Protein AF-A0A0F7HJD3-F1 (afdb_monomer)

Structure (mmCIF, N/CA/C/O backbone):
data_AF-A0A0F7HJD3-F1
#
_entry.id   AF-A0A0F7HJD3-F1
#
loop_
_atom_site.group_PDB
_atom_site.id
_atom_site.type_symbol
_atom_site.label_atom_id
_atom_site.label_alt_id
_atom_site.label_comp_id
_atom_site.label_asym_id
_atom_site.label_entity_id
_atom_site.label_seq_id
_atom_site.pdbx_PDB_ins_code
_atom_site.Cartn_x
_atom_site.Cartn_y
_atom_site.Cartn_z
_atom_site.occupancy
_atom_site.B_iso_or_equiv
_atom_site.auth_seq_id
_atom_site.auth_comp_id
_atom_site.auth_asym_id
_atom_site.auth_atom_id
_atom_site.pdbx_PDB_model_num
ATOM 1 N N . MET A 1 1 ? 8.114 -24.446 11.673 1.00 55.72 1 MET A N 1
ATOM 2 C CA . MET A 1 1 ? 7.842 -23.192 12.411 1.00 55.72 1 MET A CA 1
ATOM 3 C C . MET A 1 1 ? 6.406 -23.259 12.902 1.00 55.72 1 MET A C 1
ATOM 5 O O . MET A 1 1 ? 5.553 -23.574 12.081 1.00 55.72 1 MET A O 1
ATOM 9 N N . THR A 1 2 ? 6.142 -23.082 14.199 1.00 74.38 2 THR A N 1
ATOM 10 C CA . THR A 1 2 ? 4.766 -23.165 14.730 1.00 74.38 2 THR A CA 1
ATOM 11 C C . THR A 1 2 ? 3.954 -21.927 14.323 1.00 74.38 2 THR A C 1
ATOM 13 O O . THR A 1 2 ? 4.538 -20.890 13.997 1.00 74.38 2 THR A O 1
ATOM 16 N N . ASP A 1 3 ? 2.619 -21.989 14.353 1.00 72.81 3 ASP A N 1
ATOM 17 C CA . ASP A 1 3 ? 1.767 -20.823 14.041 1.00 72.81 3 ASP A CA 1
ATOM 18 C C .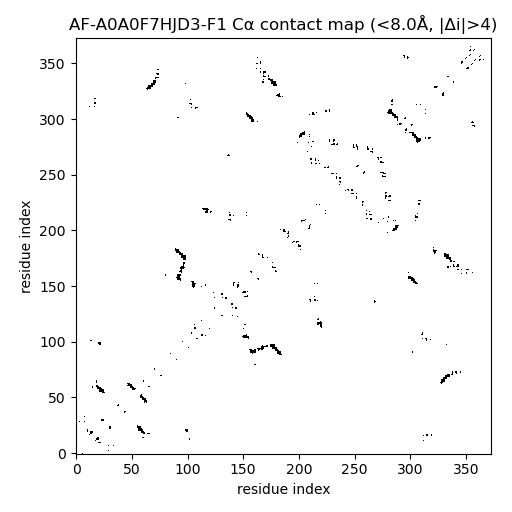 ASP A 1 3 ? 2.032 -19.638 14.984 1.00 72.81 3 ASP A C 1
ATOM 20 O O . ASP A 1 3 ? 2.024 -18.478 14.567 1.00 72.81 3 ASP A O 1
ATOM 24 N N . VAL A 1 4 ? 2.390 -19.932 16.236 1.00 74.88 4 VAL A N 1
ATOM 25 C CA . VAL A 1 4 ? 2.773 -18.931 17.242 1.00 74.88 4 VAL A CA 1
ATOM 26 C C . VAL A 1 4 ? 4.063 -18.202 16.849 1.00 74.88 4 VAL A C 1
ATOM 28 O O . VAL A 1 4 ? 4.174 -16.993 17.058 1.00 74.88 4 VAL A O 1
ATOM 31 N N . ASP A 1 5 ? 5.028 -18.896 16.240 1.00 78.81 5 ASP A N 1
ATOM 32 C CA . ASP A 1 5 ? 6.280 -18.280 15.784 1.00 78.81 5 ASP A CA 1
ATOM 33 C C . ASP A 1 5 ? 6.035 -17.312 14.616 1.00 78.81 5 ASP A C 1
ATOM 35 O O . ASP A 1 5 ? 6.579 -16.203 14.602 1.00 78.81 5 ASP A O 1
ATOM 39 N N . LYS A 1 6 ? 5.170 -17.695 13.664 1.00 79.38 6 LYS A N 1
ATOM 40 C CA . LYS A 1 6 ? 4.747 -16.836 12.541 1.00 79.38 6 LYS A CA 1
ATOM 41 C C . LYS A 1 6 ? 4.035 -15.575 13.038 1.00 79.38 6 LYS A C 1
ATOM 43 O O . LYS A 1 6 ? 4.353 -14.461 12.602 1.00 79.38 6 LYS A O 1
ATOM 48 N N . GLU A 1 7 ? 3.107 -15.730 13.980 1.00 83.25 7 GLU A N 1
ATOM 49 C CA . GLU A 1 7 ? 2.375 -14.612 14.580 1.00 83.25 7 GLU A CA 1
ATOM 50 C C . GLU A 1 7 ? 3.326 -13.667 15.330 1.00 83.25 7 GLU A C 1
ATOM 52 O O . GLU A 1 7 ? 3.285 -12.446 15.158 1.00 83.25 7 GLU A O 1
ATOM 57 N N . LEU A 1 8 ? 4.270 -14.223 16.090 1.00 84.06 8 LEU A N 1
ATOM 58 C CA . LEU A 1 8 ? 5.265 -13.448 16.817 1.00 84.06 8 LEU A CA 1
ATOM 59 C C . LEU A 1 8 ? 6.184 -12.648 15.877 1.00 84.06 8 LEU A C 1
ATOM 61 O O . LEU A 1 8 ? 6.464 -11.480 16.154 1.00 84.06 8 LEU A O 1
ATOM 65 N N . ILE A 1 9 ? 6.658 -13.242 14.776 1.00 84.88 9 ILE A N 1
ATOM 66 C CA . ILE A 1 9 ? 7.455 -12.533 13.757 1.00 84.88 9 ILE A CA 1
ATOM 67 C C . ILE A 1 9 ? 6.655 -11.360 13.183 1.00 84.88 9 ILE A C 1
ATOM 69 O O . ILE A 1 9 ? 7.173 -10.243 13.093 1.00 84.88 9 ILE A O 1
ATOM 73 N N . THR A 1 10 ? 5.380 -11.589 12.875 1.00 83.94 10 THR A N 1
ATOM 74 C CA . THR A 1 10 ? 4.476 -10.568 12.332 1.00 83.94 10 THR A CA 1
ATOM 75 C C . THR A 1 10 ? 4.302 -9.401 13.303 1.00 83.94 10 THR A C 1
ATOM 77 O O . THR A 1 10 ? 4.502 -8.246 12.923 1.00 83.94 10 THR A O 1
ATOM 80 N N . LEU A 1 11 ? 4.024 -9.680 14.581 1.00 87.06 11 LEU A N 1
ATOM 81 C CA . LEU A 1 11 ? 3.895 -8.652 15.619 1.00 87.06 11 LEU A CA 1
ATOM 82 C C . LEU A 1 11 ? 5.196 -7.861 15.806 1.00 87.06 11 LEU A C 1
ATOM 84 O O . LEU A 1 11 ? 5.170 -6.637 15.921 1.00 87.06 11 LEU A O 1
ATOM 88 N N . LYS A 1 12 ? 6.354 -8.532 15.791 1.00 86.50 12 LYS A N 1
ATOM 89 C CA . LYS A 1 12 ? 7.662 -7.862 15.889 1.00 86.50 12 LYS A CA 1
ATOM 90 C C . LYS A 1 12 ? 7.865 -6.877 14.742 1.00 86.50 12 LYS A C 1
ATOM 92 O O . LYS A 1 12 ? 8.183 -5.715 14.988 1.00 86.50 12 LYS A O 1
ATOM 97 N N . GLN A 1 13 ? 7.658 -7.324 13.503 1.00 85.06 13 GLN A N 1
ATOM 98 C CA . GLN A 1 13 ? 7.778 -6.467 12.322 1.00 85.06 13 GLN A CA 1
ATOM 99 C C . GLN A 1 13 ? 6.809 -5.287 12.403 1.00 85.06 13 GLN A C 1
ATOM 101 O O . GLN A 1 13 ? 7.201 -4.142 12.180 1.00 85.06 13 GLN A O 1
ATOM 106 N N . LYS A 1 14 ? 5.561 -5.542 12.791 1.00 86.50 14 LYS A N 1
ATOM 107 C CA . LYS A 1 14 ? 4.540 -4.504 12.891 1.00 86.50 14 LYS A CA 1
ATOM 108 C C . LYS A 1 14 ? 4.895 -3.444 13.941 1.00 86.50 14 LYS A C 1
ATOM 110 O O . LYS A 1 14 ? 4.874 -2.258 13.625 1.00 86.50 14 LYS A O 1
ATOM 115 N N . LEU A 1 15 ? 5.367 -3.833 15.129 1.00 87.94 15 LEU A N 1
ATOM 116 C CA . LEU A 1 15 ? 5.821 -2.864 16.135 1.00 87.94 15 LEU A CA 1
ATOM 117 C C . LEU A 1 15 ? 7.024 -2.035 15.652 1.00 87.94 15 LEU A C 1
ATOM 119 O O . LEU A 1 15 ? 7.133 -0.859 15.989 1.00 87.94 15 LEU A O 1
ATOM 123 N N . ILE A 1 16 ? 7.920 -2.624 14.857 1.00 86.94 16 ILE A N 1
ATOM 124 C CA . ILE A 1 16 ? 9.095 -1.927 14.316 1.00 86.94 16 ILE A CA 1
ATOM 125 C C . ILE A 1 16 ? 8.700 -0.911 13.232 1.00 86.94 16 ILE A C 1
ATOM 127 O O . ILE A 1 16 ? 9.215 0.209 13.238 1.00 86.94 16 ILE A O 1
ATOM 131 N N . TYR A 1 17 ? 7.813 -1.282 12.304 1.00 86.19 17 TYR A N 1
ATOM 132 C CA . TYR A 1 17 ? 7.549 -0.496 11.089 1.00 86.19 17 TYR A CA 1
ATOM 133 C C . TYR A 1 17 ? 6.235 0.293 11.116 1.00 86.19 17 TYR A C 1
ATOM 135 O O . TYR A 1 17 ? 6.183 1.404 10.582 1.00 86.19 17 TYR A O 1
ATOM 143 N N . GLU A 1 18 ? 5.195 -0.244 11.750 1.00 84.25 18 GLU A N 1
ATOM 144 C CA . GLU A 1 18 ? 3.903 0.429 11.939 1.00 84.25 18 GLU A CA 1
ATOM 145 C C . GLU A 1 18 ? 3.804 1.129 13.299 1.00 84.25 18 GLU A C 1
ATOM 147 O O . GLU A 1 18 ? 2.950 1.990 13.487 1.00 84.25 18 GLU A O 1
ATOM 152 N N . GLU A 1 19 ? 4.723 0.829 14.224 1.00 88.81 19 GLU A N 1
ATOM 153 C CA . GLU A 1 19 ? 4.849 1.477 15.540 1.00 88.81 19 GLU A CA 1
ATOM 154 C C . GLU A 1 19 ? 3.698 1.155 16.509 1.00 88.81 19 GLU A C 1
ATOM 156 O O . GLU A 1 19 ? 3.608 1.756 17.586 1.00 88.81 19 GLU A O 1
ATOM 161 N N . TYR A 1 20 ? 2.870 0.161 16.163 1.00 92.81 20 TYR A N 1
ATOM 162 C CA . TYR A 1 20 ? 1.850 -0.429 17.024 1.00 92.81 20 TYR A CA 1
ATOM 163 C C . TYR A 1 20 ? 1.601 -1.908 16.715 1.00 92.81 20 TYR A C 1
ATOM 165 O O . TYR A 1 20 ? 1.874 -2.386 15.616 1.00 92.81 20 TYR A O 1
ATOM 173 N N . VAL A 1 21 ? 1.044 -2.628 17.685 1.00 92.62 21 VAL A N 1
ATOM 174 C CA . VAL A 1 21 ? 0.525 -3.990 17.526 1.00 92.62 21 VAL A CA 1
ATOM 175 C C . VAL A 1 21 ? -0.775 -4.173 18.289 1.00 92.62 21 VAL A C 1
ATOM 177 O O . VAL A 1 21 ? -0.999 -3.515 19.304 1.00 92.62 21 VAL A O 1
ATOM 180 N N . LEU A 1 22 ? -1.595 -5.111 17.821 1.00 91.56 22 LEU A N 1
ATOM 181 C CA . LEU A 1 22 ? -2.808 -5.558 18.490 1.00 91.56 22 LEU A CA 1
ATOM 182 C C . LEU A 1 22 ? -2.659 -7.044 18.831 1.00 91.56 22 LEU A C 1
ATOM 184 O O . LEU A 1 22 ? -2.400 -7.855 17.945 1.00 91.56 22 LEU A O 1
ATOM 188 N N . ILE A 1 23 ? -2.828 -7.404 20.101 1.00 91.38 23 ILE A N 1
ATOM 189 C CA . ILE A 1 23 ? -2.707 -8.789 20.578 1.00 91.38 23 ILE A CA 1
ATOM 190 C C . ILE A 1 23 ? -4.009 -9.192 21.263 1.00 91.38 23 ILE A C 1
ATOM 192 O O . ILE A 1 23 ? -4.501 -8.469 22.131 1.00 91.38 23 ILE A O 1
ATOM 196 N N . ASN A 1 24 ? -4.558 -10.353 20.906 1.00 87.94 24 ASN A N 1
ATOM 197 C CA . ASN A 1 24 ? -5.734 -10.906 21.575 1.00 87.94 24 ASN A CA 1
ATOM 198 C C . ASN A 1 24 ? -5.351 -11.468 22.961 1.00 87.94 24 ASN A C 1
ATOM 200 O O . ASN A 1 24 ? -4.428 -12.275 23.090 1.00 87.94 24 ASN A O 1
ATOM 204 N N . LYS A 1 25 ? -6.076 -11.061 24.008 1.00 87.19 25 LYS A N 1
ATOM 205 C CA . LYS A 1 25 ? -5.864 -11.460 25.410 1.00 87.19 25 LYS A CA 1
ATOM 206 C C . LYS A 1 25 ? -6.050 -12.956 25.644 1.00 87.19 25 LYS A C 1
ATOM 208 O O . LYS A 1 25 ? -5.439 -13.492 26.572 1.00 87.19 25 LYS A O 1
ATOM 213 N N . ARG A 1 26 ? -6.851 -13.635 24.815 1.00 86.31 26 ARG A N 1
ATOM 214 C CA . ARG A 1 26 ? -7.026 -15.094 24.870 1.00 86.31 26 ARG A CA 1
ATOM 215 C C . ARG A 1 26 ? -5.694 -15.816 24.664 1.00 86.31 26 ARG A C 1
ATOM 217 O O . ARG A 1 26 ? -5.438 -16.819 25.325 1.00 86.31 26 ARG A O 1
ATOM 224 N N . ASN A 1 27 ? -4.785 -15.251 23.863 1.00 86.62 27 ASN A N 1
ATOM 225 C CA . ASN A 1 27 ? -3.435 -15.778 23.686 1.00 86.62 27 ASN A CA 1
ATOM 226 C C . ASN A 1 27 ? -2.480 -15.274 24.792 1.00 86.62 27 ASN A C 1
ATOM 228 O O . ASN A 1 27 ? -1.546 -14.498 24.563 1.00 86.62 27 ASN A O 1
ATOM 232 N N . LYS A 1 28 ? -2.723 -15.719 26.035 1.00 86.06 28 LYS A N 1
ATOM 233 C CA . LYS A 1 28 ? -1.934 -15.327 27.223 1.00 86.06 28 LYS A CA 1
ATOM 234 C C . LYS A 1 28 ? -0.442 -15.630 27.063 1.00 86.06 28 LYS A C 1
ATOM 236 O O . LYS A 1 28 ? 0.393 -14.857 27.539 1.00 86.06 28 LYS A O 1
ATOM 241 N N . TYR A 1 29 ? -0.111 -16.741 26.401 1.00 86.50 29 TYR A N 1
ATOM 242 C CA . TYR A 1 29 ? 1.269 -17.135 26.132 1.00 86.50 29 TYR A CA 1
ATOM 243 C C . TYR A 1 29 ? 1.967 -16.111 25.234 1.00 86.50 29 TYR A C 1
ATOM 245 O O . TYR A 1 29 ? 3.004 -15.568 25.623 1.00 86.50 29 TYR A O 1
ATOM 253 N N . LEU A 1 30 ? 1.362 -15.782 24.087 1.00 87.69 30 LEU A N 1
ATOM 254 C CA . LEU A 1 30 ? 1.911 -14.816 23.140 1.00 87.69 30 LEU A CA 1
ATOM 255 C C . LEU A 1 30 ? 2.083 -13.439 23.776 1.00 87.69 30 LEU A C 1
ATOM 257 O O . LEU A 1 30 ? 3.149 -12.840 23.657 1.00 87.69 30 LEU A O 1
ATOM 261 N N . LEU A 1 31 ? 1.082 -12.959 24.519 1.00 88.25 31 LEU A N 1
ATOM 262 C CA . LEU A 1 31 ? 1.161 -11.667 25.201 1.00 88.25 31 LEU A CA 1
ATOM 263 C C . LEU A 1 31 ? 2.305 -11.631 26.229 1.00 88.25 31 LEU A C 1
ATOM 265 O O . LEU A 1 31 ? 3.076 -10.668 26.278 1.00 88.25 31 LEU A O 1
ATOM 269 N N . LYS A 1 32 ? 2.453 -12.688 27.043 1.00 89.69 32 LYS A N 1
ATOM 270 C CA . LYS A 1 32 ? 3.546 -12.809 28.022 1.00 89.69 32 LYS A CA 1
ATOM 271 C C . LYS A 1 32 ? 4.906 -12.842 27.326 1.00 89.69 32 LYS A C 1
ATOM 273 O O . LYS A 1 32 ? 5.830 -12.146 27.755 1.00 89.69 32 LYS A O 1
ATOM 278 N N . TYR A 1 33 ? 5.023 -13.624 26.256 1.00 89.69 33 TYR A N 1
ATOM 279 C CA . TYR A 1 33 ? 6.251 -13.738 25.481 1.00 89.69 33 TYR A CA 1
ATOM 280 C C . TYR A 1 33 ? 6.619 -12.400 24.834 1.00 89.69 33 TYR A C 1
ATOM 282 O O . TYR A 1 33 ? 7.750 -11.938 24.976 1.00 89.69 33 TYR A O 1
ATOM 290 N N . PHE A 1 34 ? 5.666 -11.736 24.178 1.00 89.44 34 PHE A N 1
ATOM 291 C CA . PHE A 1 34 ? 5.897 -10.474 23.483 1.00 89.44 34 PHE A CA 1
ATOM 292 C C . PHE A 1 34 ? 6.320 -9.359 24.447 1.00 89.44 34 PHE A C 1
ATOM 294 O O . PHE A 1 34 ? 7.286 -8.648 24.179 1.00 89.44 34 PHE A O 1
ATOM 301 N N . ARG A 1 35 ? 5.700 -9.271 25.633 1.00 90.69 35 ARG A N 1
ATOM 302 C CA . ARG A 1 35 ? 6.138 -8.344 26.694 1.00 90.69 35 ARG A CA 1
ATOM 303 C C . ARG A 1 35 ? 7.559 -8.634 27.179 1.00 90.69 35 ARG A C 1
ATOM 305 O O . ARG A 1 35 ? 8.340 -7.701 27.364 1.00 90.69 35 ARG A O 1
ATOM 312 N N . LYS A 1 36 ? 7.919 -9.909 27.378 1.00 89.69 36 LYS A N 1
ATOM 313 C CA . LYS A 1 36 ? 9.292 -10.301 27.748 1.00 89.69 36 LYS A CA 1
ATOM 314 C C . LYS A 1 36 ? 10.285 -9.933 26.642 1.00 89.69 36 LYS A C 1
ATOM 316 O O . LYS A 1 36 ? 11.354 -9.403 26.929 1.00 89.69 36 LYS A O 1
ATOM 321 N N . PHE A 1 37 ? 9.911 -10.163 25.387 1.00 87.31 37 PHE A N 1
ATOM 322 C CA . PHE A 1 37 ? 10.719 -9.818 24.224 1.00 87.31 37 PHE A CA 1
ATOM 323 C C . PHE A 1 37 ? 10.973 -8.308 24.126 1.00 87.31 37 PHE A C 1
ATOM 325 O O . PHE A 1 37 ? 12.125 -7.909 23.985 1.00 87.31 37 PHE A O 1
ATOM 332 N N . ILE A 1 38 ? 9.936 -7.475 24.278 1.00 88.75 38 ILE A N 1
ATOM 333 C CA . ILE A 1 38 ? 10.074 -6.010 24.299 1.00 88.75 38 ILE A CA 1
ATOM 334 C C . ILE A 1 38 ? 11.078 -5.573 25.372 1.00 88.75 38 ILE A C 1
ATOM 336 O O . ILE A 1 38 ? 11.957 -4.765 25.089 1.00 88.75 38 ILE A O 1
ATOM 340 N N . LYS A 1 39 ? 10.968 -6.115 26.594 1.00 87.00 39 LYS A N 1
ATOM 341 C CA . LYS A 1 39 ? 11.851 -5.751 27.716 1.00 87.00 39 LYS A CA 1
ATOM 342 C C . LYS A 1 39 ? 13.314 -6.118 27.464 1.00 87.00 39 LYS A C 1
ATOM 344 O O . LYS A 1 39 ? 14.207 -5.360 27.832 1.00 87.00 39 LYS A O 1
ATOM 349 N N . ASN A 1 40 ? 13.555 -7.271 26.846 1.00 86.69 40 ASN A N 1
ATOM 350 C CA . ASN A 1 40 ? 14.903 -7.810 26.678 1.00 86.69 40 ASN A CA 1
ATOM 351 C C . ASN A 1 40 ? 15.614 -7.291 25.421 1.00 86.69 40 ASN A C 1
ATOM 353 O O . ASN A 1 40 ? 16.834 -7.397 25.325 1.00 86.69 40 ASN A O 1
ATOM 357 N N . ASN A 1 41 ? 14.879 -6.754 24.447 1.00 84.38 41 ASN A N 1
ATOM 358 C CA . ASN A 1 41 ? 15.439 -6.412 23.149 1.00 84.38 41 ASN A CA 1
ATOM 359 C C . ASN A 1 41 ? 15.814 -4.922 23.060 1.00 84.38 41 ASN A C 1
ATOM 361 O O . ASN A 1 41 ? 14.983 -4.029 23.240 1.00 84.38 41 ASN A O 1
ATOM 365 N N . GLN A 1 42 ? 17.088 -4.654 22.755 1.00 80.50 42 GLN A N 1
ATOM 366 C CA . GLN A 1 42 ? 17.640 -3.298 22.709 1.00 80.50 42 GLN A CA 1
ATOM 367 C C . GLN A 1 42 ? 16.928 -2.389 21.697 1.00 80.50 42 GLN A C 1
ATOM 369 O O . GLN A 1 42 ? 16.798 -1.194 21.960 1.00 80.50 42 GLN A O 1
ATOM 374 N N . CYS A 1 43 ? 16.393 -2.938 20.599 1.00 79.06 43 CYS A N 1
ATOM 375 C CA . CYS A 1 43 ? 15.695 -2.164 19.569 1.00 79.06 43 CYS A CA 1
ATOM 376 C C . CYS A 1 43 ? 14.486 -1.376 20.107 1.00 79.06 43 CYS A C 1
ATOM 378 O O . CYS A 1 43 ? 14.133 -0.343 19.537 1.00 79.06 43 CYS A O 1
ATOM 380 N N . PHE A 1 44 ? 13.864 -1.822 21.207 1.00 83.44 44 PHE A N 1
ATOM 381 C CA . PHE A 1 44 ? 12.703 -1.147 21.799 1.00 83.44 44 PHE A CA 1
ATOM 382 C C . PHE A 1 44 ? 13.049 -0.236 22.977 1.00 83.44 44 PHE A C 1
ATOM 384 O O . PHE A 1 44 ? 12.176 0.511 23.412 1.00 83.44 44 PHE A O 1
ATOM 391 N N . LYS A 1 45 ? 14.300 -0.219 23.466 1.00 78.25 45 LYS A N 1
ATOM 392 C CA . LYS A 1 45 ? 14.699 0.628 24.610 1.00 78.25 45 LYS A CA 1
ATOM 393 C C . LYS A 1 45 ? 14.439 2.116 24.362 1.00 78.25 45 LYS A C 1
ATOM 395 O O . LYS A 1 45 ? 14.042 2.833 25.273 1.00 78.25 45 LYS A O 1
ATOM 400 N N . ASN A 1 46 ? 14.600 2.561 23.116 1.00 78.38 46 ASN A N 1
ATOM 401 C CA . ASN A 1 46 ? 14.385 3.955 22.722 1.00 78.38 46 ASN A CA 1
ATOM 402 C C . ASN A 1 46 ? 12.916 4.270 22.387 1.00 78.38 46 ASN A C 1
ATOM 404 O O . ASN A 1 46 ? 12.565 5.427 22.151 1.00 78.38 46 ASN A O 1
ATOM 408 N N . MET A 1 47 ? 12.036 3.264 22.337 1.00 86.00 47 MET A N 1
ATOM 409 C CA . MET A 1 47 ? 10.612 3.480 22.104 1.00 86.00 47 MET A CA 1
ATOM 410 C C . MET A 1 47 ? 9.909 3.749 23.434 1.00 86.00 47 MET A C 1
ATOM 412 O O . MET A 1 47 ? 9.899 2.905 24.327 1.00 86.00 47 MET A O 1
ATOM 416 N N . LYS A 1 48 ? 9.238 4.902 23.558 1.00 90.81 48 LYS A N 1
ATOM 417 C CA . LYS A 1 48 ? 8.290 5.115 24.661 1.00 90.81 48 LYS A CA 1
ATOM 418 C C . LYS A 1 48 ? 7.019 4.327 24.355 1.00 90.81 48 LYS A C 1
ATOM 420 O O . LYS A 1 48 ? 6.092 4.858 23.748 1.00 90.81 48 LYS A O 1
ATOM 425 N N . LEU A 1 49 ? 7.013 3.050 24.726 1.00 92.88 49 LEU A N 1
ATOM 426 C CA . LEU A 1 49 ? 5.867 2.171 24.535 1.00 92.88 49 LEU A CA 1
ATOM 427 C C . LEU A 1 49 ? 4.784 2.432 25.589 1.00 92.88 49 LEU A C 1
ATOM 429 O O . LEU A 1 49 ? 5.060 2.850 26.715 1.00 92.88 49 LEU A O 1
ATOM 433 N N . SER A 1 50 ? 3.528 2.249 25.209 1.00 93.38 50 SER A N 1
ATOM 434 C CA . SER A 1 50 ? 2.355 2.334 26.080 1.00 93.38 50 SER A CA 1
ATOM 435 C C . SER A 1 50 ? 1.351 1.267 25.673 1.00 93.38 50 SER A C 1
ATOM 437 O O . SER A 1 50 ? 1.376 0.798 24.534 1.00 93.38 50 SER A O 1
ATOM 439 N N . GLU A 1 51 ? 0.507 0.862 26.617 1.00 94.56 51 GLU A N 1
ATOM 440 C CA . GLU A 1 51 ? -0.487 -0.186 26.407 1.00 94.56 51 GLU A CA 1
ATOM 441 C C . GLU A 1 51 ? -1.897 0.362 26.640 1.00 94.56 51 GLU A C 1
ATOM 443 O O . GLU A 1 51 ? -2.138 1.058 27.626 1.00 94.56 51 GLU A O 1
ATOM 448 N N . ILE A 1 52 ? -2.832 0.021 25.754 1.00 94.94 52 ILE A N 1
ATOM 449 C CA . ILE A 1 52 ? -4.270 0.244 25.936 1.00 94.94 52 ILE A CA 1
ATOM 450 C C . ILE A 1 52 ? -4.944 -1.124 26.001 1.00 94.94 52 ILE A C 1
ATOM 452 O O . ILE A 1 52 ? -4.770 -1.959 25.114 1.00 94.94 52 ILE A O 1
ATOM 456 N N . ASN A 1 53 ? -5.725 -1.351 27.054 1.00 93.69 53 ASN A N 1
ATOM 457 C CA . ASN A 1 53 ? -6.594 -2.517 27.164 1.00 93.69 53 ASN A CA 1
ATOM 458 C C . ASN A 1 53 ? -7.967 -2.152 26.598 1.00 93.69 53 ASN A C 1
ATOM 460 O O . ASN A 1 53 ? -8.616 -1.258 27.133 1.00 93.69 53 ASN A O 1
ATOM 464 N N . TYR A 1 54 ? -8.417 -2.851 25.557 1.00 91.12 54 TYR A N 1
ATOM 465 C CA . TYR A 1 54 ? -9.710 -2.584 24.929 1.00 91.12 54 TYR A CA 1
ATOM 466 C C . TYR A 1 54 ? -10.420 -3.885 24.560 1.00 91.12 54 TYR A C 1
ATOM 468 O O . TYR A 1 54 ? -9.930 -4.648 23.726 1.00 91.12 54 TYR A O 1
ATOM 476 N N . GLY A 1 55 ? -11.549 -4.166 25.218 1.00 87.56 55 GLY A N 1
ATOM 477 C CA . GLY A 1 55 ? -12.254 -5.444 25.082 1.00 87.56 55 GLY A CA 1
ATOM 478 C C . GLY A 1 55 ? -11.311 -6.636 25.286 1.00 87.56 55 GLY A C 1
ATOM 479 O O . GLY A 1 55 ? -10.541 -6.673 26.251 1.00 87.56 55 GLY A O 1
ATOM 480 N N . GLU A 1 56 ? -11.310 -7.561 24.326 1.00 88.19 56 GLU A N 1
ATOM 481 C CA . GLU A 1 56 ? -10.443 -8.748 24.296 1.00 88.19 56 GLU A CA 1
ATOM 482 C C . GLU A 1 56 ? -9.025 -8.475 23.768 1.00 88.19 56 GLU A C 1
ATOM 484 O O . GLU A 1 56 ? -8.248 -9.406 23.579 1.00 88.19 56 GLU A O 1
ATOM 489 N N . HIS A 1 57 ? -8.643 -7.217 23.541 1.00 90.81 57 HIS A N 1
ATOM 490 C CA . HIS A 1 57 ? -7.372 -6.873 22.912 1.00 90.81 57 HIS A CA 1
ATOM 491 C C . HIS A 1 57 ? -6.473 -6.003 23.801 1.00 90.81 57 HIS A C 1
ATOM 493 O O . HIS A 1 57 ? -6.931 -5.214 24.635 1.00 90.81 57 HIS A O 1
ATOM 499 N N . VAL A 1 58 ? -5.163 -6.148 23.603 1.00 93.69 58 VAL A N 1
ATOM 500 C CA . VAL A 1 58 ? -4.123 -5.251 24.115 1.00 93.69 58 VAL A CA 1
ATOM 501 C C . VAL A 1 58 ? -3.454 -4.575 22.927 1.00 93.69 58 VAL A C 1
ATOM 503 O O . VAL A 1 58 ? -2.915 -5.248 22.048 1.00 93.69 58 VAL A O 1
ATOM 506 N N . ILE A 1 59 ? -3.483 -3.247 22.911 1.00 94.75 59 ILE A N 1
ATOM 507 C CA . ILE A 1 59 ? -2.801 -2.426 21.911 1.00 94.75 59 ILE A CA 1
ATOM 508 C C . ILE A 1 59 ? -1.497 -1.944 22.527 1.00 94.75 59 ILE A C 1
ATOM 510 O O . ILE A 1 59 ? -1.529 -1.232 23.527 1.00 94.75 59 ILE A O 1
ATOM 514 N N . ILE A 1 60 ? -0.361 -2.304 21.937 1.00 94.56 60 ILE A N 1
ATOM 515 C CA . ILE A 1 60 ? 0.961 -1.827 22.365 1.00 94.56 60 ILE A CA 1
ATOM 516 C C . ILE A 1 60 ? 1.485 -0.890 21.290 1.00 94.56 60 ILE A C 1
ATOM 518 O O . ILE A 1 60 ? 1.534 -1.271 20.123 1.00 94.56 60 ILE A O 1
ATOM 522 N N . TYR A 1 61 ? 1.884 0.323 21.663 1.00 95.06 61 TYR A N 1
ATOM 523 C CA . TYR A 1 61 ? 2.261 1.342 20.689 1.00 95.06 61 TYR A CA 1
ATOM 524 C C . TYR A 1 61 ? 3.298 2.342 21.183 1.00 95.06 61 TYR A C 1
ATOM 526 O O . TYR A 1 61 ? 3.467 2.547 22.383 1.00 95.06 61 TYR A O 1
ATOM 534 N N . ASN A 1 62 ? 3.968 3.020 20.249 1.00 94.56 62 ASN A N 1
ATOM 535 C CA . ASN A 1 62 ? 4.887 4.112 20.557 1.00 94.56 62 ASN A CA 1
ATOM 536 C C . ASN A 1 62 ? 4.140 5.445 20.767 1.00 94.56 62 ASN A C 1
ATOM 538 O O . ASN A 1 62 ? 3.832 6.151 19.804 1.00 94.56 62 ASN A O 1
ATOM 542 N N . LYS A 1 63 ? 3.912 5.843 22.028 1.00 94.31 63 LYS A N 1
ATOM 543 C CA . LYS A 1 63 ? 3.123 7.043 22.384 1.00 94.31 63 LYS A CA 1
ATOM 544 C C . LYS A 1 63 ? 3.723 8.382 21.946 1.00 94.31 63 LYS A C 1
ATOM 546 O O . LYS A 1 63 ? 3.021 9.396 21.963 1.00 94.31 63 LYS A O 1
ATOM 551 N N . ILE A 1 64 ? 5.015 8.423 21.601 1.00 93.69 64 ILE A N 1
ATOM 552 C CA . ILE A 1 64 ? 5.621 9.631 21.019 1.00 93.69 64 ILE A CA 1
ATOM 553 C C . ILE A 1 64 ? 5.173 9.786 19.571 1.00 93.69 64 ILE A C 1
ATOM 555 O O . ILE A 1 64 ? 4.934 10.904 19.133 1.00 93.69 64 ILE A O 1
ATOM 559 N N . LYS A 1 65 ? 5.090 8.681 18.830 1.00 93.75 65 LYS A N 1
ATOM 560 C CA . LYS A 1 65 ? 4.953 8.712 17.375 1.00 93.75 65 LYS A CA 1
ATOM 561 C C . LYS A 1 65 ? 3.523 8.573 16.887 1.00 93.75 65 LYS A C 1
ATOM 563 O O . LYS A 1 65 ? 3.238 9.021 15.778 1.00 93.75 65 LYS A O 1
ATOM 568 N N . ILE A 1 66 ? 2.648 7.957 17.678 1.00 95.44 66 ILE A N 1
ATOM 569 C CA . ILE A 1 66 ? 1.280 7.682 17.251 1.00 95.44 66 ILE A CA 1
ATOM 570 C C . ILE A 1 66 ? 0.245 8.049 18.316 1.00 95.44 66 ILE A C 1
ATOM 572 O O . ILE A 1 66 ? 0.522 8.024 19.519 1.00 95.44 66 ILE A O 1
ATOM 576 N N . THR A 1 67 ? -0.960 8.330 17.835 1.00 96.38 67 THR A N 1
ATOM 577 C CA . THR A 1 67 ? -2.187 8.502 18.612 1.00 96.38 67 THR A CA 1
ATOM 578 C C . THR A 1 67 ? -3.174 7.429 18.161 1.00 96.38 67 THR A C 1
ATOM 580 O O . THR A 1 67 ? -3.428 7.296 16.964 1.00 96.38 67 THR A O 1
ATOM 583 N N . ILE A 1 68 ? -3.696 6.650 19.111 1.00 96.50 68 ILE A N 1
ATOM 584 C CA . ILE A 1 68 ? -4.720 5.630 18.860 1.00 96.50 68 ILE A CA 1
ATOM 585 C C . ILE A 1 68 ? -6.090 6.232 19.151 1.00 96.50 68 ILE A C 1
ATOM 587 O O . ILE A 1 68 ? -6.302 6.791 20.226 1.00 96.50 68 ILE A O 1
ATOM 591 N N . GLU A 1 69 ? -7.023 6.060 18.224 1.00 96.19 69 GLU A N 1
ATOM 592 C CA . GLU A 1 69 ? -8.419 6.443 18.388 1.00 96.19 69 GLU A CA 1
ATOM 593 C C . GLU A 1 69 ? -9.305 5.261 18.043 1.00 96.19 69 GLU A C 1
ATOM 595 O O . GLU A 1 69 ? -9.163 4.667 16.978 1.00 96.19 69 GLU A O 1
ATOM 600 N N . ILE A 1 70 ? -10.212 4.919 18.951 1.00 96.81 70 ILE A N 1
ATOM 601 C CA . ILE A 1 70 ? -11.124 3.795 18.776 1.00 96.81 70 ILE A CA 1
ATOM 602 C C . ILE A 1 70 ? -12.532 4.363 18.671 1.00 96.81 70 ILE A C 1
ATOM 604 O O . ILE A 1 70 ? -12.973 5.089 19.565 1.00 96.81 70 ILE A O 1
ATOM 608 N N . TYR A 1 71 ? -13.212 4.053 17.572 1.00 97.00 71 TYR A N 1
ATOM 609 C CA . TYR A 1 71 ? -14.569 4.510 17.304 1.00 97.00 71 TYR A CA 1
ATOM 610 C C . TYR A 1 71 ? -15.541 3.342 17.385 1.00 97.00 71 TYR A C 1
ATOM 612 O O . TYR A 1 71 ? -15.357 2.314 16.737 1.00 97.00 71 TYR A O 1
ATOM 620 N N . ASN A 1 72 ? -16.591 3.549 18.170 1.00 95.12 72 ASN A N 1
ATOM 621 C CA . ASN A 1 72 ? -17.745 2.668 18.307 1.00 95.12 72 ASN A CA 1
ATOM 622 C C . ASN A 1 72 ? -19.050 3.343 17.848 1.00 95.12 72 ASN A C 1
ATOM 624 O O . ASN A 1 72 ? -20.106 2.737 17.931 1.00 95.12 72 ASN A O 1
ATOM 628 N N . ASP A 1 73 ? -18.972 4.590 17.378 1.00 96.00 73 ASP A N 1
ATOM 629 C CA . ASP A 1 73 ? -20.113 5.399 16.961 1.00 96.00 73 ASP A CA 1
ATOM 630 C C . ASP A 1 73 ? -19.857 5.964 15.559 1.00 96.00 73 ASP A C 1
ATOM 632 O O . ASP A 1 73 ? -18.823 6.598 15.304 1.00 96.00 73 ASP A O 1
ATOM 636 N N . PHE A 1 74 ? -20.797 5.704 14.649 1.00 95.38 74 PHE A N 1
ATOM 637 C CA . PHE A 1 74 ? -20.703 6.087 13.243 1.00 95.38 74 PHE A CA 1
ATOM 638 C C . PHE A 1 74 ? -20.702 7.611 13.061 1.00 95.38 74 PHE A C 1
ATOM 640 O O . PHE A 1 74 ? -19.832 8.153 12.380 1.00 95.38 74 PHE A O 1
ATOM 647 N N . MET A 1 75 ? -21.617 8.325 13.721 1.00 95.69 75 MET A N 1
ATOM 648 C CA . MET A 1 75 ? -21.791 9.773 13.552 1.00 95.69 75 MET A CA 1
ATOM 649 C C . MET A 1 75 ? -20.595 10.565 14.081 1.00 95.69 75 MET A C 1
ATOM 651 O O . MET A 1 75 ? -20.140 11.527 13.454 1.00 95.69 75 MET A O 1
ATOM 655 N N . LYS A 1 76 ? -20.024 10.134 15.207 1.00 96.31 76 LYS A N 1
ATOM 656 C CA . LYS A 1 76 ? -18.806 10.708 15.778 1.00 96.31 76 LYS A CA 1
ATOM 657 C C . LYS A 1 76 ? -17.615 10.514 14.846 1.00 96.31 76 LYS A C 1
ATOM 659 O O . LYS A 1 76 ? -16.833 11.452 14.674 1.00 96.31 76 LYS A O 1
ATOM 664 N N . LEU A 1 77 ? -17.477 9.329 14.245 1.00 96.75 77 LEU A N 1
ATOM 665 C CA . LEU A 1 77 ? -16.436 9.061 13.253 1.00 96.75 77 LEU A CA 1
ATOM 666 C C . LEU A 1 77 ? -16.620 9.950 12.017 1.00 96.75 77 LEU A C 1
ATOM 668 O O . LEU A 1 77 ? -15.678 10.639 11.623 1.00 96.75 77 LEU A O 1
ATOM 672 N N . LEU A 1 78 ? -17.832 10.015 11.459 1.00 95.25 78 LEU A N 1
ATOM 673 C CA . LEU A 1 78 ? -18.145 10.874 10.315 1.00 95.25 78 LEU A CA 1
ATOM 674 C C . LEU A 1 78 ? -17.809 12.340 10.584 1.00 95.25 78 LEU A C 1
ATOM 676 O O . LEU A 1 78 ? -17.115 12.970 9.787 1.00 95.25 78 LEU A O 1
ATOM 680 N N . GLY A 1 79 ? -18.228 12.879 11.731 1.00 95.31 79 GLY A N 1
ATOM 681 C CA . GLY A 1 79 ? -17.937 14.262 12.102 1.00 95.31 79 GLY A CA 1
ATOM 682 C C . GLY A 1 79 ? -16.435 14.571 12.151 1.00 95.31 79 GLY A C 1
ATOM 683 O O . GLY A 1 79 ? -16.022 15.691 11.849 1.00 95.31 79 GLY A O 1
ATOM 684 N N . GLN A 1 80 ? -15.598 13.589 12.496 1.00 93.50 80 GLN A N 1
ATOM 685 C CA . GLN A 1 80 ? -14.139 13.725 12.459 1.00 93.50 80 GLN A CA 1
ATOM 686 C C . GLN A 1 80 ? -13.589 13.631 11.033 1.00 93.50 80 GLN A C 1
ATOM 688 O O . GLN A 1 80 ? -12.747 14.448 10.657 1.00 93.50 80 GLN A O 1
ATOM 693 N N . LEU A 1 81 ? -14.078 12.687 10.225 1.00 94.31 81 LEU A N 1
ATOM 694 C CA . LEU A 1 81 ? -13.642 12.507 8.837 1.00 94.31 81 LEU A CA 1
ATOM 695 C C . LEU A 1 81 ? -13.992 13.717 7.959 1.00 94.31 81 LEU A C 1
ATOM 697 O O . LEU A 1 81 ? -13.129 14.190 7.221 1.00 94.31 81 LEU A O 1
ATOM 701 N N . PHE A 1 82 ? -15.184 14.301 8.120 1.00 93.19 82 PHE A N 1
ATOM 702 C CA . PHE A 1 82 ? -15.562 15.536 7.425 1.00 93.19 82 PHE A CA 1
ATOM 703 C C . PHE A 1 82 ? -14.629 16.699 7.772 1.00 93.19 82 PHE A C 1
ATOM 705 O O . PHE A 1 82 ? -14.106 17.364 6.878 1.00 93.19 82 PHE A O 1
ATOM 712 N N . LYS A 1 83 ? -14.343 16.914 9.064 1.00 92.06 83 LYS A N 1
ATOM 713 C CA . LYS A 1 83 ? -13.399 17.958 9.503 1.00 92.06 83 LYS A CA 1
ATOM 714 C C . LYS A 1 83 ? -12.006 17.769 8.904 1.00 92.06 83 LYS A C 1
ATOM 716 O O . LYS A 1 83 ? -11.338 18.755 8.603 1.00 92.06 83 LYS A O 1
ATOM 721 N N . LEU A 1 84 ? -11.558 16.522 8.755 1.00 91.19 84 LEU A N 1
ATOM 722 C CA . LEU A 1 84 ? -10.274 16.206 8.134 1.00 91.19 84 LEU A CA 1
ATOM 723 C C . LEU A 1 84 ? -10.271 16.529 6.641 1.00 91.19 84 LEU A C 1
ATOM 725 O O . LEU A 1 84 ? -9.374 17.233 6.183 1.00 91.19 84 LEU A O 1
ATOM 729 N N . GLN A 1 85 ? -11.280 16.069 5.902 1.00 87.12 85 GLN A N 1
ATOM 730 C CA . GLN A 1 85 ? -11.347 16.260 4.455 1.00 87.12 85 GLN A CA 1
ATOM 731 C C . GLN A 1 85 ? -11.558 17.727 4.060 1.00 87.12 85 GLN A C 1
ATOM 733 O O . GLN A 1 85 ? -10.964 18.194 3.094 1.00 87.12 85 GLN A O 1
ATOM 738 N N . MET A 1 86 ? -12.314 18.497 4.851 1.00 86.75 86 MET A N 1
ATOM 739 C CA . MET A 1 86 ? -12.449 19.946 4.642 1.00 86.75 86 MET A CA 1
ATOM 740 C C . MET A 1 86 ? -11.124 20.702 4.811 1.00 86.75 86 MET A C 1
ATOM 742 O O . MET A 1 86 ? -10.936 21.757 4.213 1.00 86.75 86 MET A O 1
ATOM 746 N N . ARG A 1 87 ? -10.206 20.190 5.640 1.00 87.81 87 ARG A N 1
ATOM 747 C CA . ARG A 1 87 ? -8.888 20.802 5.879 1.00 87.81 87 ARG A CA 1
ATOM 748 C C . ARG A 1 87 ? -7.821 20.321 4.901 1.00 87.81 87 ARG A C 1
ATOM 750 O O . ARG A 1 87 ? -6.825 21.013 4.714 1.00 87.81 87 ARG A O 1
ATOM 757 N N . ASN A 1 88 ? -7.988 19.131 4.330 1.00 85.06 88 ASN A N 1
ATOM 758 C CA . ASN A 1 88 ? -7.026 18.520 3.426 1.00 85.06 88 ASN A CA 1
ATOM 759 C C . ASN A 1 88 ? -7.755 17.754 2.313 1.00 85.06 88 ASN A C 1
ATOM 761 O O . ASN A 1 88 ? -8.341 16.700 2.546 1.00 85.06 88 ASN A O 1
ATOM 765 N N . ASN A 1 89 ? -7.662 18.274 1.090 1.00 81.12 89 ASN A N 1
ATOM 766 C CA . ASN A 1 89 ? -8.286 17.704 -0.103 1.00 81.12 89 ASN A CA 1
ATOM 767 C C . ASN A 1 89 ? -7.443 16.618 -0.801 1.00 81.12 89 ASN A C 1
ATOM 769 O O . ASN A 1 89 ? -7.908 16.024 -1.766 1.00 81.12 89 ASN A O 1
ATOM 773 N N . ASN A 1 90 ? -6.231 16.335 -0.319 1.00 88.00 90 ASN A N 1
ATOM 774 C CA . ASN A 1 90 ? -5.307 15.346 -0.886 1.00 88.00 90 ASN A CA 1
ATOM 775 C C . ASN A 1 90 ? -5.186 14.095 0.000 1.00 88.00 90 ASN A C 1
ATOM 777 O O . ASN A 1 90 ? -4.124 13.465 0.081 1.00 88.00 90 ASN A O 1
ATOM 781 N N . LEU A 1 91 ? -6.279 13.741 0.678 1.00 93.06 91 LEU A N 1
ATOM 782 C CA . LEU A 1 91 ? -6.378 12.534 1.487 1.00 93.06 91 LEU A CA 1
ATOM 783 C C . LEU A 1 91 ? -6.859 11.352 0.653 1.00 93.06 91 LEU A C 1
ATOM 785 O O . LEU A 1 91 ? -7.707 11.482 -0.226 1.00 93.06 91 LEU A O 1
ATOM 789 N N . THR A 1 92 ? -6.317 10.183 0.967 1.00 94.44 92 THR A N 1
ATOM 790 C CA . THR A 1 92 ? -6.769 8.903 0.414 1.00 94.44 92 THR A CA 1
ATOM 791 C C . THR A 1 92 ? -6.894 7.904 1.541 1.00 94.44 92 THR A C 1
ATOM 793 O O . THR A 1 92 ? -6.221 8.009 2.570 1.00 94.44 92 THR A O 1
ATOM 796 N N . TYR A 1 93 ? -7.779 6.942 1.356 1.00 95.69 93 TYR A N 1
ATOM 797 C CA . TYR A 1 93 ? -8.259 6.090 2.419 1.00 95.69 93 TYR A CA 1
ATOM 798 C C . TYR A 1 93 ? -8.137 4.624 2.025 1.00 95.69 93 TYR A C 1
ATOM 800 O O . TYR A 1 93 ? -8.209 4.256 0.851 1.00 95.69 93 TYR A O 1
ATOM 808 N N . ARG A 1 94 ? -7.968 3.773 3.035 1.00 95.88 94 ARG A N 1
ATOM 809 C CA . ARG A 1 94 ? -8.040 2.320 2.895 1.00 95.88 94 ARG A CA 1
ATOM 810 C C . ARG A 1 94 ? -8.645 1.705 4.148 1.00 95.88 94 ARG A C 1
ATOM 812 O O . ARG A 1 94 ? -8.231 2.035 5.254 1.00 95.88 94 ARG A O 1
ATOM 819 N N . GLY A 1 95 ? -9.575 0.776 3.966 1.00 96.56 95 GLY A N 1
ATOM 820 C CA . GLY A 1 95 ? -10.106 -0.038 5.053 1.00 96.56 95 GLY A CA 1
ATOM 821 C C . GLY A 1 95 ? -9.377 -1.359 5.184 1.00 96.56 95 GLY A C 1
ATOM 822 O O . GLY A 1 95 ? -9.154 -2.056 4.193 1.00 96.56 95 GLY A O 1
ATOM 823 N N . HIS A 1 96 ? -9.013 -1.718 6.407 1.00 96.19 96 HIS A N 1
ATOM 824 C CA . HIS A 1 96 ? -8.602 -3.067 6.768 1.00 96.19 96 HIS A CA 1
ATOM 825 C C . HIS A 1 96 ? -9.640 -3.643 7.722 1.00 96.19 96 HIS A C 1
ATOM 827 O O . HIS A 1 96 ? -9.792 -3.170 8.844 1.00 96.19 96 HIS A O 1
ATOM 833 N N . ALA A 1 97 ? -10.327 -4.701 7.298 1.00 95.25 97 ALA A N 1
ATOM 834 C CA . ALA A 1 97 ? -11.290 -5.401 8.142 1.00 95.25 97 ALA A CA 1
ATOM 835 C C . ALA A 1 97 ? -10.661 -5.999 9.411 1.00 95.25 97 ALA A C 1
ATOM 837 O O . ALA A 1 97 ? -11.336 -6.198 10.413 1.00 95.25 97 ALA A O 1
ATOM 838 N N . ASN A 1 98 ? -9.362 -6.283 9.388 1.00 93.56 98 ASN A N 1
ATOM 839 C CA . ASN A 1 98 ? -8.604 -6.696 10.557 1.00 93.56 98 ASN A CA 1
ATOM 840 C C . ASN A 1 98 ? -7.428 -5.739 10.734 1.00 93.56 98 ASN A C 1
ATOM 842 O O . ASN A 1 98 ? -6.556 -5.668 9.871 1.00 93.56 98 ASN A O 1
ATOM 846 N N . ALA A 1 99 ? -7.375 -5.049 11.869 1.00 92.50 99 ALA A N 1
ATOM 847 C CA . ALA A 1 99 ? -6.307 -4.116 12.194 1.00 92.50 99 ALA A CA 1
ATOM 848 C C . ALA A 1 99 ? -4.918 -4.776 12.226 1.00 92.50 99 ALA A C 1
ATOM 850 O O . ALA A 1 99 ? -3.925 -4.067 12.179 1.00 92.50 99 ALA A O 1
ATOM 851 N N . ASN A 1 100 ? -4.803 -6.108 12.314 1.00 89.69 100 ASN A N 1
ATOM 852 C CA . ASN A 1 100 ? -3.535 -6.841 12.209 1.00 89.69 100 ASN A CA 1
ATOM 853 C C . ASN A 1 100 ? -3.079 -7.152 10.784 1.00 89.69 100 ASN A C 1
ATOM 855 O O . ASN A 1 100 ? -1.982 -7.688 10.611 1.00 89.69 100 ASN A O 1
ATOM 859 N N . TYR A 1 101 ? -3.858 -6.794 9.768 1.00 90.69 101 TYR A N 1
ATOM 860 C CA . TYR A 1 101 ? -3.375 -6.853 8.400 1.00 90.69 101 TYR A CA 1
ATOM 861 C C . TYR A 1 101 ? -2.188 -5.912 8.202 1.00 90.69 101 TYR A C 1
ATOM 863 O O . TYR A 1 101 ? -2.170 -4.773 8.656 1.00 90.69 101 TYR A O 1
ATOM 871 N N . GLN A 1 102 ? -1.165 -6.421 7.520 1.00 90.94 102 GLN A N 1
ATOM 872 C CA . GLN A 1 102 ? 0.024 -5.644 7.203 1.00 90.94 102 GLN A CA 1
ATOM 873 C C . GLN A 1 102 ? -0.276 -4.704 6.038 1.00 90.94 102 GLN A C 1
ATOM 875 O O . GLN A 1 102 ? -0.925 -5.091 5.057 1.00 90.94 102 GLN A O 1
ATOM 880 N N . LEU A 1 103 ? 0.230 -3.474 6.125 1.00 93.69 103 LEU A N 1
ATOM 881 C CA . LEU A 1 103 ? 0.071 -2.468 5.080 1.00 93.69 103 LEU A CA 1
ATOM 882 C C . LEU A 1 103 ? 1.013 -2.724 3.892 1.00 93.69 103 LEU A C 1
ATOM 884 O O . LEU A 1 103 ? 1.983 -1.998 3.686 1.00 93.69 103 LEU A O 1
ATOM 888 N N . VAL A 1 104 ? 0.729 -3.787 3.139 1.00 94.31 104 VAL A N 1
ATOM 889 C CA . VAL A 1 104 ? 1.412 -4.196 1.902 1.00 94.31 104 VAL A CA 1
ATOM 890 C C . VAL A 1 104 ? 0.414 -4.758 0.885 1.00 94.31 104 VAL A C 1
ATOM 892 O O . VAL A 1 104 ? -0.704 -5.154 1.250 1.00 94.31 104 VAL A O 1
ATOM 895 N N . SER A 1 105 ? 0.843 -4.809 -0.381 1.00 94.50 105 SER A N 1
ATOM 896 C CA . SER A 1 105 ? 0.126 -5.453 -1.488 1.00 94.50 105 SER A CA 1
ATOM 897 C C . SER A 1 105 ? -0.147 -6.932 -1.201 1.00 94.50 105 SER A C 1
ATOM 899 O O . SER A 1 105 ? 0.446 -7.532 -0.301 1.00 94.50 105 SER A O 1
ATOM 901 N N . SER A 1 106 ? -1.081 -7.525 -1.942 1.00 93.19 106 SER A N 1
ATOM 902 C CA . SER A 1 106 ? -1.434 -8.937 -1.786 1.00 93.19 106 SER A CA 1
ATOM 903 C C . SER A 1 106 ? -0.288 -9.867 -2.199 1.00 93.19 106 SER A C 1
ATOM 905 O O . SER A 1 106 ? -0.116 -10.900 -1.556 1.00 93.19 106 SER A O 1
ATOM 907 N N . LEU A 1 107 ? 0.530 -9.460 -3.177 1.00 95.19 107 LEU A N 1
ATOM 908 C CA . LEU A 1 107 ? 1.730 -10.179 -3.613 1.00 95.19 107 LEU A CA 1
ATOM 909 C C . LEU A 1 107 ? 2.746 -10.380 -2.479 1.00 95.19 107 LEU A C 1
ATOM 911 O O . LEU A 1 107 ? 3.206 -11.488 -2.257 1.00 95.19 107 LEU A O 1
ATOM 915 N N . LEU A 1 108 ? 3.044 -9.337 -1.697 1.00 94.12 108 LEU A N 1
ATOM 916 C CA . LEU A 1 108 ? 4.073 -9.380 -0.642 1.00 94.12 108 LEU A CA 1
ATOM 917 C C . LEU A 1 108 ? 3.644 -10.104 0.645 1.00 94.12 108 LEU A C 1
ATOM 919 O O . LEU A 1 108 ? 4.362 -10.080 1.652 1.00 94.12 108 LEU A O 1
ATOM 923 N N . ARG A 1 109 ? 2.436 -10.670 0.687 1.00 90.31 109 ARG A N 1
ATOM 924 C CA . ARG A 1 109 ? 1.944 -11.365 1.886 1.00 90.31 109 ARG A CA 1
ATOM 925 C C . ARG A 1 109 ? 2.484 -12.783 1.987 1.00 90.31 109 ARG A C 1
ATOM 927 O O . ARG A 1 109 ? 2.712 -13.221 3.113 1.00 90.31 109 ARG A O 1
ATOM 934 N N . GLU A 1 110 ? 2.724 -13.416 0.846 1.00 89.88 110 GLU A N 1
ATOM 935 C CA . GLU A 1 110 ? 3.141 -14.809 0.688 1.00 89.88 110 GLU A CA 1
ATOM 936 C C . GLU A 1 110 ? 4.368 -14.839 -0.226 1.00 89.88 110 GLU A C 1
ATOM 938 O O . GLU A 1 110 ? 4.370 -14.224 -1.293 1.00 89.88 110 GLU A O 1
ATOM 943 N N . GLU A 1 111 ? 5.426 -15.504 0.221 1.00 90.00 111 GLU A N 1
ATOM 944 C CA . GLU A 1 111 ? 6.712 -15.525 -0.481 1.00 90.00 111 GLU A CA 1
ATOM 945 C C . GLU A 1 111 ? 6.609 -16.313 -1.791 1.00 90.00 111 GLU A C 1
ATOM 947 O O . GLU A 1 111 ? 7.173 -15.912 -2.807 1.00 90.00 111 GLU A O 1
ATOM 952 N N . GLU A 1 112 ? 5.780 -17.356 -1.800 1.00 93.25 112 GLU A N 1
ATOM 953 C CA . GLU A 1 112 ? 5.517 -18.202 -2.959 1.00 93.25 112 GLU A CA 1
ATOM 954 C C . GLU A 1 112 ? 4.888 -17.413 -4.117 1.00 93.25 112 GLU A C 1
ATOM 956 O O . GLU A 1 112 ? 5.239 -17.632 -5.278 1.00 93.25 112 GLU A O 1
ATOM 961 N N . ASN A 1 113 ? 3.997 -16.460 -3.813 1.00 92.94 113 ASN A N 1
ATOM 962 C CA . ASN A 1 113 ? 3.389 -15.597 -4.830 1.00 92.94 113 ASN A CA 1
ATOM 963 C C . ASN A 1 113 ? 4.413 -14.627 -5.424 1.00 92.94 113 ASN A C 1
ATOM 965 O O . ASN A 1 113 ? 4.369 -14.353 -6.618 1.00 92.94 113 ASN A O 1
ATOM 969 N N . LEU A 1 114 ? 5.333 -14.104 -4.607 1.00 93.62 114 LEU A N 1
ATOM 970 C CA . LEU A 1 114 ? 6.392 -13.211 -5.078 1.00 93.62 114 LEU A CA 1
ATOM 971 C C . LEU A 1 114 ? 7.378 -13.949 -5.997 1.00 93.62 114 LEU A C 1
ATOM 973 O O . LEU A 1 114 ? 7.752 -13.417 -7.042 1.00 93.62 114 LEU A O 1
ATOM 977 N N . GLN A 1 115 ? 7.752 -15.178 -5.629 1.00 95.88 115 GLN A N 1
ATOM 978 C CA . GLN A 1 115 ? 8.669 -16.031 -6.394 1.00 95.88 115 GLN A CA 1
ATOM 979 C C . GLN A 1 115 ? 8.090 -16.533 -7.722 1.00 95.88 115 GLN A C 1
ATOM 981 O O . GLN A 1 115 ? 8.846 -16.882 -8.621 1.00 95.88 115 GLN A O 1
ATOM 986 N N . ASN A 1 116 ? 6.762 -16.577 -7.857 1.00 96.50 116 ASN A N 1
ATOM 987 C CA . ASN A 1 116 ? 6.082 -17.069 -9.060 1.00 96.50 116 ASN A CA 1
ATOM 988 C C . ASN A 1 116 ? 5.198 -16.005 -9.725 1.00 96.50 116 ASN A C 1
ATOM 990 O O . ASN A 1 116 ? 4.269 -16.351 -10.452 1.00 96.50 116 ASN A O 1
ATOM 994 N N . GLU A 1 117 ? 5.439 -14.720 -9.453 1.00 97.25 117 GLU A N 1
ATOM 995 C CA . GLU A 1 117 ? 4.583 -13.629 -9.933 1.00 97.25 117 GLU A CA 1
ATOM 996 C C . GLU A 1 117 ? 4.407 -13.642 -11.459 1.00 97.25 117 GLU A C 1
ATOM 998 O O . GLU A 1 117 ? 3.288 -13.458 -11.923 1.00 97.25 117 GLU A O 1
ATOM 1003 N N . ASP A 1 118 ? 5.475 -13.894 -12.219 1.00 97.81 118 ASP A N 1
ATOM 1004 C CA . ASP A 1 118 ? 5.469 -13.977 -13.686 1.00 97.81 118 ASP A CA 1
ATOM 1005 C C . ASP A 1 118 ? 4.609 -15.127 -14.195 1.00 97.81 118 ASP A C 1
ATOM 1007 O O . ASP A 1 118 ? 3.751 -14.937 -15.057 1.00 97.81 118 ASP A O 1
ATOM 1011 N N . LYS A 1 119 ? 4.776 -16.313 -13.604 1.00 97.75 119 LYS A N 1
ATOM 1012 C CA . LYS A 1 119 ? 3.984 -17.493 -13.952 1.00 97.75 119 LYS A CA 1
ATOM 1013 C C . LYS A 1 119 ? 2.510 -17.241 -13.670 1.00 97.75 119 LYS A C 1
ATOM 1015 O O . LYS A 1 119 ? 1.683 -17.434 -14.549 1.00 97.75 119 LYS A O 1
ATOM 1020 N N . ILE A 1 120 ? 2.188 -16.726 -12.480 1.00 96.00 120 ILE A N 1
ATOM 1021 C CA . ILE A 1 120 ? 0.814 -16.378 -12.093 1.00 96.00 120 ILE A CA 1
ATOM 1022 C C . ILE A 1 120 ? 0.239 -15.325 -13.050 1.00 96.00 120 ILE A C 1
ATOM 1024 O O . ILE A 1 120 ? -0.904 -15.450 -13.487 1.00 96.00 120 ILE A O 1
ATOM 1028 N N . TYR A 1 121 ? 1.023 -14.298 -13.386 1.00 97.38 121 TYR A N 1
ATOM 1029 C CA . TYR A 1 121 ? 0.628 -13.234 -14.302 1.00 97.38 121 TYR A CA 1
ATOM 1030 C C . TYR A 1 121 ? 0.253 -13.796 -15.680 1.00 97.38 121 TYR A C 1
ATOM 1032 O O . TYR A 1 121 ? -0.862 -13.560 -16.151 1.00 97.38 121 TYR A O 1
ATOM 1040 N N . PHE A 1 122 ? 1.128 -14.593 -16.297 1.00 97.19 122 PHE A N 1
ATOM 1041 C CA . PHE A 1 122 ? 0.876 -15.167 -17.619 1.00 97.19 122 PHE A CA 1
ATOM 1042 C C . PHE A 1 122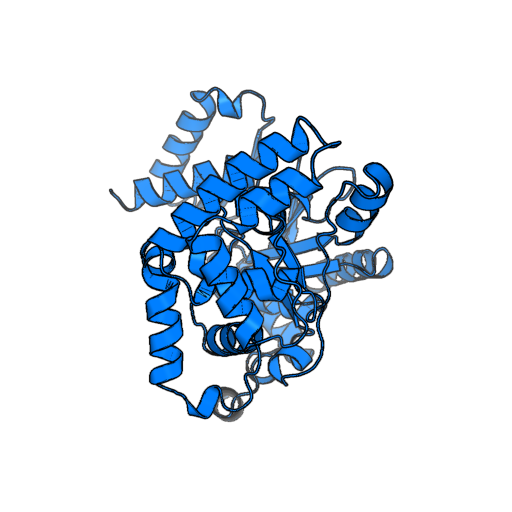 ? -0.177 -16.280 -17.614 1.00 97.19 122 PHE A C 1
ATOM 1044 O O . PHE A 1 122 ? -0.987 -16.337 -18.540 1.00 97.19 122 PHE A O 1
ATOM 1051 N N . ASP A 1 123 ? -0.228 -17.126 -16.584 1.00 97.38 123 ASP A N 1
ATOM 1052 C CA . ASP A 1 123 ? -1.212 -18.208 -16.485 1.00 97.38 123 ASP A CA 1
ATOM 1053 C C . ASP A 1 123 ? -2.640 -17.662 -16.378 1.00 97.38 123 ASP A C 1
ATOM 1055 O O . ASP A 1 123 ? -3.546 -18.192 -17.023 1.00 97.38 123 ASP A O 1
ATOM 1059 N N . ILE A 1 124 ? -2.855 -16.564 -15.639 1.00 96.44 124 ILE A N 1
ATOM 1060 C CA . ILE A 1 124 ? -4.171 -15.909 -15.571 1.00 96.44 124 ILE A CA 1
ATOM 1061 C C . ILE A 1 124 ? -4.566 -15.337 -16.938 1.00 96.44 124 ILE A C 1
ATOM 1063 O O . ILE A 1 124 ? -5.704 -15.524 -17.373 1.00 96.44 124 ILE A O 1
ATOM 1067 N N . ILE A 1 125 ? -3.637 -14.667 -17.628 1.00 95.88 125 ILE A N 1
ATOM 1068 C CA . ILE A 1 125 ? -3.890 -14.094 -18.961 1.00 95.88 125 ILE A CA 1
ATOM 1069 C C . ILE A 1 125 ? -4.224 -15.199 -19.964 1.00 95.88 125 ILE A C 1
ATOM 1071 O O . ILE A 1 125 ? -5.165 -15.068 -20.743 1.00 95.88 125 ILE A O 1
ATOM 1075 N N . LYS A 1 126 ? -3.485 -16.310 -19.916 1.00 96.50 126 LYS A N 1
ATOM 1076 C CA . LYS A 1 126 ? -3.695 -17.475 -20.776 1.00 96.50 126 LYS A CA 1
ATOM 1077 C C . LYS A 1 126 ? -5.017 -18.187 -20.487 1.00 96.50 126 LYS A C 1
ATOM 1079 O O . LYS A 1 126 ? -5.636 -18.694 -21.418 1.00 96.50 126 LYS A O 1
ATOM 1084 N N . ALA A 1 127 ? -5.430 -18.256 -19.223 1.00 96.06 127 ALA A N 1
ATOM 1085 C CA . ALA A 1 127 ? -6.669 -18.915 -18.824 1.00 96.06 127 ALA A CA 1
ATOM 1086 C C . ALA A 1 127 ? -7.924 -18.126 -19.232 1.00 96.06 127 ALA A C 1
ATOM 1088 O O . ALA A 1 127 ? -8.943 -18.744 -19.530 1.00 96.06 127 ALA A O 1
ATOM 1089 N N . PHE A 1 128 ? -7.847 -16.790 -19.259 1.00 93.31 128 PHE A N 1
ATOM 1090 C CA . PHE A 1 128 ? -8.993 -15.906 -19.514 1.00 93.31 128 PHE A CA 1
ATOM 1091 C C . PHE A 1 128 ? -8.665 -14.766 -20.495 1.00 93.31 128 PHE A C 1
ATOM 1093 O O . PHE A 1 128 ? -8.832 -13.591 -20.145 1.00 93.31 128 PHE A O 1
ATOM 1100 N N . PRO A 1 129 ? -8.181 -15.056 -21.717 1.00 93.56 129 PRO A N 1
ATOM 1101 C CA . PRO A 1 129 ? -7.713 -14.031 -22.655 1.00 93.56 129 PRO A CA 1
ATOM 1102 C C . PRO A 1 129 ? -8.794 -12.997 -22.997 1.00 93.56 129 PRO A C 1
ATOM 1104 O O . PRO A 1 129 ? -8.497 -11.817 -23.188 1.00 93.56 129 PRO A O 1
ATOM 1107 N N . GLU A 1 130 ? -10.066 -13.399 -23.006 1.00 92.75 130 GLU A N 1
ATOM 1108 C CA . GLU A 1 130 ? -11.207 -12.525 -23.273 1.00 92.75 130 GLU A CA 1
ATOM 1109 C C . GLU A 1 130 ? -11.384 -11.421 -22.221 1.00 92.75 130 GLU A C 1
ATOM 1111 O O . GLU A 1 130 ? -11.908 -10.354 -22.536 1.00 92.75 130 GLU A O 1
ATOM 1116 N N . LYS A 1 131 ? -10.912 -11.630 -20.983 1.00 89.62 131 LYS A N 1
ATOM 1117 C CA . LYS A 1 131 ? -10.949 -10.608 -19.924 1.00 89.62 131 LYS A CA 1
ATOM 1118 C C . LYS A 1 131 ? -9.915 -9.505 -20.124 1.00 89.62 131 LYS A C 1
ATOM 1120 O O . LYS A 1 131 ? -10.042 -8.448 -19.510 1.00 89.62 131 LYS A O 1
ATOM 1125 N N . PHE A 1 132 ? -8.925 -9.728 -20.985 1.00 91.69 132 PHE A N 1
ATOM 1126 C CA . PHE A 1 132 ? -7.807 -8.817 -21.217 1.00 91.69 132 PHE A CA 1
ATOM 1127 C C . PHE A 1 132 ? -7.821 -8.190 -22.615 1.00 91.69 132 PHE A C 1
ATOM 1129 O O . PHE A 1 132 ? -6.869 -7.512 -22.985 1.00 91.69 132 PHE A O 1
ATOM 1136 N N . SER A 1 133 ? -8.908 -8.337 -23.381 1.00 87.56 133 SER A N 1
ATOM 1137 C CA . SER A 1 133 ? -9.002 -7.832 -24.762 1.00 87.56 133 SER A CA 1
ATOM 1138 C C . SER A 1 133 ? -8.753 -6.323 -24.898 1.00 87.56 133 SER A C 1
ATOM 1140 O O . SER A 1 133 ? -8.304 -5.859 -25.942 1.00 87.56 133 SER A O 1
ATOM 1142 N N . ASN A 1 134 ? -9.053 -5.556 -23.845 1.00 85.81 134 ASN A N 1
ATOM 1143 C CA . ASN A 1 134 ? -8.884 -4.102 -23.803 1.00 85.81 134 ASN A CA 1
ATOM 1144 C C . ASN A 1 134 ? -7.592 -3.659 -23.094 1.00 85.81 134 ASN A C 1
ATOM 1146 O O . ASN A 1 134 ? -7.343 -2.457 -23.000 1.00 85.81 134 ASN A O 1
ATOM 1150 N N . ALA A 1 135 ? -6.791 -4.592 -22.571 1.00 89.81 135 ALA A N 1
ATOM 1151 C CA . ALA A 1 135 ? -5.570 -4.274 -21.843 1.00 89.81 135 ALA A CA 1
ATOM 1152 C C . ALA A 1 135 ? -4.454 -3.888 -22.824 1.00 89.81 135 ALA A C 1
ATOM 1154 O O . ALA A 1 135 ? -4.055 -4.683 -23.674 1.00 89.81 135 ALA A O 1
ATOM 1155 N N . ARG A 1 136 ? -3.951 -2.653 -22.710 1.00 89.12 136 ARG A N 1
ATOM 1156 C CA . ARG A 1 136 ? -2.874 -2.134 -23.573 1.00 89.12 136 ARG A CA 1
ATOM 1157 C C . ARG A 1 136 ? -1.538 -2.082 -22.848 1.00 89.12 136 ARG A C 1
ATOM 1159 O O . ARG A 1 136 ? -0.500 -2.293 -23.461 1.00 89.12 136 ARG A O 1
ATOM 1166 N N . TYR A 1 137 ? -1.584 -1.805 -21.552 1.00 91.44 137 TYR A N 1
ATOM 1167 C CA . TYR A 1 137 ? -0.427 -1.636 -20.684 1.00 91.44 137 TYR A CA 1
ATOM 1168 C C . TYR A 1 137 ? -0.385 -2.732 -19.622 1.00 91.44 137 TYR A C 1
ATOM 1170 O O . TYR A 1 137 ? -1.443 -3.203 -19.200 1.00 91.44 137 TYR A O 1
ATOM 1178 N N . HIS A 1 138 ? 0.796 -3.084 -19.099 1.00 94.56 138 HIS A N 1
ATOM 1179 C CA . HIS A 1 138 ? 0.921 -4.052 -17.994 1.00 94.56 138 HIS A CA 1
ATOM 1180 C C . HIS A 1 138 ? 0.092 -3.628 -16.781 1.00 94.56 138 HIS A C 1
ATOM 1182 O O . HIS A 1 138 ? -0.473 -4.459 -16.067 1.00 94.56 138 HIS A O 1
ATOM 1188 N N . LEU A 1 139 ? -0.050 -2.317 -16.573 1.00 92.44 139 LEU A N 1
ATOM 1189 C CA . LEU A 1 139 ? -0.922 -1.782 -15.538 1.00 92.44 139 LEU A CA 1
ATOM 1190 C C . LEU A 1 139 ? -2.388 -2.231 -15.696 1.00 92.44 139 LEU A C 1
ATOM 1192 O O . LEU A 1 139 ? -3.045 -2.511 -14.692 1.00 92.44 139 LEU A O 1
ATOM 1196 N N . ASP A 1 140 ? -2.906 -2.309 -16.922 1.00 91.19 140 ASP A N 1
ATOM 1197 C CA . ASP A 1 140 ? -4.293 -2.707 -17.195 1.00 91.19 140 ASP A CA 1
ATOM 1198 C C . ASP A 1 140 ? -4.518 -4.183 -16.860 1.00 91.19 140 ASP A C 1
ATOM 1200 O O . ASP A 1 140 ? -5.525 -4.540 -16.237 1.00 91.19 140 ASP A O 1
ATOM 1204 N N . TYR A 1 141 ? -3.539 -5.031 -17.189 1.00 93.56 141 TYR A N 1
ATOM 1205 C CA . TYR A 1 141 ? -3.531 -6.436 -16.789 1.00 93.56 141 TYR A CA 1
ATOM 1206 C C . TYR A 1 141 ? -3.551 -6.565 -15.267 1.00 93.56 141 TYR A C 1
ATOM 1208 O O . TYR A 1 141 ? -4.417 -7.246 -14.721 1.00 93.56 141 TYR A O 1
ATOM 1216 N N . LEU A 1 142 ? -2.674 -5.848 -14.556 1.00 94.19 142 LEU A N 1
ATOM 1217 C CA . LEU A 1 142 ? -2.627 -5.901 -13.093 1.00 94.19 142 LEU A CA 1
ATOM 1218 C C . LEU A 1 142 ? -3.921 -5.403 -12.439 1.00 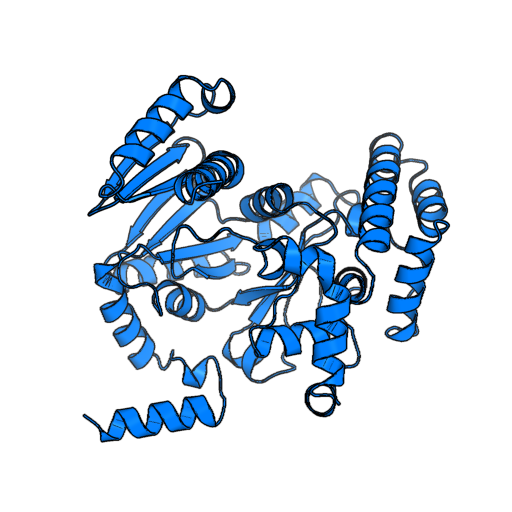94.19 142 LEU A C 1
ATOM 1220 O O . LEU A 1 142 ? -4.403 -6.029 -11.496 1.00 94.19 142 LEU A O 1
ATOM 1224 N N . LYS A 1 143 ? -4.521 -4.318 -12.942 1.00 89.62 143 LYS A N 1
ATOM 1225 C CA . LYS A 1 143 ? -5.829 -3.832 -12.465 1.00 89.62 143 LYS A CA 1
ATOM 1226 C C . LYS A 1 143 ? -6.923 -4.886 -12.651 1.00 89.62 143 LYS A C 1
ATOM 1228 O O . LYS A 1 143 ? -7.740 -5.082 -11.751 1.00 89.62 143 LYS A O 1
ATOM 1233 N N . THR A 1 144 ? -6.925 -5.570 -13.793 1.00 88.88 144 THR A N 1
ATOM 1234 C CA . THR A 1 144 ? -7.906 -6.615 -14.120 1.00 88.88 144 THR A CA 1
ATOM 1235 C C . THR A 1 144 ? -7.701 -7.862 -13.260 1.00 88.88 144 THR A C 1
ATOM 1237 O O . THR A 1 144 ? -8.652 -8.366 -12.671 1.00 88.88 144 THR A O 1
ATOM 1240 N N . ILE A 1 145 ? -6.459 -8.310 -13.070 1.00 91.81 145 ILE A N 1
ATOM 1241 C CA . ILE A 1 145 ? -6.126 -9.419 -12.164 1.00 91.81 145 ILE A CA 1
ATOM 1242 C C . ILE A 1 145 ? -6.560 -9.083 -10.729 1.00 91.81 145 ILE A C 1
ATOM 1244 O O . ILE A 1 145 ? -7.234 -9.875 -10.071 1.00 91.81 145 ILE A O 1
ATOM 1248 N N . GLN A 1 146 ? -6.239 -7.877 -10.254 1.00 88.50 146 GLN A N 1
ATOM 1249 C CA . GLN A 1 146 ? -6.632 -7.385 -8.933 1.00 88.50 146 GLN A CA 1
ATOM 1250 C C . GLN A 1 146 ? -8.162 -7.285 -8.781 1.00 88.50 146 GLN A C 1
ATOM 1252 O O . GLN A 1 146 ? -8.679 -7.463 -7.678 1.00 88.50 146 GLN A O 1
ATOM 1257 N N . HIS A 1 147 ? -8.900 -7.011 -9.863 1.00 82.94 147 HIS A N 1
ATOM 1258 C CA . HIS A 1 147 ? -10.368 -7.008 -9.871 1.00 82.94 147 HIS A CA 1
ATOM 1259 C C . HIS A 1 147 ? -10.979 -8.361 -9.539 1.00 82.94 147 HIS A C 1
ATOM 1261 O O . HIS A 1 147 ? -11.970 -8.400 -8.813 1.00 82.94 147 HIS A O 1
ATOM 1267 N N . TYR A 1 148 ? -10.337 -9.439 -9.970 1.00 84.81 148 TYR A N 1
ATOM 1268 C CA . TYR A 1 148 ? -10.724 -10.807 -9.641 1.00 84.81 148 TYR A CA 1
ATOM 1269 C C . TYR A 1 148 ? -9.966 -11.356 -8.422 1.00 84.81 148 TYR A C 1
ATOM 1271 O O . TYR A 1 148 ? -9.772 -12.560 -8.287 1.00 84.81 148 TYR A O 1
ATOM 1279 N N . ASN A 1 149 ? -9.537 -10.474 -7.511 1.00 86.31 149 ASN A N 1
ATOM 1280 C CA . ASN A 1 149 ? -8.829 -10.800 -6.267 1.00 86.31 149 ASN A CA 1
ATOM 1281 C C . ASN A 1 149 ? -7.470 -11.506 -6.458 1.00 86.31 149 ASN A C 1
ATOM 1283 O O . ASN A 1 149 ? -6.943 -12.102 -5.509 1.00 86.31 149 ASN A O 1
ATOM 1287 N N . GLY A 1 150 ? -6.877 -11.409 -7.650 1.00 89.38 150 GLY A N 1
ATOM 1288 C CA . GLY A 1 150 ? -5.539 -11.915 -7.925 1.00 89.38 1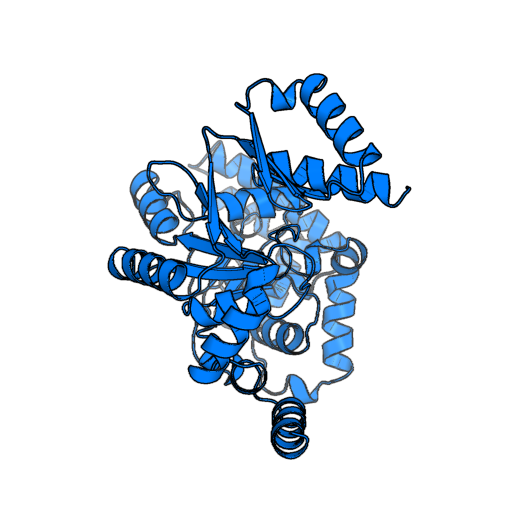50 GLY A CA 1
ATOM 1289 C C . GLY A 1 150 ? -4.464 -11.210 -7.092 1.00 89.38 150 GLY A C 1
ATOM 1290 O O . GLY A 1 150 ? -4.638 -10.094 -6.590 1.00 89.38 150 GLY A O 1
ATOM 1291 N N . LYS A 1 151 ? -3.334 -11.892 -6.891 1.00 93.50 151 LYS A N 1
ATOM 1292 C CA . LYS A 1 151 ? -2.221 -11.378 -6.088 1.00 93.50 151 LYS A CA 1
ATOM 1293 C C . LYS A 1 151 ? -1.334 -10.510 -6.972 1.00 93.50 151 LYS A C 1
ATOM 1295 O O . LYS A 1 151 ? -0.696 -11.017 -7.882 1.00 93.50 151 LYS A O 1
ATOM 1300 N N . THR A 1 152 ? -1.308 -9.206 -6.716 1.00 95.25 152 THR A N 1
ATOM 1301 C CA . THR A 1 152 ? -0.554 -8.250 -7.536 1.00 95.25 152 THR A CA 1
ATOM 1302 C C . THR A 1 152 ? 0.292 -7.330 -6.667 1.00 95.25 152 THR A C 1
ATOM 1304 O O . THR A 1 152 ? 0.091 -7.218 -5.452 1.00 95.25 152 THR A O 1
ATOM 1307 N N . ARG A 1 153 ? 1.240 -6.637 -7.302 1.00 95.31 153 ARG A N 1
ATOM 1308 C CA . ARG A 1 153 ? 2.025 -5.545 -6.702 1.00 95.31 153 ARG A CA 1
ATOM 1309 C C . ARG A 1 153 ? 1.233 -4.253 -6.472 1.00 95.31 153 ARG A C 1
ATOM 1311 O O . ARG A 1 153 ? 1.777 -3.290 -5.927 1.00 95.31 153 ARG A O 1
ATOM 1318 N N . ILE A 1 154 ? -0.036 -4.221 -6.882 1.00 94.06 154 ILE A N 1
ATOM 1319 C CA . ILE A 1 154 ? -0.937 -3.086 -6.697 1.00 94.06 154 ILE A CA 1
ATOM 1320 C C . ILE A 1 154 ? -1.668 -3.220 -5.357 1.00 94.06 154 ILE A C 1
ATOM 1322 O O . ILE A 1 154 ? -1.965 -4.310 -4.866 1.00 94.06 154 ILE A O 1
ATOM 1326 N N . MET A 1 155 ? -1.948 -2.085 -4.728 1.00 93.31 155 MET A N 1
ATOM 1327 C CA . MET A 1 155 ? -2.750 -1.997 -3.520 1.00 93.31 155 MET A CA 1
ATOM 1328 C C . MET A 1 155 ? -3.800 -0.895 -3.666 1.00 93.31 155 MET A C 1
ATOM 1330 O O . MET A 1 155 ? -3.459 0.282 -3.738 1.00 93.31 155 MET A O 1
ATOM 1334 N N . ASP A 1 156 ? -5.072 -1.293 -3.653 1.00 90.56 156 ASP A N 1
ATOM 1335 C CA . ASP A 1 156 ? -6.211 -0.389 -3.852 1.00 90.56 156 ASP A CA 1
ATOM 1336 C C . ASP A 1 156 ? -6.326 0.698 -2.762 1.00 90.56 156 ASP A C 1
ATOM 1338 O O . ASP A 1 156 ? -6.150 0.440 -1.564 1.00 90.56 156 ASP A O 1
ATOM 1342 N N . LEU A 1 157 ? -6.665 1.912 -3.176 1.00 92.50 157 LEU A N 1
ATOM 1343 C CA . LEU A 1 157 ? -7.006 3.059 -2.340 1.00 92.50 157 LEU A CA 1
ATOM 1344 C C . LEU A 1 157 ? -8.315 3.679 -2.838 1.00 92.50 157 LEU A C 1
ATOM 1346 O O . LEU A 1 157 ? -8.753 3.445 -3.960 1.00 92.50 157 LEU A O 1
ATOM 1350 N N . THR A 1 158 ? -8.934 4.510 -2.011 1.00 91.44 158 THR A N 1
ATOM 1351 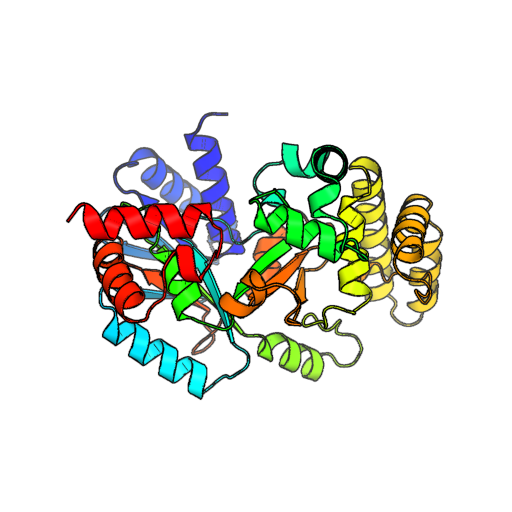C CA . THR A 1 158 ? -10.124 5.273 -2.398 1.00 91.44 158 THR A CA 1
ATOM 1352 C C . THR A 1 158 ? -10.022 6.705 -1.898 1.00 91.44 158 THR A C 1
ATOM 1354 O O . THR A 1 158 ? -9.499 6.957 -0.811 1.00 91.44 158 THR A O 1
ATOM 1357 N N . THR A 1 159 ? -10.524 7.662 -2.671 1.00 90.62 159 THR A N 1
ATOM 1358 C CA . THR A 1 159 ? -10.708 9.046 -2.201 1.00 90.62 159 THR A CA 1
ATOM 1359 C C . THR A 1 159 ? -12.000 9.220 -1.392 1.00 90.62 159 THR A C 1
ATOM 1361 O O . THR A 1 159 ? -12.187 10.246 -0.740 1.00 90.62 159 THR A O 1
ATOM 1364 N N . ASN A 1 160 ? -12.868 8.201 -1.358 1.00 91.44 160 ASN A N 1
ATOM 1365 C CA . ASN A 1 160 ? -14.097 8.179 -0.575 1.00 91.44 160 ASN A CA 1
ATOM 1366 C C . ASN A 1 160 ? -13.890 7.417 0.747 1.00 91.44 160 ASN A C 1
ATOM 1368 O O . ASN A 1 160 ? -13.802 6.187 0.783 1.00 91.44 160 ASN A O 1
ATOM 1372 N N . PHE A 1 161 ? -13.861 8.143 1.868 1.00 93.94 161 PHE A N 1
ATOM 1373 C CA . PHE A 1 161 ? -13.653 7.533 3.183 1.00 93.94 161 PHE A CA 1
ATOM 1374 C C . PHE A 1 161 ? -14.762 6.554 3.593 1.00 93.94 161 PHE A C 1
ATOM 1376 O O . PHE A 1 161 ? -14.498 5.675 4.410 1.00 93.94 161 PHE A O 1
ATOM 1383 N N . LEU A 1 162 ? -15.977 6.663 3.042 1.00 95.12 162 LEU A N 1
ATOM 1384 C CA . LEU A 1 162 ? -17.066 5.733 3.346 1.00 95.12 162 LEU A CA 1
ATOM 1385 C C . LEU A 1 162 ? -16.828 4.360 2.708 1.00 95.12 162 LEU A C 1
ATOM 1387 O O . LEU A 1 162 ? -17.110 3.338 3.325 1.00 95.12 162 LEU A O 1
ATOM 1391 N N . ILE A 1 163 ? -16.236 4.326 1.512 1.00 93.94 163 ILE A N 1
ATOM 1392 C CA . ILE A 1 163 ? -15.827 3.078 0.853 1.00 93.94 163 ILE A CA 1
ATOM 1393 C C . ILE A 1 163 ? -14.696 2.420 1.644 1.00 93.94 163 ILE A C 1
ATOM 1395 O O . ILE A 1 163 ? -14.704 1.213 1.882 1.00 93.94 163 ILE A O 1
ATOM 1399 N N . ALA A 1 164 ? -13.739 3.211 2.131 1.00 95.56 164 ALA A N 1
ATOM 1400 C CA . ALA A 1 164 ? -12.717 2.693 3.031 1.00 95.56 164 ALA A CA 1
ATOM 1401 C C . ALA A 1 164 ? -13.318 2.190 4.352 1.00 95.56 164 ALA A C 1
ATOM 1403 O O . ALA A 1 164 ? -12.901 1.146 4.845 1.00 95.56 164 ALA A O 1
ATOM 1404 N N . LEU A 1 165 ? -14.315 2.877 4.913 1.00 96.88 165 LEU A N 1
ATOM 1405 C CA . LEU A 1 165 ? -14.999 2.418 6.119 1.00 96.88 165 LEU A CA 1
ATOM 1406 C C . LEU A 1 165 ? -15.731 1.093 5.880 1.00 96.88 165 LEU A C 1
ATOM 1408 O O . LEU A 1 165 ? -15.574 0.185 6.689 1.00 96.88 165 LEU A O 1
ATOM 1412 N N . TYR A 1 166 ? -16.411 0.935 4.740 1.00 95.75 166 TYR A N 1
ATOM 1413 C CA . TYR A 1 166 ? -17.000 -0.341 4.327 1.00 95.75 166 TYR A CA 1
ATOM 1414 C C . TYR A 1 166 ? -15.961 -1.473 4.340 1.00 95.75 166 TYR A C 1
ATOM 1416 O O . TYR A 1 166 ? -16.187 -2.535 4.915 1.00 95.75 166 TYR A O 1
ATOM 1424 N N . PHE A 1 167 ? -14.768 -1.256 3.782 1.00 94.69 167 PHE A N 1
ATOM 1425 C CA . PHE A 1 167 ? -13.707 -2.270 3.826 1.00 94.69 167 PHE A CA 1
ATOM 1426 C C . PHE A 1 167 ? -13.150 -2.526 5.235 1.00 94.69 167 PHE A C 1
ATOM 1428 O O . PHE A 1 167 ? -12.636 -3.612 5.499 1.00 94.69 167 PHE A O 1
ATOM 1435 N N . ALA A 1 168 ? -13.247 -1.559 6.150 1.00 96.81 168 ALA A N 1
ATOM 1436 C CA . ALA A 1 168 ? -12.847 -1.729 7.546 1.00 96.81 168 ALA A CA 1
ATOM 1437 C C . ALA A 1 168 ? -13.885 -2.504 8.383 1.00 96.81 168 ALA A C 1
ATOM 1439 O O . ALA A 1 168 ? -13.529 -3.055 9.428 1.00 96.81 168 ALA A O 1
ATOM 1440 N N . THR A 1 169 ? -15.143 -2.571 7.935 1.00 96.06 169 THR A N 1
ATOM 1441 C CA . THR A 1 169 ? -16.257 -3.176 8.684 1.00 96.06 169 THR A CA 1
ATOM 1442 C C . THR A 1 169 ? -16.839 -4.437 8.045 1.00 96.06 169 THR A C 1
ATOM 1444 O O . THR A 1 169 ? -17.353 -5.276 8.770 1.00 96.06 169 THR A O 1
ATOM 1447 N N . SER A 1 170 ? -16.710 -4.616 6.727 1.00 91.06 170 SER A N 1
ATOM 1448 C CA . SER A 1 170 ? -17.365 -5.673 5.924 1.00 91.06 170 SER A CA 1
ATOM 1449 C C . SER A 1 170 ? -17.019 -7.119 6.285 1.00 91.06 170 SER A C 1
ATOM 1451 O O . SER A 1 170 ? -17.700 -8.036 5.835 1.00 91.06 170 SER A O 1
ATOM 1453 N N . SER A 1 171 ? -15.959 -7.362 7.057 1.00 90.25 171 SER A N 1
ATOM 1454 C CA . SER A 1 171 ? -15.574 -8.714 7.467 1.00 90.25 171 SER A CA 1
ATOM 1455 C C . SER A 1 171 ? -14.820 -8.733 8.800 1.00 90.25 171 SER A C 1
ATOM 1457 O O . SER A 1 171 ? -14.490 -7.695 9.390 1.00 90.25 171 SER A O 1
ATOM 1459 N N . ASN A 1 172 ? -14.517 -9.947 9.275 1.00 87.69 172 ASN A N 1
ATOM 1460 C CA . ASN A 1 172 ? -13.802 -10.205 10.525 1.00 87.69 172 ASN A CA 1
ATOM 1461 C C . ASN A 1 172 ? -14.467 -9.523 11.741 1.00 87.69 172 ASN A C 1
ATOM 1463 O O . ASN A 1 172 ? -13.834 -8.745 12.458 1.00 87.69 172 ASN A O 1
ATOM 1467 N N . ASN A 1 173 ? -15.752 -9.803 11.971 1.00 87.19 173 ASN A N 1
ATOM 1468 C CA . ASN A 1 173 ? -16.589 -9.118 12.972 1.00 87.19 173 ASN A CA 1
ATOM 1469 C C . ASN A 1 173 ? -16.134 -9.322 14.430 1.00 87.19 173 ASN A C 1
ATOM 1471 O O . ASN A 1 173 ? -16.564 -8.611 15.332 1.00 87.19 173 ASN A O 1
ATOM 1475 N N . GLU A 1 174 ? -15.229 -10.268 14.676 1.00 87.00 174 GLU A N 1
ATOM 1476 C CA . GLU A 1 174 ? -14.693 -10.553 16.011 1.00 87.00 174 GLU A CA 1
ATOM 1477 C C . GLU A 1 174 ? -13.470 -9.702 16.384 1.00 87.00 174 GLU A C 1
ATOM 1479 O O . GLU A 1 174 ? -13.085 -9.638 17.552 1.00 87.00 174 GLU A O 1
ATOM 1484 N N . VAL A 1 175 ? -12.847 -9.037 15.408 1.00 91.44 175 VAL A N 1
ATOM 1485 C CA . VAL A 1 175 ? -11.616 -8.257 15.600 1.00 91.44 175 VAL A CA 1
ATOM 1486 C C . VAL A 1 175 ? -11.812 -6.807 15.183 1.00 91.44 175 VAL A C 1
ATOM 1488 O O . VAL A 1 175 ? -12.699 -6.478 14.393 1.00 91.44 175 VAL A O 1
ATOM 1491 N N . LEU A 1 176 ? -10.966 -5.927 15.717 1.00 95.25 176 LEU A N 1
ATOM 1492 C CA . LEU A 1 176 ? -10.982 -4.509 15.368 1.00 95.25 176 LEU A CA 1
ATOM 1493 C C . LEU A 1 176 ? -10.665 -4.315 13.881 1.00 95.25 176 LEU A C 1
ATOM 1495 O O . LEU A 1 176 ? -9.765 -4.969 13.349 1.00 95.25 176 LEU A O 1
ATOM 1499 N N . GLY A 1 177 ? -11.375 -3.394 13.234 1.00 96.50 177 GLY A N 1
ATOM 1500 C CA . GLY A 1 177 ? -11.001 -2.874 11.917 1.00 96.50 177 GLY A CA 1
ATOM 1501 C C . GLY A 1 177 ? -10.005 -1.717 12.037 1.00 96.50 177 GLY A C 1
ATOM 1502 O O . GLY A 1 177 ? -9.841 -1.144 13.113 1.00 96.50 177 GLY A O 1
ATOM 1503 N N . GLU A 1 178 ? -9.356 -1.343 10.939 1.00 97.12 178 GLU A N 1
ATOM 1504 C CA . GLU A 1 178 ? -8.536 -0.131 10.839 1.00 97.12 178 GLU A CA 1
ATOM 1505 C C . GLU A 1 178 ? -8.964 0.691 9.618 1.00 97.12 178 GLU A C 1
ATOM 1507 O O . GLU A 1 178 ? -9.033 0.179 8.498 1.00 97.12 178 GLU A O 1
ATOM 1512 N N . LEU A 1 179 ? -9.218 1.982 9.833 1.00 97.81 179 LEU A N 1
ATOM 1513 C CA . LEU A 1 179 ? -9.373 2.967 8.770 1.00 97.81 179 LEU A CA 1
ATOM 1514 C C . LEU A 1 179 ? -8.049 3.720 8.610 1.00 97.81 179 LEU A C 1
ATOM 1516 O O . LEU A 1 179 ? -7.641 4.506 9.465 1.00 97.81 179 LEU A O 1
ATOM 1520 N N . ILE A 1 180 ? -7.365 3.473 7.500 1.00 97.44 180 ILE A N 1
ATOM 1521 C CA . ILE A 1 180 ? -6.058 4.049 7.197 1.00 97.44 180 ILE A CA 1
ATOM 1522 C C . ILE A 1 180 ? -6.261 5.293 6.345 1.00 97.44 180 ILE A C 1
ATOM 1524 O O . ILE A 1 180 ? -6.953 5.248 5.330 1.00 97.44 180 ILE A O 1
ATOM 1528 N N . ILE A 1 181 ? -5.611 6.385 6.740 1.00 97.06 181 ILE A N 1
ATOM 1529 C CA . ILE A 1 181 ? -5.607 7.649 6.005 1.00 97.06 181 ILE A CA 1
ATOM 1530 C C . ILE A 1 181 ? -4.177 7.937 5.559 1.00 97.06 181 ILE A C 1
ATOM 1532 O O . ILE A 1 181 ? -3.262 7.959 6.387 1.00 97.06 181 ILE A O 1
ATOM 1536 N N . PHE A 1 182 ? -3.988 8.193 4.270 1.00 96.19 182 PHE A N 1
ATOM 1537 C CA . PHE A 1 182 ? -2.742 8.702 3.713 1.00 96.19 182 PHE A CA 1
ATOM 1538 C C . PHE A 1 182 ? -2.881 10.174 3.340 1.00 96.19 182 PHE A C 1
ATOM 1540 O O . PHE A 1 182 ? -3.895 10.589 2.781 1.00 96.19 182 PHE A O 1
ATOM 1547 N N . ASP A 1 183 ? -1.834 10.942 3.623 1.00 95.06 183 ASP A N 1
ATOM 1548 C CA . ASP A 1 183 ? -1.729 12.353 3.274 1.00 95.06 183 ASP A CA 1
ATOM 1549 C C . ASP A 1 183 ? -0.719 12.549 2.143 1.00 95.06 183 ASP A C 1
ATOM 1551 O O . ASP A 1 183 ? 0.500 12.493 2.346 1.00 95.06 183 ASP A O 1
ATOM 1555 N N . LYS A 1 184 ? -1.230 12.795 0.934 1.00 91.44 184 LYS A N 1
ATOM 1556 C CA . LYS A 1 184 ? -0.387 13.005 -0.246 1.00 91.44 184 LYS A CA 1
ATOM 1557 C C . LYS A 1 184 ? 0.310 14.372 -0.240 1.00 91.44 184 LYS A C 1
ATOM 1559 O O . LYS A 1 184 ? 1.298 14.532 -0.953 1.00 91.44 184 LYS A O 1
ATOM 1564 N N . ASN A 1 185 ? -0.092 15.329 0.609 1.00 91.31 185 ASN A N 1
ATOM 1565 C CA . ASN A 1 185 ? 0.633 16.604 0.749 1.00 91.31 185 ASN A CA 1
ATOM 1566 C C . ASN A 1 185 ? 2.041 16.418 1.320 1.00 91.31 185 ASN A C 1
ATOM 1568 O O . ASN A 1 185 ? 2.914 17.252 1.087 1.00 91.31 185 ASN A O 1
ATOM 1572 N N . ILE A 1 186 ? 2.298 15.300 2.008 1.00 92.31 186 ILE A N 1
ATOM 1573 C CA . ILE A 1 186 ? 3.647 14.930 2.445 1.00 92.31 186 ILE A CA 1
ATOM 1574 C C . ILE A 1 186 ? 4.599 14.869 1.243 1.00 92.31 186 ILE A C 1
ATOM 1576 O O . ILE A 1 186 ? 5.732 15.329 1.350 1.00 92.31 186 ILE A O 1
ATOM 1580 N N . ASP A 1 187 ? 4.146 14.354 0.096 1.00 91.94 187 ASP A N 1
ATOM 1581 C CA . ASP A 1 187 ? 4.952 14.291 -1.128 1.00 91.94 187 ASP A CA 1
ATOM 1582 C C . ASP A 1 187 ? 5.307 15.694 -1.639 1.00 91.94 187 ASP A C 1
ATOM 1584 O O . ASP A 1 187 ? 6.461 15.966 -1.966 1.00 91.94 187 ASP A O 1
ATOM 1588 N N . LYS A 1 188 ? 4.332 16.614 -1.616 1.00 88.94 188 LYS A N 1
ATOM 1589 C CA . LYS A 1 188 ? 4.524 18.020 -1.995 1.00 88.94 188 LYS A CA 1
ATOM 1590 C C . LYS A 1 188 ? 5.537 18.718 -1.084 1.00 88.94 188 LYS A C 1
ATOM 1592 O O . LYS A 1 188 ? 6.478 19.324 -1.581 1.00 88.94 188 LYS A O 1
ATOM 1597 N N . HIS A 1 189 ? 5.404 18.573 0.233 1.00 91.06 189 HIS A N 1
ATOM 1598 C CA . HIS A 1 189 ? 6.342 19.173 1.186 1.00 91.06 189 HIS A CA 1
ATOM 1599 C C . HIS A 1 189 ? 7.760 18.607 1.072 1.00 91.06 189 HIS A C 1
ATOM 1601 O O . HIS A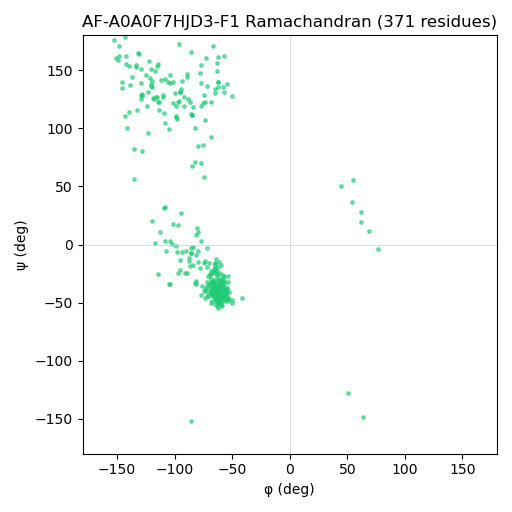 1 189 ? 8.738 19.327 1.266 1.00 91.06 189 HIS A O 1
ATOM 1607 N N . LEU A 1 190 ? 7.901 17.314 0.769 1.00 92.44 190 LEU A N 1
ATOM 1608 C CA . LEU A 1 190 ? 9.213 16.715 0.529 1.00 92.44 190 LEU A CA 1
ATOM 1609 C C . LEU A 1 190 ? 9.833 17.243 -0.767 1.00 92.44 190 LEU A C 1
ATOM 1611 O O . LEU A 1 190 ? 11.025 17.541 -0.773 1.00 92.44 190 LEU A O 1
ATOM 1615 N N . LEU A 1 191 ? 9.033 17.417 -1.818 1.00 91.25 191 LEU A N 1
ATOM 1616 C CA . LEU A 1 191 ? 9.480 18.035 -3.063 1.00 91.25 191 LEU A CA 1
ATOM 1617 C C . LEU A 1 191 ? 9.935 19.485 -2.843 1.00 91.25 191 LEU A C 1
ATOM 1619 O O . LEU A 1 191 ? 11.003 19.859 -3.311 1.00 91.25 191 LEU A O 1
ATOM 1623 N N . GLU A 1 192 ? 9.185 20.278 -2.076 1.00 92.69 192 GLU A N 1
ATOM 1624 C CA . GLU A 1 192 ? 9.568 21.651 -1.706 1.00 92.69 192 GLU A CA 1
ATOM 1625 C C . GLU A 1 192 ? 10.869 21.683 -0.888 1.00 92.69 192 GLU A C 1
ATOM 1627 O O . GLU A 1 192 ? 11.737 22.518 -1.124 1.00 92.69 192 GLU A O 1
ATOM 1632 N N . LYS A 1 193 ? 11.033 20.749 0.058 1.00 93.38 193 LYS A N 1
ATOM 1633 C CA . LYS A 1 193 ? 12.198 20.696 0.952 1.00 93.38 193 LYS A CA 1
ATOM 1634 C C . LYS A 1 193 ? 13.486 20.246 0.260 1.00 93.38 193 LYS A C 1
ATOM 1636 O O . LYS A 1 193 ? 14.561 20.732 0.598 1.00 93.38 193 LYS A O 1
ATOM 1641 N N . PHE A 1 194 ? 13.395 19.252 -0.616 1.00 90.06 194 PHE A N 1
ATOM 1642 C CA . PHE A 1 194 ? 14.557 18.585 -1.213 1.00 90.06 194 PHE A CA 1
ATOM 1643 C C . PHE A 1 194 ? 14.767 18.956 -2.691 1.00 90.06 194 PHE A C 1
ATOM 1645 O O . PHE A 1 194 ? 15.781 18.578 -3.281 1.00 90.06 194 PHE A O 1
ATOM 1652 N N . GLY A 1 195 ? 13.840 19.714 -3.283 1.00 90.06 195 GLY A N 1
ATOM 1653 C CA . GLY A 1 195 ? 13.931 20.225 -4.644 1.00 90.06 195 GLY A CA 1
ATOM 1654 C C . GLY A 1 195 ? 13.956 19.114 -5.705 1.00 90.06 195 GLY A C 1
ATOM 1655 O O . GLY A 1 195 ? 13.380 18.044 -5.496 1.00 90.06 195 GLY A O 1
ATOM 1656 N N . PRO A 1 196 ? 14.640 19.330 -6.845 1.00 83.69 196 PRO A N 1
ATOM 1657 C CA . PRO A 1 196 ? 14.621 18.405 -7.984 1.00 83.69 196 PRO A CA 1
ATOM 1658 C C . PRO A 1 196 ? 15.255 17.038 -7.687 1.00 83.69 196 PRO A C 1
ATOM 1660 O O . PRO A 1 196 ? 15.005 16.083 -8.413 1.00 83.69 196 PRO A O 1
ATOM 1663 N N . ARG A 1 197 ? 16.034 16.912 -6.603 1.00 83.56 197 ARG A N 1
ATOM 1664 C CA . ARG A 1 197 ? 16.604 15.628 -6.160 1.00 83.56 197 ARG A CA 1
ATOM 1665 C C . ARG A 1 197 ? 15.556 14.685 -5.573 1.00 83.56 197 ARG A C 1
ATOM 1667 O O . ARG A 1 197 ? 15.796 13.487 -5.449 1.00 83.56 197 ARG A O 1
ATOM 1674 N N . TYR A 1 198 ? 14.405 15.210 -5.160 1.00 90.19 198 TYR A N 1
ATOM 1675 C CA . TYR A 1 198 ? 13.336 14.384 -4.632 1.00 90.19 198 TYR A CA 1
ATOM 1676 C C . TYR A 1 198 ? 12.480 13.804 -5.749 1.00 90.19 198 TYR A C 1
ATOM 1678 O O . TYR A 1 198 ? 11.782 14.507 -6.478 1.00 90.19 198 TYR A O 1
ATOM 1686 N N . ILE A 1 199 ? 12.468 12.478 -5.820 1.00 91.62 199 ILE A N 1
ATOM 1687 C CA . ILE A 1 199 ? 11.594 11.755 -6.734 1.00 91.62 199 ILE A CA 1
ATOM 1688 C C . ILE A 1 199 ? 10.166 11.820 -6.197 1.00 91.62 199 ILE A C 1
ATOM 1690 O O . ILE A 1 199 ? 9.824 11.116 -5.244 1.00 91.62 199 ILE A O 1
ATOM 1694 N N . LYS A 1 200 ? 9.331 12.624 -6.857 1.00 93.81 200 LYS A N 1
ATOM 1695 C CA . LYS A 1 200 ? 7.891 12.725 -6.596 1.00 93.81 200 LYS A CA 1
ATOM 1696 C C . LYS A 1 200 ? 7.235 11.339 -6.575 1.00 93.81 200 LYS A C 1
ATOM 1698 O O . LYS A 1 200 ? 7.416 10.570 -7.525 1.00 93.81 200 LYS A O 1
ATOM 1703 N N . LYS A 1 201 ? 6.483 11.022 -5.517 1.00 94.62 201 LYS A N 1
ATOM 1704 C CA . LYS A 1 201 ? 5.836 9.712 -5.320 1.00 94.62 201 LYS A CA 1
ATOM 1705 C C . LYS A 1 201 ? 4.392 9.664 -5.785 1.00 94.62 201 LYS A C 1
ATOM 1707 O O . LYS A 1 201 ? 3.914 8.575 -6.084 1.00 94.62 201 LYS A O 1
ATOM 1712 N N . VAL A 1 202 ? 3.717 10.804 -5.892 1.00 92.69 202 VAL A N 1
ATOM 1713 C CA . VAL A 1 202 ? 2.400 10.888 -6.530 1.00 92.69 202 VAL A CA 1
ATOM 1714 C C . VAL A 1 202 ? 2.595 11.046 -8.037 1.00 92.69 202 VAL A C 1
ATOM 1716 O O . VAL A 1 202 ? 3.100 12.073 -8.509 1.00 92.69 202 VAL A O 1
ATOM 1719 N N . LYS A 1 203 ? 2.230 10.012 -8.790 1.00 92.06 203 LYS A N 1
ATOM 1720 C CA . LYS A 1 203 ? 2.379 9.913 -10.244 1.00 92.06 203 LYS A CA 1
ATOM 1721 C C . LYS A 1 203 ? 1.011 9.862 -10.918 1.00 92.06 203 LYS A C 1
ATOM 1723 O O . LYS A 1 203 ? 0.032 9.439 -10.312 1.00 92.06 203 LYS A O 1
ATOM 1728 N N . ARG A 1 204 ? 0.993 10.275 -12.187 1.00 87.81 204 ARG A N 1
ATOM 1729 C CA . ARG A 1 204 ? -0.147 10.044 -13.076 1.00 87.81 204 ARG A CA 1
ATOM 1730 C C . ARG A 1 204 ? -0.164 8.601 -13.562 1.00 87.81 204 ARG A C 1
ATOM 1732 O O . ARG A 1 204 ? 0.911 8.011 -13.687 1.00 87.81 204 ARG A O 1
ATOM 1739 N N . LEU A 1 205 ? -1.331 8.072 -13.926 1.00 83.31 205 LEU A N 1
ATOM 1740 C CA . LEU A 1 205 ? -1.444 6.712 -14.484 1.00 83.31 205 LEU A CA 1
ATOM 1741 C C . LEU A 1 205 ? -0.553 6.467 -15.694 1.00 83.31 205 LEU A C 1
ATOM 1743 O O . LEU A 1 205 ? 0.102 5.436 -15.798 1.00 83.31 205 LEU A O 1
ATOM 1747 N N . ASN A 1 206 ? -0.488 7.443 -16.594 1.00 83.31 206 ASN A N 1
ATOM 1748 C CA . ASN A 1 206 ? 0.337 7.358 -17.788 1.00 83.31 206 ASN A CA 1
ATOM 1749 C C . ASN A 1 206 ? 1.817 7.681 -17.520 1.00 83.31 206 ASN A C 1
ATOM 1751 O O . ASN A 1 206 ? 2.566 7.902 -18.464 1.00 83.31 206 ASN A O 1
ATOM 1755 N N . SER A 1 207 ? 2.274 7.724 -16.267 1.00 90.69 207 SER A N 1
ATOM 1756 C CA . SER A 1 207 ? 3.691 7.916 -15.959 1.00 90.69 207 SER A CA 1
ATOM 1757 C C . SER A 1 207 ? 4.493 6.666 -16.306 1.00 90.69 207 SER A C 1
ATOM 1759 O O . SER A 1 207 ? 4.109 5.562 -15.926 1.00 90.69 207 SER A O 1
ATOM 1761 N N . ASP A 1 208 ? 5.654 6.848 -16.935 1.00 92.31 208 ASP A N 1
ATOM 1762 C CA . ASP A 1 208 ? 6.569 5.739 -17.228 1.00 92.31 208 ASP A CA 1
ATOM 1763 C C . ASP A 1 208 ? 6.995 4.996 -15.961 1.00 92.31 208 ASP A C 1
ATOM 1765 O O . ASP A 1 208 ? 7.118 3.782 -15.981 1.00 92.31 208 ASP A O 1
ATOM 1769 N N . THR A 1 209 ? 7.131 5.687 -14.821 1.00 94.88 209 THR A N 1
ATOM 1770 C CA . THR A 1 209 ? 7.422 5.031 -13.537 1.00 94.88 209 THR A CA 1
ATOM 1771 C C . THR A 1 209 ? 6.372 3.978 -13.182 1.00 94.88 209 THR A C 1
ATOM 1773 O O . THR A 1 209 ? 6.732 2.912 -12.697 1.00 94.88 209 THR A O 1
ATOM 1776 N N . ILE A 1 210 ? 5.085 4.256 -13.407 1.00 94.94 210 ILE A N 1
ATOM 1777 C CA . ILE A 1 210 ? 4.018 3.296 -13.101 1.00 94.94 210 ILE A CA 1
ATOM 1778 C C . ILE A 1 210 ? 4.102 2.098 -14.050 1.00 94.94 210 ILE A C 1
ATOM 1780 O O . ILE A 1 210 ? 3.993 0.965 -13.589 1.00 94.94 210 ILE A O 1
ATOM 1784 N N . GLU A 1 211 ? 4.367 2.338 -15.336 1.00 94.81 211 GLU A N 1
ATOM 1785 C CA . GLU A 1 211 ? 4.503 1.265 -16.326 1.00 94.81 211 GLU A CA 1
ATOM 1786 C C . GLU A 1 211 ? 5.718 0.380 -16.073 1.00 94.81 211 GLU A C 1
ATOM 1788 O O . GLU A 1 211 ? 5.599 -0.840 -16.082 1.00 94.81 211 GLU A O 1
ATOM 1793 N N . ILE A 1 212 ? 6.872 0.988 -15.789 1.00 97.31 212 ILE A N 1
ATOM 1794 C CA . ILE A 1 212 ? 8.105 0.281 -15.433 1.00 97.31 212 ILE A CA 1
ATOM 1795 C C . ILE A 1 212 ? 7.827 -0.664 -14.263 1.00 97.31 212 ILE A C 1
ATOM 1797 O O . ILE A 1 212 ? 8.192 -1.835 -14.305 1.00 97.31 212 ILE A O 1
ATOM 1801 N N . LEU A 1 213 ? 7.142 -0.175 -13.225 1.00 97.62 213 LEU A N 1
ATOM 1802 C CA . LEU A 1 213 ? 6.819 -0.994 -12.063 1.00 97.62 213 LEU A CA 1
ATOM 1803 C C . LEU A 1 213 ? 5.779 -2.073 -12.360 1.00 97.62 213 LEU A C 1
ATOM 1805 O O . LEU A 1 213 ? 5.862 -3.145 -11.770 1.00 97.62 213 LEU A O 1
ATOM 1809 N N . ALA A 1 214 ? 4.813 -1.809 -13.239 1.00 97.00 214 ALA A N 1
ATOM 1810 C CA . ALA A 1 214 ? 3.826 -2.801 -13.651 1.00 97.00 214 ALA A CA 1
ATOM 1811 C C . ALA A 1 214 ? 4.464 -3.923 -14.484 1.00 97.00 214 ALA A C 1
ATOM 1813 O O . ALA A 1 214 ? 4.170 -5.093 -14.251 1.00 97.00 214 ALA A O 1
ATOM 1814 N N . SER A 1 215 ? 5.390 -3.569 -15.376 1.00 97.38 215 SER A N 1
ATOM 1815 C CA . SER A 1 215 ? 6.091 -4.494 -16.277 1.00 97.38 215 SER A CA 1
ATOM 1816 C C . SER A 1 215 ? 6.971 -5.494 -15.526 1.00 97.38 215 SER A C 1
ATOM 1818 O O . SER A 1 215 ? 7.172 -6.603 -16.002 1.00 97.38 215 SER A O 1
ATOM 1820 N N . LEU A 1 216 ? 7.406 -5.176 -14.298 1.00 98.19 216 LEU A N 1
ATOM 1821 C CA . LEU A 1 216 ? 8.086 -6.139 -13.416 1.00 98.19 216 LEU A CA 1
ATOM 1822 C C . LEU A 1 216 ? 7.287 -7.436 -13.207 1.00 98.19 216 LEU A C 1
ATOM 1824 O O . LEU A 1 216 ? 7.887 -8.470 -12.937 1.00 98.19 216 LEU A O 1
ATOM 1828 N N . ALA A 1 217 ? 5.956 -7.401 -13.322 1.00 97.62 217 ALA A N 1
ATOM 1829 C CA . ALA A 1 217 ? 5.131 -8.599 -13.205 1.00 97.62 217 ALA A CA 1
ATOM 1830 C C . ALA A 1 217 ? 5.370 -9.620 -14.328 1.00 97.62 217 ALA A C 1
ATOM 1832 O O . ALA A 1 217 ? 5.078 -10.787 -14.119 1.00 97.62 217 ALA A O 1
ATOM 1833 N N . ALA A 1 218 ? 5.910 -9.206 -15.478 1.00 97.38 218 ALA A N 1
ATOM 1834 C CA . ALA A 1 218 ? 6.231 -10.090 -16.598 1.00 97.38 218 ALA A CA 1
ATOM 1835 C C . ALA A 1 218 ? 7.634 -10.717 -16.502 1.00 97.38 218 ALA A C 1
ATOM 1837 O O . ALA A 1 218 ? 7.949 -11.627 -17.263 1.00 97.38 218 ALA A O 1
ATOM 1838 N N . LEU A 1 219 ? 8.485 -10.244 -15.584 1.00 97.81 219 LEU A N 1
ATOM 1839 C CA . LEU A 1 219 ? 9.845 -10.754 -15.418 1.00 97.81 219 LEU A CA 1
ATOM 1840 C C . LEU A 1 219 ? 9.889 -11.852 -14.356 1.00 97.81 219 LEU A C 1
ATOM 1842 O O . LEU A 1 219 ? 9.267 -11.724 -13.295 1.00 97.81 219 LEU A O 1
ATOM 1846 N N . ASP A 1 220 ? 10.693 -12.881 -14.613 1.00 97.62 220 ASP A N 1
ATOM 1847 C CA . ASP A 1 220 ? 10.956 -13.964 -13.670 1.00 97.62 220 ASP A CA 1
ATOM 1848 C C . ASP A 1 220 ? 11.641 -13.464 -12.385 1.00 97.62 220 ASP A C 1
ATOM 1850 O O . ASP A 1 220 ? 12.174 -12.349 -12.300 1.00 97.62 220 ASP A O 1
ATOM 1854 N N . TYR A 1 221 ? 11.575 -14.283 -11.337 1.00 97.00 221 TYR A N 1
ATOM 1855 C CA . TYR A 1 221 ? 12.073 -13.913 -10.016 1.00 97.00 221 TYR A CA 1
ATOM 1856 C C . TYR A 1 221 ? 13.589 -13.650 -9.984 1.00 97.00 221 TYR A C 1
ATOM 1858 O O . TYR A 1 221 ? 14.006 -12.665 -9.374 1.00 97.00 221 TYR A O 1
ATOM 1866 N N . GLU A 1 222 ? 14.403 -14.442 -10.688 1.00 97.56 222 GLU A N 1
ATOM 1867 C CA . GLU A 1 222 ? 15.866 -14.283 -10.709 1.00 97.56 222 GLU A CA 1
ATOM 1868 C C . GLU A 1 222 ? 16.273 -12.985 -11.420 1.00 97.56 222 GLU A C 1
ATOM 1870 O O . GLU A 1 222 ? 17.115 -12.223 -10.929 1.00 97.56 222 GLU A O 1
ATOM 1875 N N . SER A 1 223 ? 15.610 -12.671 -12.538 1.00 98.06 223 SER A N 1
ATOM 1876 C CA . SER A 1 223 ? 15.760 -11.393 -13.235 1.00 98.06 223 SER A CA 1
ATOM 1877 C C . SER A 1 223 ? 15.429 -10.219 -12.310 1.00 98.06 223 SER A C 1
ATOM 1879 O O . SER A 1 223 ? 16.183 -9.245 -12.251 1.00 98.06 223 SER A O 1
ATOM 1881 N N . LYS A 1 224 ? 14.339 -10.308 -11.536 1.00 98.19 224 LYS A N 1
ATOM 1882 C CA . LYS A 1 224 ? 13.956 -9.277 -10.556 1.00 98.19 224 LYS A CA 1
ATOM 1883 C C . LYS A 1 224 ? 14.991 -9.114 -9.441 1.00 98.19 224 LYS A C 1
ATOM 1885 O O . LYS A 1 224 ? 15.341 -7.977 -9.130 1.00 98.19 224 LYS A O 1
ATOM 1890 N N . GLU A 1 225 ? 15.516 -10.198 -8.873 1.00 97.56 225 GLU A N 1
ATOM 1891 C CA . GLU A 1 225 ? 16.569 -10.124 -7.846 1.00 97.56 225 GLU A CA 1
ATOM 1892 C C . GLU A 1 225 ? 17.850 -9.477 -8.389 1.00 97.56 225 GLU A C 1
ATOM 1894 O O . GLU A 1 225 ? 18.437 -8.599 -7.749 1.00 97.56 225 GLU A O 1
ATOM 1899 N N . SER A 1 226 ? 18.246 -9.845 -9.610 1.00 97.94 226 SER A N 1
ATOM 1900 C CA . SER A 1 226 ? 19.379 -9.237 -10.308 1.00 97.94 226 SER A CA 1
ATOM 1901 C C . SER A 1 226 ? 19.178 -7.731 -10.509 1.00 97.94 226 SER A C 1
ATOM 1903 O O . SER A 1 226 ? 20.069 -6.935 -10.201 1.00 97.94 226 SER A O 1
ATOM 1905 N N . ILE A 1 227 ? 17.996 -7.307 -10.966 1.00 98.31 227 ILE A N 1
ATOM 1906 C CA . ILE A 1 227 ? 17.666 -5.886 -11.139 1.00 98.31 227 ILE A CA 1
ATOM 1907 C C . ILE A 1 227 ? 17.691 -5.150 -9.791 1.00 98.31 227 ILE A C 1
ATOM 1909 O O . ILE A 1 227 ? 18.236 -4.049 -9.721 1.00 98.31 227 ILE A O 1
ATOM 1913 N N . GLU A 1 228 ? 17.143 -5.733 -8.718 1.00 98.00 228 GLU A N 1
ATOM 1914 C CA . GLU A 1 228 ? 17.146 -5.123 -7.378 1.00 98.00 228 GLU A CA 1
ATOM 1915 C C . GLU A 1 228 ? 18.575 -4.859 -6.886 1.00 98.00 228 GLU A C 1
ATOM 1917 O O . GLU A 1 228 ? 18.878 -3.759 -6.410 1.00 98.00 228 GLU A O 1
ATOM 1922 N N . ALA A 1 229 ? 19.465 -5.845 -7.033 1.00 97.38 229 ALA A N 1
ATOM 1923 C CA . ALA A 1 229 ? 20.857 -5.740 -6.608 1.00 97.38 229 ALA A CA 1
ATOM 1924 C C . ALA A 1 229 ? 21.595 -4.608 -7.341 1.00 97.38 229 ALA A C 1
ATOM 1926 O O . ALA A 1 229 ? 22.205 -3.739 -6.702 1.00 97.38 229 ALA A O 1
ATOM 1927 N N . HIS A 1 230 ? 21.481 -4.560 -8.672 1.00 97.56 230 HIS A N 1
ATOM 1928 C CA . HIS A 1 230 ? 22.074 -3.493 -9.478 1.00 97.56 230 HIS A CA 1
ATOM 1929 C C . HIS A 1 230 ? 21.449 -2.130 -9.164 1.00 97.56 230 HIS A C 1
ATOM 1931 O O . HIS A 1 230 ? 22.169 -1.141 -9.030 1.00 97.56 230 HIS A O 1
ATOM 1937 N N . ALA A 1 231 ? 20.130 -2.067 -8.952 1.00 97.38 231 ALA A N 1
ATOM 1938 C CA . ALA A 1 231 ? 19.449 -0.825 -8.609 1.00 97.38 231 ALA A CA 1
ATOM 1939 C C . ALA A 1 231 ? 19.940 -0.270 -7.265 1.00 97.38 231 ALA A C 1
ATOM 1941 O O . ALA A 1 231 ? 20.127 0.942 -7.126 1.00 97.38 231 ALA A O 1
ATOM 1942 N N . HIS A 1 232 ? 20.190 -1.138 -6.280 1.00 96.12 232 HIS A N 1
ATOM 1943 C CA . HIS A 1 232 ? 20.738 -0.748 -4.982 1.00 96.12 232 HIS A CA 1
ATOM 1944 C C . HIS A 1 232 ? 22.166 -0.209 -5.087 1.00 96.12 232 HIS A C 1
ATOM 1946 O O . HIS A 1 232 ? 22.477 0.822 -4.480 1.00 96.12 232 HIS A O 1
ATOM 1952 N N . SER A 1 233 ? 23.012 -0.874 -5.873 1.00 94.88 233 SER A N 1
ATOM 1953 C CA . SER A 1 233 ? 24.381 -0.430 -6.131 1.00 94.88 233 SER A CA 1
ATOM 1954 C C . SER A 1 233 ? 24.396 0.934 -6.833 1.00 94.88 233 SER A C 1
ATOM 1956 O O . SER A 1 233 ? 24.920 1.907 -6.288 1.00 94.88 233 SER A O 1
ATOM 1958 N N . SER A 1 234 ? 23.699 1.059 -7.967 1.00 94.81 234 SER A N 1
ATOM 1959 C CA . SER A 1 234 ? 23.643 2.298 -8.751 1.00 94.81 234 SER A CA 1
ATOM 1960 C C . SER A 1 234 ? 23.012 3.460 -7.985 1.00 94.81 234 SER A C 1
ATOM 1962 O O . SER A 1 234 ? 23.534 4.572 -8.029 1.00 94.81 234 SER A O 1
ATOM 1964 N N . SER A 1 235 ? 21.942 3.223 -7.216 1.00 92.75 235 SER A N 1
ATOM 1965 C CA . SER A 1 235 ? 21.327 4.275 -6.387 1.00 92.75 235 SER A CA 1
ATOM 1966 C C . SER A 1 235 ? 22.296 4.815 -5.333 1.00 92.75 235 SER A C 1
ATOM 1968 O O . SER A 1 235 ? 22.322 6.014 -5.081 1.00 92.75 235 SER A O 1
ATOM 1970 N N . THR A 1 236 ? 23.135 3.948 -4.757 1.00 93.25 236 THR A N 1
ATOM 1971 C CA . THR A 1 236 ? 24.138 4.343 -3.757 1.00 93.25 236 THR A CA 1
ATOM 1972 C C . THR A 1 236 ? 25.226 5.227 -4.373 1.00 93.25 236 THR A C 1
ATOM 1974 O O . THR A 1 236 ? 25.644 6.213 -3.759 1.00 93.25 236 THR A O 1
ATOM 1977 N N . PHE A 1 237 ? 25.663 4.912 -5.596 1.00 91.81 237 PHE A N 1
ATOM 1978 C CA . PHE A 1 237 ? 26.616 5.736 -6.343 1.00 91.81 237 PHE A CA 1
ATOM 1979 C C . PHE A 1 237 ? 26.028 7.092 -6.739 1.00 91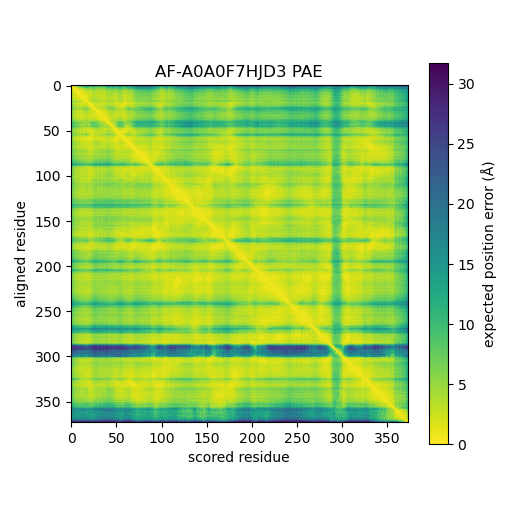.81 237 PHE A C 1
ATOM 1981 O O . PHE A 1 237 ? 26.696 8.110 -6.560 1.00 91.81 237 PHE A O 1
ATOM 1988 N N . ILE A 1 238 ? 24.768 7.122 -7.188 1.00 90.12 238 ILE A N 1
ATOM 1989 C CA . ILE A 1 238 ? 24.041 8.364 -7.496 1.00 90.12 238 ILE A CA 1
ATOM 1990 C C . ILE A 1 238 ? 23.936 9.255 -6.251 1.00 90.12 238 ILE A C 1
ATOM 1992 O O . ILE A 1 238 ? 24.226 10.449 -6.319 1.00 90.12 238 ILE A O 1
ATOM 1996 N N . ASP A 1 239 ? 23.562 8.680 -5.105 1.00 87.75 239 ASP A N 1
ATOM 1997 C CA . ASP A 1 239 ? 23.401 9.433 -3.858 1.00 87.75 239 ASP A CA 1
ATOM 1998 C C . ASP A 1 239 ? 24.746 9.969 -3.327 1.00 87.75 239 ASP A C 1
ATOM 2000 O O . ASP A 1 239 ? 24.794 11.058 -2.750 1.00 87.75 239 ASP A O 1
ATOM 2004 N N . SER A 1 240 ? 25.840 9.228 -3.542 1.00 90.25 240 SER A N 1
ATOM 2005 C CA . SER A 1 240 ? 27.189 9.594 -3.082 1.00 90.25 240 SER A CA 1
ATOM 2006 C C . SER A 1 240 ? 27.903 10.577 -4.014 1.00 90.25 240 SER A C 1
ATOM 2008 O O . SER A 1 240 ? 28.673 11.413 -3.543 1.00 90.25 240 SER A O 1
ATOM 2010 N N . ASN A 1 241 ? 27.657 10.503 -5.325 1.00 88.19 241 ASN A N 1
ATOM 2011 C CA . ASN A 1 241 ? 28.223 11.416 -6.316 1.00 88.19 241 ASN A CA 1
ATOM 2012 C C . ASN A 1 241 ? 27.153 11.882 -7.328 1.00 88.19 241 ASN A C 1
ATOM 2014 O O . ASN A 1 241 ? 27.084 11.366 -8.449 1.00 88.19 241 ASN A O 1
ATOM 2018 N N . PRO A 1 242 ? 26.354 12.905 -6.966 1.00 82.38 242 PRO A N 1
ATOM 2019 C CA . PRO A 1 242 ? 25.265 13.401 -7.808 1.00 82.38 242 PRO A CA 1
ATOM 2020 C C . PRO A 1 242 ? 25.711 14.026 -9.137 1.00 82.38 242 PRO A C 1
ATOM 2022 O O . PRO A 1 242 ? 24.895 14.182 -10.037 1.00 82.38 242 PRO A O 1
ATOM 2025 N N . ILE A 1 243 ? 26.984 14.414 -9.281 1.00 87.62 243 ILE A N 1
ATOM 2026 C CA . ILE A 1 243 ? 27.493 15.049 -10.511 1.00 87.62 243 ILE A CA 1
ATOM 2027 C C . ILE A 1 243 ? 27.514 14.037 -11.669 1.00 87.62 243 ILE A C 1
ATOM 2029 O O . ILE A 1 243 ? 27.261 14.399 -12.815 1.00 87.62 243 ILE A O 1
ATOM 2033 N N . ASN A 1 244 ? 27.748 12.760 -11.361 1.00 88.38 244 ASN A N 1
ATOM 2034 C CA . ASN A 1 244 ? 27.823 11.663 -12.328 1.00 88.38 244 ASN A CA 1
ATOM 2035 C C . ASN A 1 244 ? 26.504 10.875 -12.445 1.00 88.38 244 ASN A C 1
ATOM 2037 O O . ASN A 1 244 ? 26.493 9.763 -12.969 1.00 88.38 244 ASN A O 1
ATOM 2041 N N . GLU A 1 245 ? 25.384 11.431 -11.973 1.00 89.94 245 GLU A N 1
ATOM 2042 C CA . GLU A 1 245 ? 24.073 10.768 -11.964 1.00 89.94 245 GLU A CA 1
ATOM 2043 C C . GLU A 1 245 ? 23.697 10.169 -13.329 1.00 89.94 245 GLU A C 1
ATOM 2045 O O . GLU A 1 245 ? 23.323 9.000 -13.408 1.00 89.94 245 GLU A O 1
ATOM 2050 N N . PHE A 1 246 ? 23.857 10.934 -14.413 1.00 90.75 246 PHE A N 1
ATOM 2051 C CA . PHE A 1 246 ? 23.520 10.473 -15.763 1.00 90.75 246 PHE A CA 1
ATOM 2052 C C . PHE A 1 246 ? 24.317 9.241 -16.196 1.00 90.75 246 PHE A C 1
ATOM 2054 O O . PHE A 1 246 ? 23.735 8.329 -16.780 1.00 90.75 246 PHE A O 1
ATOM 2061 N N . GLN A 1 247 ? 25.607 9.199 -15.858 1.00 93.38 247 GLN A N 1
ATOM 2062 C CA . GLN A 1 247 ? 26.505 8.096 -16.188 1.00 93.38 247 GLN A CA 1
ATOM 2063 C C . GLN A 1 247 ? 26.120 6.825 -15.423 1.00 93.38 247 GLN A C 1
ATOM 2065 O O . GLN A 1 247 ? 26.064 5.747 -16.004 1.00 93.38 247 GLN A O 1
ATOM 2070 N N . TYR A 1 248 ? 25.801 6.934 -14.130 1.00 94.00 248 TYR A N 1
ATOM 2071 C CA . TYR A 1 248 ? 25.366 5.772 -13.347 1.00 94.00 248 TYR A CA 1
ATOM 2072 C C . TYR A 1 248 ? 24.008 5.232 -13.797 1.00 94.00 248 TYR A C 1
ATOM 2074 O O . TYR A 1 248 ? 23.784 4.023 -13.740 1.00 94.00 248 TYR A O 1
ATOM 2082 N N . ILE A 1 249 ? 23.106 6.108 -14.254 1.00 95.06 249 ILE A N 1
ATOM 2083 C CA . ILE A 1 249 ? 21.846 5.683 -14.870 1.00 95.06 249 ILE A CA 1
ATOM 2084 C C . ILE A 1 249 ? 22.128 4.951 -16.188 1.00 95.06 249 ILE A C 1
ATOM 2086 O O . ILE A 1 249 ? 21.514 3.921 -16.435 1.00 95.06 249 ILE A O 1
ATOM 2090 N N . GLU A 1 250 ? 23.048 5.435 -17.021 1.00 95.25 250 GLU A N 1
ATOM 2091 C CA . GLU A 1 250 ? 23.415 4.762 -18.277 1.00 95.25 250 GLU A CA 1
ATOM 2092 C C . GLU A 1 250 ? 23.994 3.372 -18.030 1.00 95.25 250 GLU A C 1
ATOM 2094 O O . GLU A 1 250 ? 23.426 2.403 -18.521 1.00 95.25 250 GLU A O 1
ATOM 2099 N N . ILE A 1 251 ? 24.989 3.257 -17.147 1.00 95.56 251 ILE A N 1
ATOM 2100 C CA . ILE A 1 251 ? 25.567 1.966 -16.742 1.00 95.56 251 ILE A CA 1
ATOM 2101 C C . ILE A 1 251 ? 24.484 1.025 -16.197 1.00 95.56 251 ILE A C 1
ATOM 2103 O O . ILE A 1 251 ? 24.472 -0.165 -16.497 1.00 95.56 251 ILE A O 1
ATOM 2107 N N . PHE A 1 252 ? 23.532 1.540 -15.409 1.00 97.75 252 PHE A N 1
ATOM 2108 C CA . PHE A 1 252 ? 22.429 0.720 -14.908 1.00 97.75 252 PHE A CA 1
ATOM 2109 C C . PHE A 1 252 ? 21.559 0.141 -16.036 1.00 97.75 252 PHE A C 1
ATOM 2111 O O . PHE A 1 252 ? 21.103 -0.993 -15.932 1.00 97.75 252 PHE A O 1
ATOM 2118 N N . ASN A 1 253 ? 21.340 0.888 -17.118 1.00 97.62 253 ASN A N 1
ATOM 2119 C CA . ASN A 1 253 ? 20.539 0.423 -18.254 1.00 97.62 253 ASN A CA 1
ATOM 2120 C C . ASN A 1 253 ? 21.307 -0.516 -19.200 1.00 97.62 253 ASN A C 1
ATOM 2122 O O . ASN A 1 253 ? 20.699 -1.082 -20.105 1.00 97.62 253 ASN A O 1
ATOM 2126 N N . GLU A 1 254 ? 22.609 -0.721 -18.990 1.00 97.00 254 GLU A N 1
ATOM 2127 C CA . GLU A 1 254 ? 23.420 -1.679 -19.752 1.00 97.00 254 GLU A CA 1
ATOM 2128 C C . GLU A 1 254 ? 23.332 -3.112 -19.206 1.00 97.00 254 GLU A C 1
ATOM 2130 O O . GLU A 1 254 ? 23.655 -4.058 -19.923 1.00 97.00 254 GLU A O 1
ATOM 2135 N N . TYR A 1 255 ? 22.865 -3.308 -17.966 1.00 97.44 255 TYR A N 1
ATOM 2136 C CA . TYR A 1 255 ? 22.691 -4.650 -17.407 1.00 97.44 255 TYR A CA 1
ATOM 2137 C C . TYR A 1 255 ? 21.622 -5.440 -18.174 1.00 97.44 255 TYR A C 1
ATOM 2139 O O . TYR A 1 255 ? 20.513 -4.948 -18.382 1.00 97.44 255 TYR A O 1
ATOM 2147 N N . GLU A 1 256 ? 21.915 -6.700 -18.512 1.00 97.25 256 GLU A N 1
ATOM 2148 C CA . GLU A 1 256 ? 21.057 -7.563 -19.344 1.00 97.25 256 GLU A CA 1
ATOM 2149 C C . GLU A 1 256 ? 19.597 -7.602 -18.859 1.00 97.25 256 GLU A C 1
ATOM 2151 O O . GLU A 1 256 ? 18.668 -7.338 -19.621 1.00 97.25 256 GLU A O 1
ATOM 2156 N N . ASN A 1 257 ? 19.373 -7.860 -17.568 1.00 97.81 257 ASN A N 1
ATOM 2157 C CA . ASN A 1 257 ? 18.016 -7.939 -17.018 1.00 97.81 257 ASN A CA 1
ATOM 2158 C C . ASN A 1 257 ? 17.308 -6.573 -16.979 1.00 97.81 257 ASN A C 1
ATOM 2160 O O . ASN A 1 257 ? 16.081 -6.509 -17.058 1.00 97.81 257 ASN A O 1
ATOM 2164 N N . VAL A 1 258 ? 18.057 -5.468 -16.922 1.00 97.94 258 VAL A N 1
ATOM 2165 C CA . VAL A 1 258 ? 17.485 -4.119 -17.046 1.00 97.94 258 VAL A CA 1
ATOM 2166 C C . VAL A 1 258 ? 17.097 -3.843 -18.497 1.00 97.94 258 VAL A C 1
ATOM 2168 O O . VAL A 1 258 ? 16.019 -3.304 -18.733 1.00 97.94 258 VAL A O 1
ATOM 2171 N N . GLN A 1 259 ? 17.898 -4.281 -19.472 1.00 97.38 259 GLN A N 1
ATOM 2172 C CA . GLN A 1 259 ? 17.544 -4.207 -20.892 1.00 97.38 259 GLN A CA 1
ATOM 2173 C C . GLN A 1 259 ? 16.289 -5.026 -21.213 1.00 97.38 259 GLN A C 1
ATOM 2175 O O . GLN A 1 259 ? 15.442 -4.559 -21.972 1.00 97.38 259 GLN A O 1
ATOM 2180 N N . ARG A 1 260 ? 16.114 -6.199 -20.587 1.00 96.69 260 ARG A N 1
ATOM 2181 C CA . ARG A 1 260 ? 14.864 -6.976 -20.678 1.00 96.69 260 ARG A CA 1
ATOM 2182 C C . ARG A 1 260 ? 13.671 -6.181 -20.151 1.00 96.69 260 ARG A C 1
ATOM 2184 O O . ARG A 1 260 ? 12.670 -6.069 -20.844 1.00 96.69 260 ARG A O 1
ATOM 2191 N N . LEU A 1 261 ? 13.790 -5.554 -18.978 1.00 97.62 261 LEU A N 1
ATOM 2192 C CA . LEU A 1 261 ? 12.728 -4.692 -18.447 1.00 97.62 261 LEU A CA 1
ATOM 2193 C C . LEU A 1 261 ? 12.426 -3.505 -19.376 1.00 97.62 261 LEU A C 1
ATOM 2195 O O . LEU A 1 261 ? 11.264 -3.185 -19.610 1.00 97.62 261 LEU A O 1
ATOM 2199 N N . VAL A 1 262 ? 13.458 -2.859 -19.921 1.00 96.62 262 VAL A N 1
ATOM 2200 C CA . VAL A 1 262 ? 13.311 -1.783 -20.912 1.00 96.62 262 VAL A CA 1
ATOM 2201 C C . VAL A 1 262 ? 12.567 -2.278 -22.153 1.00 96.62 262 VAL A C 1
ATOM 2203 O O . VAL A 1 262 ? 11.701 -1.567 -22.661 1.00 96.62 262 VAL A O 1
ATOM 2206 N N . HIS A 1 263 ? 12.879 -3.486 -22.623 1.00 94.94 263 HIS A N 1
ATOM 2207 C CA . HIS A 1 263 ? 12.210 -4.108 -23.757 1.00 94.94 263 HIS A CA 1
ATOM 2208 C C . HIS A 1 263 ? 10.726 -4.370 -23.472 1.00 94.94 263 HIS A C 1
ATOM 2210 O O . HIS A 1 263 ? 9.893 -3.951 -24.272 1.00 94.94 263 HIS A O 1
ATOM 2216 N N . GLU A 1 264 ? 10.386 -4.964 -22.323 1.00 95.31 264 GLU A N 1
ATOM 2217 C CA . GLU A 1 264 ? 8.990 -5.198 -21.911 1.00 95.31 264 GLU A CA 1
ATOM 2218 C C . GLU A 1 264 ? 8.184 -3.890 -21.865 1.00 95.31 264 GLU A C 1
ATOM 2220 O O . GLU A 1 264 ? 7.108 -3.785 -22.454 1.00 95.31 264 GLU A O 1
ATOM 2225 N N . VAL A 1 265 ? 8.741 -2.833 -21.260 1.00 94.56 265 VAL A N 1
ATOM 2226 C CA . VAL A 1 265 ? 8.089 -1.511 -21.237 1.00 94.56 265 VAL A CA 1
ATOM 2227 C C . VAL A 1 265 ? 7.950 -0.938 -22.654 1.00 94.56 265 VAL A C 1
ATOM 2229 O O . VAL A 1 265 ? 6.915 -0.362 -22.996 1.00 94.56 265 VAL A O 1
ATOM 2232 N N . GLY A 1 266 ? 8.977 -1.094 -23.493 1.00 92.31 266 GLY A N 1
ATOM 2233 C CA . GLY A 1 266 ? 8.991 -0.614 -24.875 1.00 92.31 266 GLY A CA 1
ATOM 2234 C C . GLY A 1 266 ? 7.975 -1.312 -25.785 1.00 92.31 266 GLY A C 1
ATOM 2235 O O . GLY A 1 266 ? 7.445 -0.668 -26.690 1.00 92.31 266 GLY A O 1
ATOM 2236 N N . GLN A 1 267 ? 7.645 -2.584 -25.527 1.00 89.00 267 GLN A N 1
ATOM 2237 C CA . GLN A 1 267 ? 6.610 -3.310 -26.276 1.00 89.00 267 GLN A CA 1
ATOM 2238 C C . GLN A 1 267 ? 5.222 -2.681 -26.099 1.00 89.00 267 GLN A C 1
ATOM 2240 O O . GLN A 1 267 ? 4.455 -2.591 -27.058 1.00 89.00 267 GLN A O 1
ATOM 2245 N N . VAL A 1 268 ? 4.902 -2.207 -24.890 1.00 84.56 268 VAL A N 1
ATOM 2246 C CA . VAL A 1 268 ? 3.599 -1.589 -24.586 1.00 84.56 268 VAL A CA 1
ATOM 2247 C C . VAL A 1 268 ? 3.589 -0.071 -24.804 1.00 84.56 268 VAL A C 1
ATOM 2249 O O . VAL A 1 268 ? 2.537 0.521 -25.058 1.00 84.56 268 VAL A O 1
ATOM 2252 N N . ARG A 1 269 ? 4.750 0.596 -24.730 1.00 86.19 269 ARG A N 1
ATOM 2253 C CA . ARG A 1 269 ? 4.889 2.053 -24.892 1.00 86.19 269 ARG A CA 1
ATOM 2254 C C . ARG A 1 269 ? 5.854 2.424 -26.013 1.00 86.19 269 ARG A C 1
ATOM 2256 O O . ARG A 1 269 ? 7.042 2.622 -25.789 1.00 86.19 269 ARG A O 1
ATOM 2263 N N . LEU A 1 270 ? 5.289 2.690 -27.191 1.00 79.38 270 LEU A N 1
ATOM 2264 C CA . LEU A 1 270 ? 6.029 3.078 -28.402 1.00 79.38 270 LEU A CA 1
ATOM 2265 C C . LEU A 1 270 ? 6.969 4.289 -28.230 1.00 79.38 270 LEU A C 1
ATOM 2267 O O . LEU A 1 270 ? 8.011 4.342 -28.870 1.00 79.38 270 LEU A O 1
ATOM 2271 N N . ASN A 1 271 ? 6.621 5.251 -27.367 1.00 82.88 271 ASN A N 1
ATOM 2272 C CA . ASN A 1 271 ? 7.429 6.455 -27.113 1.00 82.88 271 ASN A CA 1
ATOM 2273 C C . ASN A 1 271 ? 8.245 6.371 -25.812 1.00 82.88 271 ASN A C 1
ATOM 2275 O O . ASN A 1 271 ? 8.642 7.403 -25.269 1.00 82.88 271 ASN A O 1
ATOM 2279 N N . PHE A 1 272 ? 8.444 5.171 -25.264 1.00 89.19 272 PHE A N 1
ATOM 2280 C CA . PHE A 1 272 ? 9.254 5.000 -24.066 1.00 89.19 272 PHE A CA 1
ATOM 2281 C C . PHE A 1 272 ? 10.720 5.298 -24.380 1.00 89.19 272 PHE A C 1
ATOM 2283 O O . PHE A 1 272 ? 11.328 4.674 -25.249 1.00 89.19 272 PHE A O 1
ATOM 2290 N N . LEU A 1 273 ? 11.304 6.252 -23.656 1.00 87.94 273 LEU A N 1
ATOM 2291 C CA . LEU A 1 273 ? 12.746 6.452 -23.688 1.0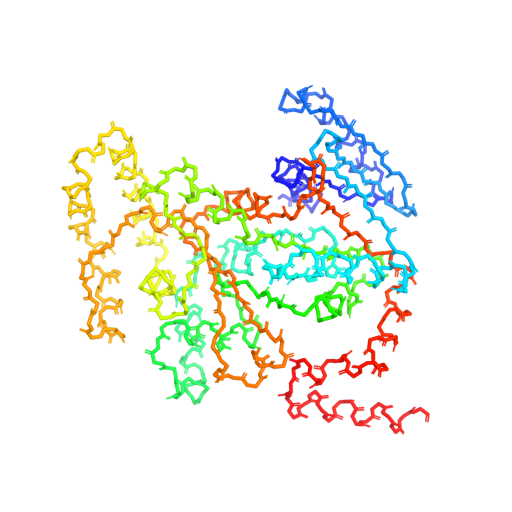0 87.94 273 LEU A CA 1
ATOM 2292 C C . LEU A 1 273 ? 13.393 5.300 -22.896 1.00 87.94 273 LEU A C 1
ATOM 2294 O O . LEU A 1 273 ? 13.062 5.163 -21.717 1.00 87.94 273 LEU A O 1
ATOM 2298 N N . PRO A 1 274 ? 14.309 4.502 -23.483 1.00 89.56 274 PRO A N 1
ATOM 2299 C CA . PRO A 1 274 ? 14.898 3.313 -22.859 1.00 89.56 274 PRO A CA 1
ATOM 2300 C C . PRO A 1 274 ? 15.923 3.675 -21.771 1.00 89.56 274 PRO A C 1
ATOM 2302 O O . PRO A 1 274 ? 17.104 3.352 -21.854 1.00 89.56 274 PRO A O 1
ATOM 2305 N N . LYS A 1 275 ? 15.479 4.420 -20.759 1.00 93.00 275 LYS A N 1
ATOM 2306 C CA . LYS A 1 275 ? 16.298 4.927 -19.663 1.00 93.00 275 LYS A CA 1
ATOM 2307 C C . LYS A 1 275 ? 15.504 4.862 -18.365 1.00 93.00 275 LYS A C 1
ATOM 2309 O O . LYS A 1 275 ? 14.669 5.716 -18.070 1.00 93.00 275 LYS A O 1
ATOM 2314 N N . ILE A 1 276 ? 15.788 3.837 -17.572 1.00 96.06 276 ILE A N 1
ATOM 2315 C CA . ILE A 1 276 ? 15.212 3.618 -16.250 1.00 96.06 276 ILE A CA 1
ATOM 2316 C C . ILE A 1 276 ? 16.166 4.171 -15.195 1.00 96.06 276 ILE A C 1
ATOM 2318 O O . ILE A 1 276 ? 17.321 3.768 -15.106 1.00 96.06 276 ILE A O 1
ATOM 2322 N N . ASP A 1 277 ? 15.671 5.074 -14.357 1.00 95.75 277 ASP A N 1
ATOM 2323 C CA . ASP A 1 277 ? 16.370 5.468 -13.135 1.00 95.75 277 ASP A CA 1
ATOM 2324 C C . ASP A 1 277 ? 16.231 4.350 -12.079 1.00 95.75 277 ASP A C 1
ATOM 2326 O O . ASP A 1 277 ? 15.099 4.021 -11.700 1.00 95.75 277 ASP A O 1
ATOM 2330 N N . PRO A 1 278 ? 17.334 3.776 -11.560 1.00 97.00 278 PRO A N 1
ATOM 2331 C CA . PRO A 1 278 ? 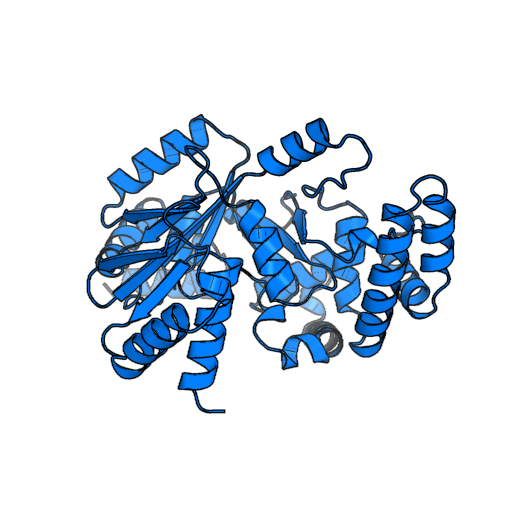17.286 2.674 -10.595 1.00 97.00 278 PRO A CA 1
ATOM 2332 C C . PRO A 1 278 ? 16.521 3.028 -9.313 1.00 97.00 278 PRO A C 1
ATOM 2334 O O . PRO A 1 278 ? 15.883 2.166 -8.704 1.00 97.00 278 PRO A O 1
ATOM 2337 N N . ARG A 1 279 ? 16.501 4.306 -8.915 1.00 95.44 279 ARG A N 1
ATOM 2338 C CA . ARG A 1 279 ? 15.785 4.765 -7.715 1.00 95.44 279 ARG A CA 1
ATOM 2339 C C . ARG A 1 279 ? 14.269 4.628 -7.870 1.00 95.44 279 ARG A C 1
ATOM 2341 O O . ARG A 1 279 ? 13.567 4.535 -6.861 1.00 95.44 279 ARG A O 1
ATOM 2348 N N . HIS A 1 280 ? 13.754 4.585 -9.105 1.00 96.19 280 HIS A N 1
ATOM 2349 C CA . HIS A 1 280 ? 12.341 4.307 -9.373 1.00 96.19 280 HIS A CA 1
ATOM 2350 C C . HIS A 1 280 ? 11.931 2.891 -8.969 1.00 96.19 280 HIS A C 1
ATOM 2352 O O . HIS A 1 280 ? 10.805 2.681 -8.526 1.00 96.19 280 HIS A O 1
ATOM 2358 N N . LEU A 1 281 ? 12.846 1.929 -9.066 1.00 97.94 281 LEU A N 1
ATOM 2359 C CA . LEU A 1 281 ? 12.579 0.527 -8.758 1.00 97.94 281 LEU A CA 1
ATOM 2360 C C . LEU A 1 281 ? 12.600 0.241 -7.252 1.00 97.94 281 LEU A C 1
ATOM 2362 O O . LEU A 1 281 ? 12.091 -0.785 -6.821 1.00 97.94 281 LEU A O 1
ATOM 2366 N N . LEU A 1 282 ? 13.139 1.152 -6.436 1.00 96.94 282 LEU A N 1
ATOM 2367 C CA . LEU A 1 282 ? 13.355 0.967 -4.996 1.00 96.94 282 LEU A CA 1
ATOM 2368 C C . LEU A 1 282 ? 12.409 1.823 -4.136 1.00 96.94 282 LEU A C 1
ATOM 2370 O O . LEU A 1 282 ? 12.748 2.268 -3.025 1.00 96.94 282 LEU A O 1
ATOM 2374 N N . ASP A 1 283 ? 11.200 2.084 -4.635 1.00 96.06 283 ASP A N 1
ATOM 2375 C CA . ASP A 1 283 ? 10.194 2.860 -3.913 1.00 96.06 283 ASP A CA 1
ATOM 2376 C C . ASP A 1 283 ? 8.751 2.376 -4.093 1.00 96.06 283 ASP A C 1
ATOM 2378 O O . ASP A 1 283 ? 8.459 1.392 -4.772 1.00 96.06 283 ASP A O 1
ATOM 2382 N N . VAL A 1 284 ? 7.852 3.079 -3.406 1.00 96.88 284 VAL A N 1
ATOM 2383 C CA . VAL A 1 284 ? 6.401 2.970 -3.532 1.00 96.88 284 VAL A CA 1
ATOM 2384 C C . VAL A 1 284 ? 5.857 4.257 -4.144 1.00 96.88 284 VAL A C 1
ATOM 2386 O O . VAL A 1 284 ? 6.323 5.354 -3.818 1.00 96.88 284 VAL A O 1
ATOM 2389 N N . TYR A 1 285 ? 4.858 4.124 -5.006 1.00 96.56 285 TYR A N 1
ATOM 2390 C CA . TYR A 1 285 ? 4.253 5.236 -5.728 1.00 96.56 285 TYR A CA 1
ATOM 2391 C C . TYR A 1 285 ? 2.745 5.201 -5.571 1.00 96.56 285 TYR A C 1
ATOM 2393 O O . TYR A 1 285 ? 2.137 4.135 -5.619 1.00 96.56 285 TYR A O 1
ATOM 2401 N N . PHE A 1 286 ? 2.162 6.380 -5.385 1.00 94.75 286 PHE A N 1
ATOM 2402 C CA . PHE A 1 286 ? 0.724 6.592 -5.431 1.00 94.75 286 PHE A CA 1
ATOM 2403 C C . PHE A 1 286 ? 0.378 6.970 -6.862 1.00 94.75 286 PHE A C 1
ATOM 2405 O O . PHE A 1 286 ? 0.973 7.906 -7.400 1.00 94.75 286 PHE A O 1
ATOM 2412 N N . SER A 1 287 ? -0.567 6.264 -7.460 1.00 89.69 287 SER A N 1
ATOM 2413 C CA . SER A 1 287 ? -1.156 6.673 -8.723 1.00 89.69 287 SER A CA 1
ATOM 2414 C C . SER A 1 287 ? -2.492 7.343 -8.466 1.00 89.69 287 SER A C 1
ATOM 2416 O O . SER A 1 287 ? -3.338 6.785 -7.763 1.00 89.69 287 SER A O 1
ATOM 2418 N N . ASP A 1 288 ? -2.678 8.514 -9.068 1.00 78.12 288 ASP A N 1
ATOM 2419 C CA . ASP A 1 288 ? -4.016 9.072 -9.250 1.00 78.12 288 ASP A CA 1
ATOM 2420 C C . ASP A 1 288 ? -4.835 8.213 -10.234 1.00 78.12 288 ASP A C 1
ATOM 2422 O O . ASP A 1 288 ? -4.322 7.255 -10.821 1.00 78.12 288 ASP A O 1
ATOM 2426 N N . SER A 1 289 ? -6.129 8.500 -10.349 1.00 64.50 289 SER A N 1
ATOM 2427 C CA . SER A 1 289 ? -7.079 7.739 -11.166 1.00 64.50 289 SER A CA 1
ATOM 2428 C C . SER A 1 289 ? -7.430 8.470 -12.466 1.00 64.50 289 SER A C 1
ATOM 2430 O O . SER A 1 289 ? -7.615 9.685 -12.472 1.00 64.50 289 SER A O 1
ATOM 2432 N N . THR A 1 290 ? -7.654 7.703 -13.532 1.00 50.69 290 THR A N 1
ATOM 2433 C CA . THR A 1 290 ? -8.520 8.015 -14.675 1.00 50.69 290 THR A CA 1
ATOM 2434 C C . THR A 1 290 ? -9.595 6.933 -14.719 1.00 50.69 290 THR A C 1
ATOM 2436 O O . THR A 1 290 ? -9.356 5.772 -14.371 1.00 50.69 290 THR A O 1
ATOM 2439 N N . PHE A 1 291 ? -10.817 7.353 -15.030 1.00 48.78 291 PHE A N 1
ATOM 2440 C CA . PHE A 1 291 ? -12.048 6.584 -14.869 1.00 48.78 291 PHE A CA 1
ATOM 2441 C C . PHE A 1 291 ? -12.272 5.628 -16.050 1.00 48.78 291 PHE A C 1
ATOM 2443 O O . PHE A 1 291 ? -13.152 5.859 -16.867 1.00 48.78 291 PHE A O 1
ATOM 2450 N N . ASP A 1 292 ? -11.469 4.565 -16.151 1.00 45.81 292 ASP A N 1
ATOM 2451 C CA . ASP A 1 292 ? -11.527 3.638 -17.300 1.00 45.81 292 ASP A CA 1
ATOM 2452 C C . ASP A 1 292 ? -12.273 2.313 -17.001 1.00 45.81 292 ASP A C 1
ATOM 2454 O O . ASP A 1 292 ? -12.400 1.455 -17.868 1.00 45.81 292 ASP A O 1
ATOM 2458 N N . ASN A 1 293 ? -12.790 2.118 -15.777 1.00 52.91 293 ASN A N 1
ATOM 2459 C CA . ASN A 1 293 ? -13.570 0.931 -15.379 1.00 52.91 293 ASN A CA 1
ATOM 2460 C C . ASN A 1 293 ? -14.662 1.313 -14.358 1.00 52.91 293 ASN A C 1
ATOM 2462 O O . ASN A 1 293 ? -14.393 2.096 -13.441 1.00 52.91 293 ASN A O 1
ATOM 2466 N N . GLU A 1 294 ? -15.871 0.748 -14.469 1.00 50.72 294 GLU A N 1
ATOM 2467 C CA . GLU A 1 294 ? -16.990 0.985 -13.538 1.00 50.72 294 GLU A CA 1
ATOM 2468 C C . GLU A 1 294 ? -16.609 0.712 -12.076 1.00 50.72 294 GLU A C 1
ATOM 2470 O O . GLU A 1 294 ? -16.964 1.494 -11.197 1.00 50.72 294 GLU A O 1
ATOM 2475 N N . ARG A 1 295 ? -15.786 -0.312 -11.796 1.00 54.59 295 ARG A N 1
ATOM 2476 C CA . ARG A 1 295 ? -15.281 -0.567 -10.434 1.00 54.59 295 ARG A CA 1
ATOM 2477 C C . ARG A 1 295 ? -14.415 0.585 -9.918 1.00 54.59 295 ARG A C 1
ATOM 2479 O O . ARG A 1 295 ? -14.589 1.018 -8.784 1.00 54.59 295 ARG A O 1
ATOM 2486 N N . ILE A 1 296 ? -13.463 1.065 -10.720 1.00 53.19 296 ILE A N 1
ATOM 2487 C CA . ILE A 1 296 ? -12.561 2.168 -10.332 1.00 53.19 296 ILE A CA 1
ATOM 2488 C C . ILE A 1 296 ? -13.367 3.462 -10.169 1.00 53.19 296 ILE A C 1
ATOM 2490 O O . ILE A 1 296 ? -13.094 4.254 -9.269 1.00 53.19 296 ILE A O 1
ATOM 2494 N N . THR A 1 297 ? -14.405 3.632 -10.983 1.00 53.81 297 THR A N 1
ATOM 2495 C CA . THR A 1 297 ? -15.323 4.773 -10.936 1.00 53.81 297 THR A CA 1
ATOM 2496 C C . THR A 1 297 ? -16.166 4.758 -9.666 1.00 53.81 297 THR A C 1
ATOM 2498 O O . THR A 1 297 ? -16.166 5.740 -8.926 1.00 53.81 297 THR A O 1
ATOM 2501 N N . ASN A 1 298 ? -16.769 3.618 -9.326 1.00 55.44 298 ASN A N 1
ATOM 2502 C CA . ASN A 1 298 ? -17.588 3.471 -8.122 1.00 55.44 298 ASN A CA 1
ATOM 2503 C C . ASN A 1 298 ? -16.759 3.492 -6.835 1.00 55.44 298 ASN A C 1
ATOM 2505 O O . ASN A 1 298 ? -17.252 3.901 -5.788 1.00 55.44 298 ASN A O 1
ATOM 2509 N N . GLN A 1 299 ? -15.488 3.086 -6.906 1.00 55.06 299 GLN A N 1
ATOM 2510 C CA . GLN A 1 299 ? -14.560 3.125 -5.776 1.00 55.06 299 GLN A CA 1
ATOM 2511 C C . GLN A 1 299 ? -13.855 4.476 -5.615 1.00 55.06 299 GLN A C 1
ATOM 2513 O O . GLN A 1 299 ? -13.158 4.654 -4.616 1.00 55.06 299 GLN A O 1
ATOM 2518 N N . ALA A 1 300 ? -14.007 5.414 -6.561 1.00 59.16 300 ALA A N 1
ATOM 2519 C CA . ALA A 1 300 ? -13.143 6.594 -6.681 1.00 59.16 300 ALA A CA 1
ATOM 2520 C C . ALA A 1 300 ? -11.656 6.195 -6.519 1.00 59.16 300 ALA A C 1
ATOM 2522 O O . ALA A 1 300 ? -10.942 6.673 -5.629 1.00 59.16 300 ALA A O 1
ATOM 2523 N N . GLY A 1 301 ? -11.272 5.172 -7.290 1.00 74.50 301 GLY A N 1
ATOM 2524 C CA . GLY A 1 301 ? -10.198 4.239 -6.969 1.00 74.50 301 GLY A CA 1
ATOM 2525 C C . GLY A 1 301 ? -8.821 4.736 -7.374 1.00 74.50 301 GLY A C 1
ATOM 2526 O O . GLY A 1 301 ? -8.501 4.800 -8.558 1.00 74.50 301 GLY A O 1
ATOM 2527 N N . GLU A 1 302 ? -7.985 5.036 -6.392 1.00 88.50 302 GLU A N 1
ATOM 2528 C CA . GLU A 1 302 ? -6.545 5.232 -6.569 1.00 88.50 302 GLU A CA 1
ATOM 2529 C C . GLU A 1 302 ? -5.815 3.930 -6.235 1.00 88.50 302 GLU A C 1
ATOM 2531 O O . GLU A 1 302 ? -6.409 2.979 -5.723 1.00 88.50 302 GLU A O 1
ATOM 2536 N N . PHE A 1 303 ? -4.511 3.861 -6.476 1.00 92.00 303 PHE A N 1
ATOM 2537 C CA . PHE A 1 303 ? -3.740 2.723 -5.991 1.00 92.00 303 PHE A CA 1
ATOM 2538 C C . PHE A 1 303 ? -2.307 3.088 -5.652 1.00 92.00 303 PHE A C 1
ATOM 2540 O O . PHE A 1 303 ? -1.759 4.105 -6.073 1.00 92.00 303 PHE A O 1
ATOM 2547 N N . ILE A 1 304 ? -1.689 2.204 -4.884 1.00 95.56 304 ILE A N 1
ATOM 2548 C CA . ILE A 1 304 ? -0.253 2.177 -4.665 1.00 95.56 304 ILE A CA 1
ATOM 2549 C C . ILE A 1 304 ? 0.341 1.047 -5.491 1.00 95.56 304 ILE A C 1
ATOM 2551 O O . ILE A 1 304 ? -0.199 -0.055 -5.503 1.00 95.56 304 ILE A O 1
ATOM 2555 N N . ILE A 1 305 ? 1.488 1.296 -6.109 1.00 97.00 305 ILE A N 1
ATOM 2556 C CA . ILE A 1 305 ? 2.341 0.264 -6.698 1.00 97.00 305 ILE A CA 1
ATOM 2557 C C . ILE A 1 305 ? 3.725 0.330 -6.052 1.00 97.00 305 ILE A C 1
ATOM 2559 O O . ILE A 1 305 ? 4.212 1.411 -5.706 1.00 97.00 305 ILE A O 1
ATOM 2563 N N . HIS A 1 306 ? 4.348 -0.825 -5.838 1.00 97.38 306 HIS A N 1
ATOM 2564 C CA . HIS A 1 306 ? 5.702 -0.912 -5.296 1.00 97.38 306 HIS A CA 1
ATOM 2565 C C . HIS A 1 306 ? 6.658 -1.552 -6.302 1.00 97.38 306 HIS A C 1
ATOM 2567 O O . HIS A 1 306 ? 6.270 -2.412 -7.097 1.00 97.38 306 HIS A O 1
ATOM 2573 N N . GLY A 1 307 ? 7.920 -1.139 -6.233 1.00 97.19 307 GLY A N 1
ATOM 2574 C CA . GLY A 1 307 ? 9.003 -1.804 -6.941 1.00 97.19 307 GLY A CA 1
ATOM 2575 C C . GLY A 1 307 ? 9.593 -2.982 -6.175 1.00 97.19 307 GLY A C 1
ATOM 2576 O O . GLY A 1 307 ? 8.910 -3.647 -5.389 1.00 97.19 307 GLY A O 1
ATOM 2577 N N . LEU A 1 308 ? 10.865 -3.237 -6.444 1.00 97.12 308 LEU A N 1
ATOM 2578 C CA . LEU A 1 308 ? 11.663 -4.330 -5.909 1.00 97.12 308 LEU A CA 1
ATOM 2579 C C . LEU A 1 308 ? 12.128 -3.954 -4.506 1.00 97.12 308 LEU A C 1
ATOM 2581 O O . LEU A 1 308 ? 13.167 -3.333 -4.294 1.00 97.12 308 LEU A O 1
ATOM 2585 N N . LEU A 1 309 ? 11.252 -4.210 -3.539 1.00 94.12 309 LEU A N 1
ATOM 2586 C CA . LEU A 1 309 ? 11.503 -3.928 -2.140 1.00 94.12 309 LEU A CA 1
ATOM 2587 C C . LEU A 1 309 ? 10.997 -5.079 -1.281 1.00 94.12 309 LEU A C 1
ATOM 2589 O O . LEU A 1 309 ? 9.846 -5.499 -1.440 1.00 94.12 309 LEU A O 1
ATOM 2593 N N . PRO A 1 310 ? 11.764 -5.492 -0.260 1.00 92.19 310 PRO A N 1
ATOM 2594 C CA . PRO A 1 310 ? 11.262 -6.422 0.726 1.00 92.19 310 PRO A CA 1
ATOM 2595 C C . PRO A 1 310 ? 10.083 -5.809 1.489 1.00 92.19 310 PRO A C 1
ATOM 2597 O O . PRO A 1 310 ? 10.012 -4.599 1.755 1.00 92.19 310 PRO A O 1
ATOM 2600 N N . LYS A 1 311 ? 9.173 -6.691 1.904 1.00 92.62 311 LYS A N 1
ATOM 2601 C CA . LYS A 1 311 ? 7.923 -6.394 2.617 1.00 92.62 311 LYS A CA 1
ATOM 2602 C C . LYS A 1 311 ? 8.064 -5.324 3.705 1.00 92.62 311 LYS A C 1
ATOM 2604 O O . LYS A 1 311 ? 7.279 -4.380 3.777 1.00 92.62 311 LYS A O 1
ATOM 2609 N N . ASN A 1 312 ? 9.096 -5.430 4.536 1.00 91.19 312 ASN A N 1
ATOM 2610 C CA . ASN A 1 312 ? 9.355 -4.500 5.631 1.00 91.19 312 ASN A CA 1
ATOM 2611 C C . ASN A 1 312 ? 9.710 -3.072 5.170 1.00 91.19 312 ASN A C 1
ATOM 2613 O O . ASN A 1 312 ? 9.275 -2.096 5.790 1.00 91.19 312 ASN A O 1
ATOM 2617 N N . LYS A 1 313 ? 10.479 -2.921 4.082 1.00 93.50 313 LYS A N 1
ATOM 2618 C CA . LYS A 1 313 ? 10.808 -1.610 3.502 1.00 93.50 313 LYS A CA 1
ATOM 2619 C C . LYS A 1 313 ? 9.564 -0.969 2.881 1.00 93.50 313 LYS A C 1
ATOM 2621 O O . LYS A 1 313 ? 9.370 0.233 3.075 1.00 93.50 313 LYS A O 1
ATOM 2626 N N . VAL A 1 314 ? 8.703 -1.754 2.225 1.00 95.19 314 VAL A N 1
ATOM 2627 C CA . VAL A 1 314 ? 7.404 -1.283 1.705 1.00 95.19 314 VAL A CA 1
ATOM 2628 C C . VAL A 1 314 ? 6.534 -0.754 2.844 1.00 95.19 314 VAL A C 1
ATOM 2630 O O . VAL A 1 314 ? 6.133 0.410 2.810 1.00 95.19 314 VAL A O 1
ATOM 2633 N N . MET A 1 315 ? 6.346 -1.539 3.913 1.00 93.50 315 MET A N 1
ATOM 2634 C CA . MET A 1 315 ? 5.604 -1.098 5.103 1.00 93.50 315 MET A CA 1
ATOM 2635 C C . MET A 1 315 ? 6.164 0.212 5.661 1.00 93.50 315 MET A C 1
ATOM 2637 O O . MET A 1 315 ? 5.411 1.152 5.918 1.00 93.50 315 MET A O 1
ATOM 2641 N N . LYS A 1 316 ? 7.488 0.310 5.832 1.00 93.31 316 LYS A N 1
ATOM 2642 C CA . LYS A 1 316 ? 8.146 1.516 6.357 1.00 93.31 316 LYS A CA 1
ATOM 2643 C C . LYS A 1 316 ? 7.873 2.747 5.487 1.00 93.31 316 LYS A C 1
ATOM 2645 O O . LYS A 1 316 ? 7.578 3.815 6.026 1.00 93.31 316 LYS A O 1
ATOM 2650 N N . LYS A 1 317 ? 7.979 2.609 4.160 1.00 94.88 317 LYS A N 1
ATOM 2651 C CA . LYS A 1 317 ? 7.738 3.699 3.202 1.00 94.88 317 LYS A CA 1
ATOM 2652 C C . LYS A 1 317 ? 6.275 4.136 3.219 1.00 94.88 317 LYS A C 1
ATOM 2654 O O . LYS A 1 317 ? 6.017 5.328 3.341 1.00 94.88 317 LYS A O 1
ATOM 2659 N N . LEU A 1 318 ? 5.327 3.201 3.226 1.00 95.25 318 LEU A N 1
ATOM 2660 C CA . LEU A 1 318 ? 3.896 3.518 3.297 1.00 95.25 318 LEU A CA 1
ATOM 2661 C C . LEU A 1 318 ? 3.501 4.180 4.617 1.00 95.25 318 LEU A C 1
ATOM 2663 O O . LEU A 1 318 ? 2.775 5.173 4.629 1.00 95.25 318 LEU A O 1
ATOM 2667 N N . ASN A 1 319 ? 4.063 3.719 5.734 1.00 93.81 319 ASN A N 1
ATOM 2668 C CA . ASN A 1 319 ? 3.838 4.335 7.039 1.00 93.81 319 ASN A CA 1
ATOM 2669 C C . ASN A 1 319 ? 4.339 5.785 7.133 1.00 93.81 319 ASN A C 1
ATOM 2671 O O . ASN A 1 319 ? 3.887 6.522 8.011 1.00 93.81 319 ASN A O 1
ATOM 2675 N N . LYS A 1 320 ? 5.249 6.225 6.251 1.00 93.81 320 LYS A N 1
ATOM 2676 C CA . LYS A 1 320 ? 5.680 7.630 6.174 1.00 93.81 320 LYS A CA 1
ATOM 2677 C C . LYS A 1 320 ? 4.541 8.551 5.727 1.00 93.81 320 LYS A C 1
ATOM 2679 O O . LYS A 1 320 ? 4.500 9.688 6.192 1.00 93.81 320 LYS A O 1
ATOM 2684 N N . TYR A 1 321 ? 3.650 8.043 4.875 1.00 95.38 321 TYR A N 1
ATOM 2685 C CA . TYR A 1 321 ? 2.531 8.778 4.284 1.00 95.38 321 TYR A CA 1
ATOM 2686 C C . TYR A 1 321 ? 1.246 8.713 5.108 1.00 95.38 321 TYR A C 1
ATOM 2688 O O . TYR A 1 321 ? 0.284 9.391 4.762 1.00 95.38 321 TYR A O 1
ATOM 2696 N N . ARG A 1 322 ? 1.202 7.927 6.195 1.00 95.88 322 ARG A N 1
ATOM 2697 C CA . ARG A 1 322 ? 0.045 7.931 7.102 1.00 95.88 322 ARG A CA 1
ATOM 2698 C C . ARG A 1 322 ? -0.191 9.341 7.643 1.00 95.88 322 ARG A C 1
ATOM 2700 O O . ARG A 1 322 ? 0.760 10.008 8.060 1.00 95.88 322 ARG A O 1
ATOM 2707 N N . TYR A 1 323 ? -1.455 9.757 7.656 1.00 95.56 323 TYR A N 1
ATOM 2708 C CA . TYR A 1 323 ? -1.878 11.070 8.127 1.00 95.56 323 TYR A CA 1
ATOM 2709 C C . TYR A 1 323 ? -1.376 11.339 9.548 1.00 95.56 323 TYR A C 1
ATOM 2711 O O . TYR A 1 323 ? -1.420 10.468 10.429 1.00 95.56 323 TYR A O 1
ATOM 2719 N N . LYS A 1 324 ? -0.905 12.569 9.769 1.00 94.44 324 LYS A N 1
ATOM 2720 C CA . LYS A 1 324 ? -0.404 13.022 11.063 1.00 94.44 324 LYS A CA 1
ATOM 2721 C C . LYS A 1 324 ? -1.205 14.211 11.563 1.00 94.44 324 LYS A C 1
ATOM 2723 O O . LYS A 1 324 ? -1.439 15.156 10.819 1.00 94.44 324 LYS A O 1
ATOM 2728 N N . ALA A 1 325 ? -1.536 14.190 12.847 1.00 91.31 325 ALA A N 1
ATOM 2729 C CA . ALA A 1 325 ? -2.000 15.359 13.581 1.00 91.31 325 ALA A CA 1
ATOM 2730 C C . ALA A 1 325 ? -1.044 15.609 14.743 1.00 91.31 325 ALA A C 1
ATOM 2732 O O . ALA A 1 325 ? -0.592 14.661 15.384 1.00 91.31 325 ALA A O 1
ATOM 2733 N N . GLU A 1 326 ? -0.700 16.877 14.978 1.00 89.56 326 GLU A N 1
ATOM 2734 C CA . GLU A 1 326 ? 0.181 17.276 16.088 1.00 89.56 326 GLU A CA 1
ATOM 2735 C C . GLU A 1 326 ? 1.523 16.508 16.085 1.00 89.56 326 GLU A C 1
ATOM 2737 O O . GLU A 1 326 ? 2.059 16.109 17.116 1.00 89.56 326 GLU A O 1
ATOM 2742 N N . GLY A 1 327 ? 2.052 16.230 14.887 1.00 90.31 327 GLY A N 1
ATOM 2743 C CA . GLY A 1 327 ? 3.304 15.490 14.695 1.00 90.31 327 GLY A CA 1
ATOM 2744 C C . GLY A 1 327 ? 3.214 13.969 14.888 1.00 90.31 327 GLY A C 1
ATOM 2745 O O . GLY A 1 327 ? 4.198 13.277 14.613 1.00 90.31 327 GLY A O 1
ATOM 2746 N N . LYS A 1 328 ? 2.056 13.423 15.284 1.00 94.56 328 LYS A N 1
ATOM 2747 C CA . LYS A 1 328 ? 1.839 11.985 15.506 1.00 94.56 328 LYS A CA 1
ATOM 2748 C C . LYS A 1 328 ? 0.969 11.363 14.427 1.00 94.56 328 LYS A C 1
ATOM 2750 O O . LYS A 1 328 ? 0.001 11.972 13.981 1.00 94.56 328 LYS A O 1
ATOM 2755 N N . LYS A 1 329 ? 1.273 10.126 14.030 1.00 95.50 329 LYS A N 1
ATOM 2756 C CA . LYS A 1 329 ? 0.396 9.348 13.141 1.00 95.50 329 LYS A CA 1
ATOM 2757 C C . LYS A 1 329 ? -0.917 9.061 13.862 1.00 95.50 329 LYS A C 1
ATOM 2759 O O . LYS A 1 329 ? -0.888 8.570 14.991 1.00 95.50 329 LYS A O 1
ATOM 2764 N N . ARG A 1 330 ? -2.050 9.327 13.216 1.00 95.25 330 ARG A N 1
ATOM 2765 C CA . ARG A 1 330 ? -3.360 8.930 13.748 1.00 95.25 330 ARG A CA 1
ATOM 2766 C C . ARG A 1 330 ? -3.693 7.521 13.278 1.00 95.25 330 ARG A C 1
ATOM 2768 O O . ARG A 1 330 ? -3.669 7.256 12.079 1.00 95.25 330 ARG A O 1
ATOM 2775 N N . ILE A 1 331 ? -3.988 6.636 14.223 1.00 96.62 331 ILE A N 1
ATOM 2776 C CA . ILE A 1 331 ? -4.467 5.280 13.960 1.00 96.62 331 ILE A CA 1
ATOM 2777 C C . ILE A 1 331 ? -5.935 5.226 14.359 1.00 96.62 331 ILE A C 1
ATOM 2779 O O . ILE A 1 331 ? -6.251 5.359 15.542 1.00 96.62 331 ILE A O 1
ATOM 2783 N N . ILE A 1 332 ? -6.814 5.053 13.374 1.00 97.50 332 ILE A N 1
ATOM 2784 C CA . ILE A 1 332 ? -8.258 4.963 13.582 1.00 97.50 332 ILE A CA 1
ATOM 2785 C C . ILE A 1 332 ? -8.641 3.488 13.576 1.00 97.50 332 ILE A C 1
ATOM 2787 O O . ILE A 1 332 ? -8.583 2.824 12.541 1.00 97.50 332 ILE A O 1
ATOM 2791 N N . LEU A 1 333 ? -9.026 2.982 14.741 1.00 97.50 333 LEU A N 1
ATOM 2792 C CA . LEU A 1 333 ? -9.522 1.627 14.925 1.00 97.50 333 LEU A CA 1
ATOM 2793 C C . LEU A 1 333 ? -11.045 1.643 15.021 1.00 97.50 333 LEU A C 1
ATOM 2795 O O . LEU A 1 333 ? -11.631 2.510 15.673 1.00 97.50 333 LEU A O 1
ATOM 2799 N N . ILE A 1 334 ? -11.673 0.659 14.389 1.00 97.06 334 ILE A N 1
ATOM 2800 C CA . ILE A 1 334 ? -13.119 0.461 14.427 1.00 97.06 334 ILE A CA 1
ATOM 2801 C C . ILE A 1 334 ? -13.422 -0.662 15.411 1.00 97.06 334 ILE A C 1
ATOM 2803 O O . ILE A 1 334 ? -12.901 -1.772 15.256 1.00 97.06 334 ILE A O 1
ATOM 2807 N N . ASP A 1 335 ? -14.234 -0.359 16.426 1.00 95.88 335 ASP A N 1
ATOM 2808 C CA . ASP A 1 335 ? -14.702 -1.348 17.396 1.00 95.88 335 ASP A CA 1
ATOM 2809 C C . ASP A 1 335 ? -15.426 -2.479 16.660 1.00 95.88 335 ASP A C 1
ATOM 2811 O O . ASP A 1 335 ? -16.294 -2.248 15.817 1.00 95.88 335 ASP A O 1
ATOM 2815 N N . ASN A 1 336 ? -15.066 -3.715 16.992 1.00 93.69 336 ASN A N 1
ATOM 2816 C CA . ASN A 1 336 ? -15.648 -4.902 16.397 1.00 93.69 336 ASN A CA 1
ATOM 2817 C C . ASN A 1 336 ? -17.158 -4.990 16.680 1.00 93.69 336 ASN A C 1
ATOM 2819 O O . ASN A 1 336 ? -17.906 -5.452 15.824 1.00 93.69 336 ASN A O 1
ATOM 2823 N N . LYS A 1 337 ? -17.615 -4.463 17.826 1.00 93.69 337 LYS A N 1
ATOM 2824 C CA . LYS A 1 337 ? -19.042 -4.401 18.179 1.00 93.69 337 LYS A CA 1
ATOM 2825 C C . LYS A 1 337 ? -19.846 -3.422 17.325 1.00 93.69 337 LYS A C 1
ATOM 2827 O O . LYS A 1 337 ? -21.036 -3.631 17.159 1.00 93.69 337 LYS A O 1
ATOM 2832 N N . ALA A 1 338 ? -19.207 -2.386 16.784 1.00 94.38 338 ALA A N 1
ATOM 2833 C CA . ALA A 1 338 ? -19.875 -1.349 15.999 1.00 94.38 338 ALA A CA 1
ATOM 2834 C C . ALA A 1 338 ? -19.863 -1.630 14.488 1.00 94.38 338 ALA A C 1
ATOM 2836 O O . ALA A 1 338 ? -20.461 -0.882 13.719 1.00 94.38 338 ALA A O 1
ATOM 2837 N N . LYS A 1 339 ? -19.164 -2.679 14.030 1.00 95.38 339 LYS A N 1
ATOM 2838 C CA . LYS A 1 339 ? -19.011 -2.969 12.596 1.00 95.38 339 LYS A CA 1
ATOM 2839 C C . LYS A 1 339 ? -20.345 -3.190 11.887 1.00 95.38 339 LYS A C 1
ATOM 2841 O O . LYS A 1 339 ? -20.527 -2.635 10.808 1.00 95.38 339 LYS A O 1
ATOM 2846 N N . ASN A 1 340 ? -21.246 -3.970 12.487 1.00 94.81 340 ASN A N 1
ATOM 2847 C CA . ASN A 1 340 ? -22.556 -4.268 11.901 1.00 94.81 340 ASN A CA 1
ATOM 2848 C C . ASN A 1 340 ? -23.408 -2.999 11.806 1.00 94.81 340 ASN A C 1
ATOM 2850 O O . ASN A 1 340 ? -23.820 -2.640 10.709 1.00 94.81 340 ASN A O 1
ATOM 2854 N N . ASP A 1 341 ? -23.544 -2.254 12.904 1.00 95.12 341 ASP A N 1
ATOM 2855 C CA . ASP A 1 341 ? -24.264 -0.979 12.924 1.00 95.12 341 ASP A CA 1
ATOM 2856 C C . ASP A 1 341 ? -23.705 -0.005 11.874 1.00 95.12 341 ASP A C 1
ATOM 2858 O O . ASP A 1 341 ? -24.449 0.635 11.135 1.00 95.12 341 ASP A O 1
ATOM 2862 N N . MET A 1 342 ? -22.378 0.109 11.750 1.00 96.06 342 MET A N 1
ATOM 2863 C CA . MET A 1 342 ? -21.757 0.957 10.725 1.00 96.06 342 MET A CA 1
ATOM 2864 C C . MET A 1 342 ? -22.051 0.469 9.300 1.00 96.06 342 MET A C 1
ATOM 2866 O O . MET A 1 342 ? -22.217 1.299 8.409 1.00 96.06 342 MET A O 1
ATOM 2870 N N . LEU A 1 343 ? -22.118 -0.846 9.062 1.00 94.75 343 LEU A N 1
ATOM 2871 C CA . LEU A 1 343 ? -22.511 -1.399 7.762 1.00 94.75 343 LEU A CA 1
ATOM 2872 C C . LEU A 1 343 ? -23.965 -1.074 7.420 1.00 94.75 343 LEU A C 1
ATOM 2874 O O . LEU A 1 343 ? -24.225 -0.711 6.278 1.00 94.75 343 LEU A O 1
ATOM 2878 N N . GLU A 1 344 ? -24.885 -1.139 8.381 1.00 94.25 344 GLU A N 1
ATOM 2879 C CA . GLU A 1 344 ? -26.289 -0.757 8.175 1.00 94.25 344 GLU A CA 1
ATOM 2880 C C . GLU A 1 344 ? -26.407 0.722 7.780 1.00 94.25 344 GLU A C 1
ATOM 2882 O O . GLU A 1 344 ? -27.050 1.060 6.784 1.00 94.25 344 GLU A O 1
ATOM 2887 N N . HIS A 1 345 ? -25.696 1.615 8.478 1.00 95.50 345 HIS A N 1
ATOM 2888 C CA . HIS A 1 345 ? -25.640 3.030 8.099 1.00 95.50 345 HIS A CA 1
ATOM 2889 C C . HIS A 1 345 ? -25.052 3.235 6.692 1.00 95.50 345 HIS A C 1
ATOM 2891 O O . HIS A 1 345 ? -25.558 4.048 5.919 1.00 95.50 345 HIS A O 1
ATOM 2897 N N . LEU A 1 346 ? -23.991 2.503 6.335 1.00 95.25 346 LEU A N 1
ATOM 2898 C CA . LEU A 1 346 ? -23.392 2.564 4.998 1.00 95.25 346 LEU A CA 1
ATOM 2899 C C . LEU A 1 346 ? -24.353 2.056 3.915 1.00 95.25 346 LEU A C 1
ATOM 2901 O O . LEU A 1 346 ? -24.428 2.662 2.847 1.00 95.25 346 LEU A O 1
ATOM 2905 N N . GLN A 1 347 ? -25.130 1.008 4.194 1.00 92.88 347 GLN A N 1
ATOM 2906 C CA . GLN A 1 347 ? -26.150 0.491 3.281 1.00 92.88 347 GLN A CA 1
ATOM 2907 C C . GLN A 1 347 ? -27.250 1.522 3.009 1.00 92.88 347 GLN A C 1
ATOM 2909 O O . GLN A 1 347 ? -27.633 1.690 1.852 1.00 92.88 347 GLN A O 1
ATOM 2914 N N . ILE A 1 348 ? -27.696 2.267 4.029 1.00 92.94 348 ILE A N 1
ATOM 2915 C CA . ILE A 1 348 ? -28.643 3.389 3.865 1.00 92.94 348 ILE A CA 1
ATOM 2916 C C . ILE A 1 348 ? -28.061 4.465 2.935 1.00 92.94 348 ILE A C 1
ATOM 2918 O O . ILE A 1 348 ? -28.775 5.039 2.117 1.00 92.94 348 ILE A O 1
ATOM 2922 N N . LEU A 1 349 ? -26.747 4.698 3.004 1.00 91.81 349 LEU A N 1
ATOM 2923 C CA . LEU A 1 349 ? -26.016 5.599 2.105 1.00 91.81 349 LEU A CA 1
ATOM 2924 C C . LEU A 1 349 ? -25.689 4.970 0.735 1.00 91.81 349 LEU A C 1
ATOM 2926 O O . LEU A 1 349 ? -24.911 5.539 -0.030 1.00 91.81 349 LEU A O 1
ATOM 2930 N N . ASN A 1 350 ? -26.273 3.811 0.414 1.00 89.62 350 ASN A N 1
ATOM 2931 C CA . ASN A 1 350 ? -26.062 3.040 -0.812 1.00 89.62 350 ASN A CA 1
ATOM 2932 C C . ASN A 1 350 ? -24.612 2.545 -1.019 1.00 89.62 350 ASN A C 1
ATOM 2934 O O . ASN A 1 350 ? -24.155 2.330 -2.145 1.00 89.62 350 ASN A O 1
ATOM 2938 N N . ILE A 1 351 ? -23.878 2.332 0.073 1.00 90.50 351 ILE A N 1
ATOM 2939 C CA . ILE A 1 351 ? -22.513 1.798 0.075 1.00 90.50 351 ILE A CA 1
ATOM 2940 C C . ILE A 1 351 ? -22.564 0.349 0.542 1.00 90.50 351 ILE A C 1
ATOM 2942 O O . ILE A 1 351 ? -22.656 0.049 1.732 1.00 90.50 351 ILE A O 1
ATOM 2946 N N . LYS A 1 352 ? -22.525 -0.557 -0.432 1.00 86.25 352 LYS A N 1
ATOM 2947 C CA . LYS A 1 352 ? -22.715 -1.996 -0.256 1.00 86.25 352 LYS A CA 1
ATOM 2948 C C . LYS A 1 352 ? -21.899 -2.770 -1.285 1.00 86.25 352 LYS A C 1
ATOM 2950 O O . LYS A 1 352 ? -21.342 -2.197 -2.218 1.00 86.25 352 LYS A O 1
ATOM 2955 N N . GLU A 1 353 ? -21.829 -4.087 -1.118 1.00 83.50 353 GLU A N 1
ATOM 2956 C CA . GLU A 1 353 ? -20.997 -4.952 -1.960 1.00 83.50 353 GLU A CA 1
ATOM 2957 C C . GLU A 1 353 ? -21.301 -4.800 -3.455 1.00 83.50 353 GLU A C 1
ATOM 2959 O O . GLU A 1 353 ? -20.382 -4.637 -4.250 1.00 83.50 353 GLU A O 1
ATOM 2964 N N . SER A 1 354 ? -22.580 -4.780 -3.830 1.00 78.88 354 SER A N 1
ATOM 2965 C CA . SER A 1 354 ? -23.032 -4.662 -5.221 1.00 78.88 354 SER A CA 1
ATOM 2966 C C . SER A 1 354 ? -22.754 -3.297 -5.853 1.00 78.88 354 SER A C 1
ATOM 2968 O O . SER A 1 354 ? -22.548 -3.225 -7.061 1.00 78.88 354 SER A O 1
ATOM 2970 N N . THR A 1 355 ? -22.722 -2.213 -5.068 1.00 82.12 355 THR A N 1
ATOM 2971 C CA . THR A 1 355 ? -22.411 -0.871 -5.586 1.00 82.12 355 THR A CA 1
ATOM 2972 C C . THR A 1 355 ? -20.906 -0.668 -5.724 1.00 82.12 355 THR A C 1
ATOM 2974 O O . THR A 1 355 ? -20.447 -0.041 -6.677 1.00 82.12 355 THR A O 1
ATOM 2977 N N . ILE A 1 356 ? -20.121 -1.263 -4.822 1.00 79.88 356 ILE A N 1
ATOM 2978 C CA . ILE A 1 356 ? -18.652 -1.231 -4.844 1.00 79.88 356 ILE A CA 1
ATOM 2979 C C . ILE A 1 356 ? -18.074 -2.188 -5.899 1.00 79.88 356 ILE A C 1
ATOM 2981 O O . ILE A 1 356 ? -17.045 -1.885 -6.512 1.00 79.88 356 ILE A O 1
ATOM 2985 N N . TYR A 1 357 ? -18.714 -3.339 -6.096 1.00 74.69 357 TYR A N 1
ATOM 2986 C CA . TYR A 1 357 ? -18.355 -4.374 -7.062 1.00 74.69 357 TYR A CA 1
ATOM 2987 C C . TYR A 1 357 ? -19.583 -4.722 -7.912 1.00 74.69 357 TYR A C 1
ATOM 2989 O O . TYR A 1 357 ? -20.237 -5.737 -7.638 1.00 74.69 357 TYR A O 1
ATOM 2997 N N . PRO A 1 358 ? -19.898 -3.900 -8.932 1.00 63.59 358 PRO A N 1
ATOM 2998 C CA . PRO A 1 358 ? -21.008 -4.157 -9.837 1.00 63.59 358 PRO A CA 1
ATOM 2999 C C . PRO A 1 358 ? -20.673 -5.382 -10.690 1.00 63.59 358 PRO A C 1
ATOM 3001 O O . PRO A 1 358 ? -19.998 -5.307 -11.711 1.00 63.59 358 PRO A O 1
ATOM 3004 N N . SER A 1 359 ? -21.093 -6.549 -10.222 1.00 67.94 359 SER A N 1
ATOM 3005 C CA . SER A 1 359 ? -21.071 -7.786 -10.988 1.00 67.94 359 SER A CA 1
ATOM 3006 C C . SER A 1 359 ? -22.476 -8.354 -10.988 1.00 67.94 359 SER A C 1
ATOM 3008 O O . SER A 1 359 ? -23.193 -8.240 -9.993 1.00 67.94 359 SER A O 1
ATOM 3010 N N . LEU A 1 360 ? -22.863 -8.990 -12.094 1.00 65.75 360 LEU A N 1
ATOM 3011 C CA . LEU A 1 360 ? -24.174 -9.624 -12.206 1.00 65.75 360 LEU A CA 1
ATOM 3012 C C . LEU A 1 360 ? -24.425 -10.579 -11.028 1.00 65.75 360 LEU A C 1
ATOM 3014 O O . LEU A 1 360 ? -25.500 -10.567 -10.439 1.00 65.75 360 LEU A O 1
ATOM 3018 N N . GLU A 1 361 ? -23.407 -11.342 -10.629 1.00 71.56 361 GLU A N 1
ATOM 3019 C CA . GLU A 1 361 ? -23.475 -12.240 -9.476 1.00 71.56 361 GLU A CA 1
ATOM 3020 C C . GLU A 1 361 ? -23.755 -11.502 -8.162 1.00 71.56 361 GLU A C 1
ATOM 3022 O O . GLU A 1 361 ? -24.621 -11.927 -7.397 1.00 71.56 361 GLU A O 1
ATOM 3027 N N . ASN A 1 362 ? -23.050 -10.401 -7.889 1.00 70.25 362 ASN A N 1
ATOM 3028 C CA . ASN A 1 362 ? -23.233 -9.634 -6.655 1.00 70.25 362 ASN A CA 1
ATOM 3029 C C . ASN A 1 362 ? -24.592 -8.936 -6.629 1.00 70.25 362 ASN A C 1
ATOM 3031 O O . ASN A 1 362 ? -25.264 -8.938 -5.598 1.00 70.25 362 ASN A O 1
ATOM 3035 N N . THR A 1 363 ? -25.023 -8.389 -7.766 1.00 72.06 363 THR A N 1
ATOM 3036 C CA . THR A 1 363 ? -26.344 -7.776 -7.917 1.00 72.06 363 THR A CA 1
ATOM 3037 C C . THR A 1 363 ? -27.451 -8.808 -7.698 1.00 72.06 363 THR A C 1
ATOM 3039 O O . THR A 1 363 ? -28.372 -8.554 -6.927 1.00 72.06 363 THR A O 1
ATOM 3042 N N . ILE A 1 364 ? -27.347 -10.001 -8.293 1.00 75.25 364 ILE A N 1
ATOM 3043 C CA . ILE A 1 364 ? -28.332 -11.079 -8.115 1.00 75.25 364 ILE A CA 1
ATOM 3044 C C . ILE A 1 364 ? -28.371 -11.563 -6.660 1.00 75.25 364 ILE A C 1
ATOM 3046 O O . ILE A 1 364 ? -29.456 -11.676 -6.087 1.00 75.25 364 ILE A O 1
ATOM 3050 N N . LYS A 1 365 ? -27.207 -11.823 -6.043 1.00 77.12 365 LYS A N 1
ATOM 3051 C CA . LYS A 1 365 ? -27.118 -12.229 -4.627 1.00 77.12 365 LYS A CA 1
ATOM 3052 C C . LYS A 1 365 ? -27.825 -11.237 -3.710 1.00 77.12 365 LYS A C 1
ATOM 3054 O O . LYS A 1 365 ? -28.447 -11.643 -2.734 1.00 77.12 365 LYS A O 1
ATOM 3059 N N . GLU A 1 366 ? -27.722 -9.947 -4.009 1.00 73.81 366 GLU A N 1
ATOM 3060 C CA . GLU A 1 366 ? -28.385 -8.916 -3.225 1.00 73.81 366 GLU A CA 1
ATOM 3061 C C . GLU A 1 366 ? -29.896 -8.882 -3.457 1.00 73.81 366 GLU A C 1
ATOM 3063 O O . GLU A 1 366 ? -30.652 -8.848 -2.490 1.00 73.81 366 GLU A O 1
ATOM 3068 N N . ILE A 1 367 ? -30.340 -8.939 -4.716 1.00 77.62 367 ILE A N 1
ATOM 3069 C CA . ILE A 1 367 ? -31.769 -8.948 -5.046 1.00 77.62 367 ILE A CA 1
ATOM 3070 C C . ILE A 1 367 ? -32.470 -10.068 -4.272 1.00 77.62 367 ILE A C 1
ATOM 3072 O O . ILE A 1 367 ? -33.476 -9.807 -3.624 1.00 77.62 367 ILE A O 1
ATOM 3076 N N . TYR A 1 368 ? -31.904 -11.278 -4.241 1.00 82.38 368 TYR A N 1
ATOM 3077 C CA . TYR A 1 368 ? -32.489 -12.387 -3.484 1.00 82.38 368 TYR A CA 1
ATOM 3078 C C . TYR A 1 368 ? -32.562 -12.141 -1.973 1.00 82.38 368 TYR A C 1
ATOM 3080 O O . TYR A 1 368 ? -33.550 -12.536 -1.357 1.00 82.38 368 TYR A O 1
ATOM 3088 N N . LYS A 1 369 ? -31.576 -11.461 -1.370 1.00 78.62 369 LYS A N 1
ATOM 3089 C CA . LYS A 1 369 ? -31.622 -11.117 0.062 1.00 78.62 369 LYS A CA 1
ATOM 3090 C C . LYS A 1 369 ? -32.808 -10.211 0.399 1.00 78.62 369 LYS A C 1
ATOM 3092 O O . LYS A 1 369 ? -33.410 -10.396 1.448 1.00 78.62 369 LYS A O 1
ATOM 3097 N N . ASN A 1 370 ? -33.178 -9.298 -0.500 1.00 74.44 370 ASN A N 1
ATOM 3098 C CA . ASN A 1 370 ? -34.305 -8.378 -0.293 1.00 74.44 370 ASN A CA 1
ATOM 3099 C C . ASN A 1 370 ? -35.682 -9.068 -0.326 1.00 74.44 370 ASN A C 1
ATOM 3101 O O . ASN A 1 370 ? -36.660 -8.474 0.110 1.00 74.44 370 ASN A O 1
ATOM 3105 N N . TYR A 1 371 ? -35.770 -10.297 -0.848 1.00 75.50 371 TYR A N 1
ATOM 3106 C CA . TYR A 1 371 ? -37.009 -11.087 -0.904 1.00 75.50 371 TYR A CA 1
ATOM 3107 C C . TYR A 1 371 ? -37.018 -12.272 0.078 1.00 75.50 371 TYR A C 1
ATOM 3109 O O . TYR A 1 371 ? -37.960 -13.061 0.072 1.00 75.50 371 TYR A O 1
ATOM 3117 N N . GLN A 1 372 ? -35.974 -12.426 0.900 1.00 69.44 372 GLN A N 1
ATOM 3118 C CA . GLN A 1 372 ? -35.866 -13.468 1.935 1.00 69.44 372 GLN A CA 1
ATOM 3119 C C . GLN A 1 372 ? -36.110 -12.938 3.360 1.00 69.44 372 GLN A C 1
ATOM 3121 O O . GLN A 1 372 ? -35.970 -13.699 4.318 1.00 69.44 372 GLN A O 1
ATOM 3126 N N . SER A 1 373 ? -36.448 -11.653 3.492 1.00 49.69 373 SER A N 1
ATOM 3127 C CA . SER A 1 373 ? -36.783 -10.967 4.746 1.00 49.69 373 SER A CA 1
ATOM 3128 C C . SER A 1 373 ? -38.269 -11.005 5.065 1.00 49.69 373 SER A C 1
ATOM 3130 O O . SER A 1 373 ? -39.048 -10.657 4.146 1.00 49.69 373 SER A O 1
#

Mean predicted aligned error: 5.83 Å

InterPro domains:
  IPR014966 FRG domain [PF08867] (90-173)
  IPR014966 FRG domain [SM00901] (87-180)

Solvent-accessible surface area (backbone atoms only — not comparable to full-atom values): 19943 Å² total; per-residue (Å²): 133,56,73,67,55,56,51,49,53,50,46,52,52,32,39,73,44,69,39,35,39,76,44,56,57,87,45,53,66,58,55,54,49,51,55,52,48,49,75,73,37,72,88,43,71,83,50,58,66,45,77,48,83,52,92,67,32,39,36,41,30,30,61,79,53,40,44,83,43,77,41,67,48,60,66,65,47,48,60,51,52,52,58,47,46,77,75,39,86,54,48,36,19,34,34,30,22,42,56,80,61,71,75,64,28,61,19,69,74,41,69,69,49,53,61,38,35,24,58,55,51,50,52,53,46,71,74,43,50,82,82,47,75,84,49,66,41,54,50,45,48,49,54,52,41,44,71,73,71,43,72,29,58,53,34,80,32,15,62,40,59,65,62,14,43,45,42,14,32,77,41,58,63,88,40,42,9,20,49,45,46,33,33,54,57,56,46,54,54,46,33,72,74,54,38,91,80,39,80,75,35,74,39,55,68,88,32,64,69,52,39,55,45,33,37,52,44,73,42,51,47,67,49,49,53,53,41,39,53,51,24,53,54,39,39,52,49,32,75,74,41,63,91,51,33,69,58,43,34,51,57,52,43,68,38,68,56,39,40,50,52,42,48,56,38,38,75,58,32,87,84,58,70,85,69,60,57,41,61,66,40,64,42,65,34,39,32,56,67,78,80,84,44,73,48,42,50,59,38,48,33,28,34,36,42,44,35,64,59,59,58,67,59,47,27,38,57,53,52,69,36,40,32,63,58,96,85,14,34,59,43,39,32,35,37,30,86,28,23,63,62,44,47,55,56,33,44,76,72,63,50,44,69,38,58,48,45,76,39,73,68,43,44,49,58,48,56,54,54,73,72,73,112

Radius of gyration: 21.72 Å; Cα contacts (8 Å, |Δi|>4): 577; chains: 1; bounding box: 65×45×56 Å

Secondary structure (DSSP, 8-state):
--HHHHHHHHHHHHHHHTSEEEEETT-HHHHHHHHHHHHH-GGGTTS-EEEEEETTEEEEEETTTEEEEEE--HHHHHHHHHHHHHH-SSEEEEEESSTTS-SS-SGGG-HHHHHTHHHHHHHHHHH-GGGGTT--SHHHHHHHHHHTT---SEEEEES-HHHHHHHHHSS-TTS-EEEEEEETHHHHHHHHHHGGGS--SEE-TT-HHHHHHHHGGGS-HHHHHHHHHHHHHHHHHHHH-GGGHHHHHHHHHHSHHHHHHHHHHHHH-TT--S---HHHHTSEEEEP----SHHHHHTTEEEEEE-S--HHHHHHHHHHSB-EETTEEEEEEEPGGGHHHHHHHHHHTT-SHHHHS--HHHHHHHHHHHT--

pLDDT: mean 89.79, std 9.49, range [45.81, 98.31]

Foldseek 3Di:
DDPLVVVLVLQVLCCLFVQKDKDFQVPVVSVVVSVVCLVPDPSNPPAPWDWDDDDRIIMIGRPVFADEDEDLDQVVVVVVVVVVCVVAVQKKKAKALAPSDFPFFQQQPDVVSLQCLQVQLVVVCVVCVVLCPPPLALVSSQVSCVLVVHGHLKFKIFSDQLLNLCNQQVDDLVHKMWMFMFHLVLLVVVCVVVPPVRDRQEDEPPDLLVRLLSLVSNDHNVLQVVLLVLLVVLVVVCVVDVVCNVVSQVVSLPDPSLVVSLVSSCVSPVPDDSTDRSVSQAAKHKYQDDCPDQLCVLRVIIIIGHHSYRSSSHSNRRSSRTDDDPNHRYIYIYNSNSSVVSVVVSVVVVNDDCSNNVDPVVVVVVVVVVVVD

Sequence (373 aa):
MTDVDKELITLKQKLIYEEYVLINKRNKYLLKYFRKFIKNNQCFKNMKLSEINYGEHVIIYNKIKITIEIYNDFMKLLGQLFKLQMRNNNLTYRGHANANYQLVSSLLREEENLQNEDKIYFDIIKAFPEKFSNARYHLDYLKTIQHYNGKTRIMDLTTNFLIALYFATSSNNEVLGELIIFDKNIDKHLLEKFGPRYIKKVKRLNSDTIEILASLAALDYESKESIEAHAHSSSTFIDSNPINEFQYIEIFNEYENVQRLVHEVGQVRLNFLPKIDPRHLLDVYFSDSTFDNERITNQAGEFIIHGLLPKNKVMKKLNKYRYKAEGKKRIILIDNKAKNDMLEHLQILNIKESTIYPSLENTIKEIYKNYQS

Organism: NCBI:txid407035

Nearest PDB structures (foldseek):
  6bsj-assembly1_B  TM=2.227E-01  e=4.716E+00  Human immunodeficiency virus 1
  8vbg-assembly1_B  TM=2.148E-01  e=6.787E+00  Human immunodeficiency virus 1